Protein 6N9T (pdb70)

B-factor: mean 45.75, std 13.59, range [22.78, 122.01]

InterPro domains:
  IPR003006 Immunoglobulin/major histocompatibility complex, conserved site [PS00290] (224-230)
  IPR003006 Immunoglobulin/major histocompatibility complex, conserved site [PS00290] (449-455)
  IPR003597 Immunoglobulin C1-set [PF07654] (151-231)
  IPR003597 Immunoglobulin C1-set [PF07654] (266-354)
  IPR003597 Immunoglobulin C1-set [PF07654] (374-458)
  IPR003597 Immunoglobulin C1-set [SM00407] (165-236)
  IPR003597 Immunoglobulin C1-set [SM00407] (282-357)
  IPR003597 Immunoglobulin C1-set [SM00407] (388-461)
  IPR003599 Immunoglobulin domain subtype [SM00409] (26-142)
  IPR003599 Immunoglobulin domain subtype [SM00409] (378-470)
  IPR007110 Immunoglobulin-like domain [PS50835] (31-115)
  IPR007110 Immunoglobulin-like domain [PS50835] (149-242)
  IPR007110 Immunoglobulin-like domain [PS50835] (264-363)
  IPR007110 Immunoglobulin-like domain [PS50835] (372-468)
  IPR013106 Immunoglobulin V-set domain [PF07686] (31-119)
  IPR013106 Immunoglobulin V-set domain [SM00406] (36-117)
  IPR013783 Immunoglobulin-like fold [G3DSA:2.60.40.10] (17-145)
  IPR013783 Immunoglobulin-like fold [G3DSA:2.60.40.10] (146-251)
  IPR013783 Immunoglobulin-like fold [G3DSA:2.60.40.10] (252-363)
  IPR013783 Immunoglobulin-like fold [G3DSA:2.60.40.10] (364-473)

Foldseek 3Di:
DKDKDKAWFALVQLLPQVHWTKIKIKIKQAAPVWNDKDKWKAKLNHTDDPKDKDDWDDPVPRMIITMIMDTDHNVSQVVWIKMKIWIDIPPDPHIDIDIDGFDDDDWWAWDKDKDFFDPVCLVDQKTKIKIKTWGGPDQRKDKFKAWPPHGADQKDKDRWDQDPVRITMIMIIHIDGSVVQVVWTKMKMWMADPPDDSRIDIDIDHD/DWDADPRDTDDD/DKDKDKAWFALCQLLPQVHWTKIKIKIKQAAPVWNDKDKWKDWQNHTDDPKDKDDWDDPVPRMIMTMIMDTDDSVSQVVWIKMKIWIDIPPDPHIDIDIDGPDDDDWWAWDKDKDFFDPVQLVDQKTKIKIKTWGGPDQRKDKFKAWPPGGADQKDKDRWDQDPVRITMIMMIHIDGSVVQVVFTKMKMWMADNPDDSRIDIDIDHD/DWDDDPHDTDDD

CATH classification: 2.60.40.10

Solvent-accessible surface area: 22039 Å² total

Secondary structure (DSSP, 8-state):
--EEEEEPPPHHHHH-TTS--EEEEEEEEE-SSS---EEEEEETTEEE---EEPPPEE-SSS-EEEEEEEE--HHHHHTT--EEEEEE-TT-SS-EEEEE-SPPS--BPPEEEEEPPPGGGTTSSEEEEEEEEEEEBSS--EEEEEETTEEE--EEEPPPEE-TTS-EEEEEEEEEEHHHHHHT--EEEEEE-TTSGGGEEEEEE--/--EEEEEPPPHHHHH-TTS--EEEEEEEEEESS----EEEEEETTEEE---EEPPPEE-SSSEEEEEEEEE--HHHHHTT--EEEEEE-TT-SS-EEEEE-SPPS--BPPEEEEEPPPGGGGGSSEEEEEEEEEEEBSS--EEEEEETTEEE-SEEEPPPEE-TTS-EEEEEEEEEEHHHHHHT--EEEEEE-TTSGGGEEEEEE--/-B--BTTB--B-/-B--BTTB--B-

Structure (mmCIF, N/CA/C/O backbone):
data_6N9T
#
_entry.id   6N9T
#
_cell.length_a   66.112
_cell.length_b   60.850
_cell.length_c   68.167
_cell.angle_alpha   90.00
_cell.angle_beta   103.13
_cell.angle_gamma   90.00
#
_symmetry.space_group_name_H-M   'P 1 21 1'
#
loop_
_entity.id
_entity.type
_entity.pdbx_description
1 polymer 'Immunoglobulin G1 FC'
2 polymer 'Photo-affinity peptide'
3 branched 2-acetamido-2-deoxy-beta-D-glucopyranose-(1-2)-alpha-D-mannopyranose-(1-6)-[alpha-D-mannopyranose-(1-3)]beta-D-mannopyranose-(1-4)-2-acetamido-2-deoxy-beta-D-glucopyranose-(1-4)-[beta-L-fucopyranose-(1-6)]2-acetamido-2-deoxy-beta-D-glucopyranose
4 branched 2-acetamido-2-deoxy-beta-D-glucopyranose-(1-2)-alpha-D-mannopyranose-(1-6)-[alpha-D-mannopyranose-(1-3)]beta-D-mannopyranose-(1-4)-2-acetamido-2-deoxy-beta-D-glucopyranose-(1-4)-[alpha-L-fucopyranose-(1-6)]2-acetamido-2-deoxy-beta-D-glucopyranose
5 water water
#
loop_
_atom_site.group_PDB
_atom_site.id
_atom_site.type_symbol
_atom_site.label_atom_id
_atom_site.label_alt_id
_atom_site.label_comp_id
_atom_site.label_asym_id
_atom_site.label_entity_id
_atom_site.label_seq_id
_atom_site.pdbx_PDB_ins_code
_atom_site.Cartn_x
_atom_site.Cartn_y
_atom_site.Cartn_z
_atom_site.occupancy
_atom_site.B_iso_or_equiv
_atom_site.auth_seq_id
_atom_site.auth_comp_id
_atom_site.auth_asym_id
_atom_site.auth_atom_id
_atom_site.pdbx_PDB_model_num
ATOM 1 N N . GLY A 1 15 ? -19.716 4.786 110.902 1.00 56.11 237 GLY A N 1
ATOM 2 C CA . GLY A 1 15 ? -20.811 3.848 111.056 1.00 46.88 237 GLY A CA 1
ATOM 3 C C . GLY A 1 15 ? -21.348 3.806 112.472 1.00 58.76 237 GLY A C 1
ATOM 4 O O . GLY A 1 15 ? -21.081 4.705 113.267 1.00 61.33 237 GLY A O 1
ATOM 5 N N . PRO A 1 16 ? -22.109 2.766 112.798 1.00 54.78 238 PRO A N 1
ATOM 6 C CA . PRO A 1 16 ? -22.655 2.656 114.153 1.00 53.05 238 PRO A CA 1
ATOM 7 C C . PRO A 1 16 ? -21.584 2.244 115.149 1.00 54.27 238 PRO A C 1
ATOM 8 O O . PRO A 1 16 ? -20.593 1.597 114.804 1.00 54.99 238 PRO A O 1
ATOM 12 N N . SER A 1 17 ? -21.796 2.637 116.402 1.00 55.20 239 SER A N 1
ATOM 13 C CA . SER A 1 17 ? -20.862 2.366 117.482 1.00 40.82 239 SER A CA 1
ATOM 14 C C . SER A 1 17 ? -21.524 1.498 118.543 1.00 52.43 239 SER A C 1
ATOM 15 O O . SER A 1 17 ? -22.750 1.471 118.680 1.00 52.05 239 SER A O 1
ATOM 18 N N . VAL A 1 18 ? -20.693 0.795 119.306 1.00 39.08 240 VAL A N 1
ATOM 19 C CA . VAL A 1 18 ? -21.151 -0.196 120.269 1.00 37.90 240 VAL A CA 1
ATOM 20 C C . VAL A 1 18 ? -20.596 0.147 121.643 1.00 43.58 240 VAL A C 1
ATOM 21 O O . VAL A 1 18 ? -19.424 0.517 121.777 1.00 45.14 240 VAL A O 1
ATOM 25 N N . PHE A 1 19 ? -21.440 0.018 122.665 1.00 42.37 241 PHE A N 1
ATOM 26 C CA . PHE A 1 19 ? -21.036 0.250 124.046 1.00 36.73 241 PHE A CA 1
ATOM 27 C C . PHE A 1 19 ? -21.642 -0.839 124.915 1.00 40.56 241 PHE A C 1
ATOM 28 O O . PHE A 1 19 ? -22.863 -1.018 124.929 1.00 39.97 241 PHE A O 1
ATOM 36 N N . LEU A 1 20 ? -20.789 -1.562 125.634 1.00 40.17 242 LEU A N 1
ATOM 37 C CA . LEU A 1 20 ? -21.190 -2.700 126.449 1.00 38.75 242 LEU A CA 1
ATOM 38 C C . LEU A 1 20 ? -21.043 -2.319 127.917 1.00 40.95 242 LEU A C 1
ATOM 39 O O . LEU A 1 20 ? -19.954 -1.928 128.350 1.00 44.90 242 LEU A O 1
ATOM 44 N N . PHE A 1 21 ? -22.137 -2.432 128.680 1.00 34.49 243 PHE A N 1
ATOM 45 C CA . PHE A 1 21 ? -22.144 -1.934 130.049 1.00 34.66 243 PHE A CA 1
ATOM 46 C C . PHE A 1 21 ? -22.265 -3.070 131.061 1.00 35.81 243 PHE A C 1
ATOM 47 O O . PHE A 1 21 ? -22.888 -4.098 130.782 1.00 37.03 243 PHE A O 1
ATOM 55 N N . PRO A 1 22 ? -21.679 -2.913 132.244 1.00 36.70 244 PRO A N 1
ATOM 56 C CA . PRO A 1 22 ? -21.805 -3.941 133.279 1.00 37.69 244 PRO A CA 1
ATOM 57 C C . PRO A 1 22 ? -23.116 -3.798 134.029 1.00 37.43 244 PRO A C 1
ATOM 58 O O . PRO A 1 22 ? -23.810 -2.779 133.896 1.00 34.29 244 PRO A O 1
ATOM 62 N N . PRO A 1 23 ? -23.501 -4.797 134.819 1.00 40.01 245 PRO A N 1
ATOM 63 C CA . PRO A 1 23 ? -24.715 -4.666 135.625 1.00 34.04 245 PRO A CA 1
ATOM 64 C C . PRO A 1 23 ? -24.521 -3.660 136.747 1.00 42.19 245 PRO A C 1
ATOM 65 O O . PRO A 1 23 ? -23.402 -3.344 137.153 1.00 35.46 245 PRO A O 1
ATOM 69 N N . LYS A 1 24 ? -25.639 -3.146 137.239 1.00 43.86 246 LYS A N 1
ATOM 70 C CA . LYS A 1 24 ? -25.602 -2.281 138.408 1.00 47.69 246 LYS A CA 1
ATOM 71 C C . LYS A 1 24 ? -25.000 -3.049 139.580 1.00 48.78 246 LYS A C 1
ATOM 72 O O . LYS A 1 24 ? -25.382 -4.205 139.817 1.00 48.64 246 LYS A O 1
ATOM 78 N N . PRO A 1 25 ? -24.037 -2.476 140.305 1.00 45.83 247 PRO A N 1
ATOM 79 C CA . PRO A 1 25 ? -23.484 -3.179 141.473 1.00 46.41 247 PRO A CA 1
ATOM 80 C C . PRO A 1 25 ? -24.532 -3.649 142.465 1.00 47.21 247 PRO A C 1
ATOM 81 O O . PRO A 1 25 ? -24.323 -4.674 143.126 1.00 50.99 247 PRO A O 1
ATOM 85 N N . LYS A 1 26 ? -25.663 -2.947 142.582 1.00 45.51 248 LYS A N 1
ATOM 86 C CA . LYS A 1 26 ? -26.700 -3.371 143.519 1.00 43.17 248 LYS A CA 1
ATOM 87 C C . LYS A 1 26 ? -27.409 -4.630 143.043 1.00 41.47 248 LYS A C 1
ATOM 88 O O . LYS A 1 26 ? -27.764 -5.491 143.855 1.00 38.02 248 LYS A O 1
ATOM 94 N N . ASP A 1 27 ? -27.633 -4.750 141.735 1.00 36.57 249 ASP A N 1
ATOM 95 C CA . ASP A 1 27 ? -28.293 -5.931 141.193 1.00 39.82 249 ASP A CA 1
ATOM 96 C C . ASP A 1 27 ? -27.427 -7.179 141.293 1.00 38.49 249 ASP A C 1
ATOM 97 O O . ASP A 1 27 ? -27.959 -8.294 141.232 1.00 37.75 249 ASP A O 1
ATOM 102 N N . THR A 1 28 ? -26.113 -7.019 141.450 1.00 37.08 250 THR A N 1
ATOM 103 C CA . THR A 1 28 ? -25.210 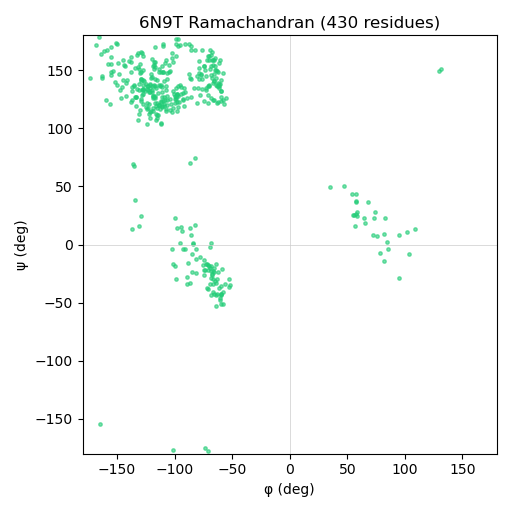-8.158 141.557 1.00 36.91 250 THR A CA 1
ATOM 104 C C . THR A 1 28 ? -25.017 -8.631 142.994 1.00 39.36 250 THR A C 1
ATOM 105 O O . THR A 1 28 ? -24.743 -9.818 143.215 1.00 41.36 250 THR A O 1
ATOM 109 N N . LEU A 1 29 ? -25.157 -7.739 143.977 1.00 39.77 251 LEU A N 1
ATOM 110 C CA . LEU A 1 29 ? -24.903 -8.081 145.371 1.00 39.74 251 LEU A CA 1
ATOM 111 C C . LEU A 1 29 ? -26.166 -8.373 146.165 1.00 41.62 251 LEU A C 1
ATOM 112 O O . LEU A 1 29 ? -26.082 -9.002 147.225 1.00 44.05 251 LEU A O 1
ATOM 117 N N . MET A 1 30 ? -27.324 -7.940 145.682 1.00 41.73 252 MET A N 1
ATOM 118 C CA . MET A 1 30 ? -28.592 -8.182 146.350 1.00 39.85 252 MET A CA 1
ATOM 119 C C . MET A 1 30 ? -29.301 -9.327 145.636 1.00 48.18 252 MET A C 1
ATOM 120 O O . MET A 1 30 ? -29.630 -9.216 144.451 1.00 47.07 252 MET A O 1
ATOM 125 N N . ILE A 1 31 ? -29.522 -10.430 146.357 1.00 48.79 253 ILE A N 1
ATOM 126 C CA . ILE A 1 31 ? -30.014 -11.653 145.730 1.00 47.84 253 ILE A CA 1
ATOM 127 C C . ILE A 1 31 ? -31.450 -11.511 145.236 1.00 47.53 253 ILE A C 1
ATOM 128 O O . ILE A 1 31 ? -31.888 -12.295 144.387 1.00 47.21 253 ILE A O 1
ATOM 133 N N . SER A 1 32 ? -32.196 -10.522 145.730 1.00 47.48 254 SER A N 1
ATOM 134 C CA . SER A 1 32 ? -33.558 -10.312 145.257 1.00 45.62 254 SER A CA 1
ATOM 135 C C . SER A 1 32 ? -33.609 -9.679 143.872 1.00 44.14 254 SER A C 1
ATOM 136 O O . SER A 1 32 ? -34.623 -9.817 143.180 1.00 44.11 254 SER A O 1
ATOM 139 N N . ARG A 1 33 ? -32.550 -8.995 143.453 1.00 43.57 255 ARG A N 1
ATOM 140 C CA . ARG A 1 33 ? -32.538 -8.272 142.189 1.00 41.26 255 ARG A CA 1
ATOM 141 C C . ARG A 1 33 ? -31.921 -9.122 141.083 1.00 39.07 255 ARG A C 1
ATOM 142 O O . ARG A 1 33 ? -31.369 -10.199 141.319 1.00 39.82 255 ARG A O 1
ATOM 150 N N . THR A 1 34 ? -32.017 -8.616 139.860 1.00 36.77 256 THR A N 1
ATOM 151 C CA . THR A 1 34 ? -31.554 -9.340 138.676 1.00 36.44 256 THR A CA 1
ATOM 152 C C . THR A 1 34 ? -30.497 -8.532 137.936 1.00 36.20 256 THR A C 1
ATOM 153 O O . THR A 1 34 ? -30.808 -7.448 137.405 1.00 36.65 256 THR A O 1
ATOM 157 N N . PRO A 1 35 ? -29.251 -8.996 137.870 1.00 36.17 257 PRO A N 1
ATOM 158 C CA . PRO A 1 35 ? -28.224 -8.240 137.145 1.00 34.89 257 PRO A CA 1
ATOM 159 C C . PRO A 1 35 ? -28.230 -8.574 135.661 1.00 34.27 257 PRO A C 1
ATOM 160 O O . PRO A 1 35 ? -28.436 -9.724 135.261 1.00 35.74 257 PRO A O 1
ATOM 164 N N . GLU A 1 36 ? -27.996 -7.549 134.840 1.00 33.18 258 GLU A N 1
ATOM 165 C CA . GLU A 1 36 ? -27.995 -7.714 133.394 1.00 35.69 258 GLU A CA 1
ATOM 166 C C . GLU A 1 36 ? -26.903 -6.870 132.756 1.00 39.38 258 GLU A C 1
ATOM 167 O O . GLU A 1 36 ? -26.643 -5.741 133.180 1.00 40.72 258 GLU A O 1
ATOM 173 N N . VAL A 1 37 ? -26.271 -7.434 131.735 1.00 39.87 259 VAL A N 1
ATOM 174 C CA . VAL A 1 37 ? -25.273 -6.754 130.919 1.00 39.08 259 VAL A CA 1
ATOM 175 C C . VAL A 1 37 ? -25.973 -6.169 129.701 1.00 39.71 259 VAL A C 1
ATOM 176 O O . VAL A 1 37 ? -26.797 -6.838 129.063 1.00 40.03 259 VAL A O 1
ATOM 180 N N . THR A 1 38 ? -25.645 -4.920 129.371 1.00 39.87 260 THR A N 1
ATOM 181 C CA . THR A 1 38 ? -26.355 -4.153 128.354 1.00 35.85 260 THR A CA 1
ATOM 182 C C . THR A 1 38 ? -25.416 -3.810 127.208 1.00 32.90 260 THR A C 1
ATOM 183 O O . THR A 1 38 ? -24.351 -3.223 127.428 1.00 33.36 260 THR A O 1
ATOM 187 N N . CYS A 1 39 ? -25.819 -4.159 125.990 1.00 32.83 261 CYS A N 1
ATOM 188 C CA . CYS A 1 39 ? -25.042 -3.895 124.781 1.00 37.24 261 CYS A CA 1
ATOM 189 C C . CYS A 1 39 ? -25.791 -2.849 123.960 1.00 38.86 261 CYS A C 1
ATOM 190 O O . CYS A 1 39 ? -26.787 -3.158 123.302 1.00 37.94 261 CYS A O 1
AT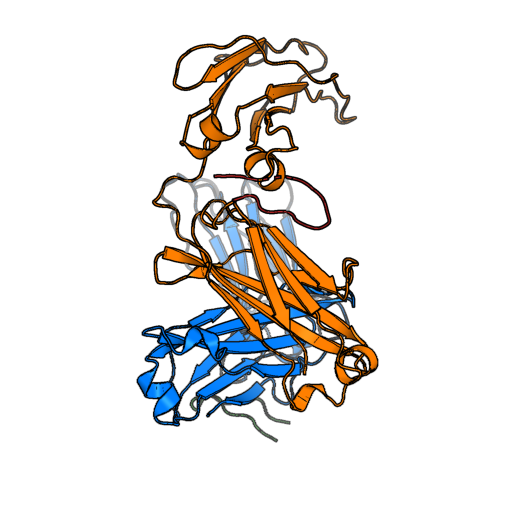OM 193 N N . VAL A 1 40 ? -25.308 -1.611 124.003 1.00 41.73 262 VAL A N 1
ATOM 194 C CA . VAL A 1 40 ? -25.959 -0.484 123.348 1.00 34.55 262 VAL A CA 1
ATOM 195 C C . VAL A 1 40 ? -25.283 -0.235 122.008 1.00 35.31 262 VAL A C 1
ATOM 196 O O . VAL A 1 40 ? -24.054 -0.125 121.932 1.00 35.81 262 VAL A O 1
ATOM 200 N N . VAL A 1 41 ? -26.085 -0.144 120.953 1.00 35.54 263 VAL A N 1
ATOM 201 C CA . VAL A 1 41 ? -25.607 0.197 119.619 1.00 36.45 263 VAL A CA 1
ATOM 202 C C . VAL A 1 41 ? -26.199 1.550 119.255 1.00 37.14 263 VAL A C 1
ATOM 203 O O . VAL A 1 41 ? -27.423 1.709 119.215 1.00 36.99 263 VAL A O 1
ATOM 207 N N . VAL A 1 42 ? -25.337 2.525 118.997 1.00 39.38 264 VAL A N 1
ATOM 208 C CA . VAL A 1 42 ? -25.767 3.859 118.617 1.00 42.01 264 VAL A CA 1
ATOM 209 C C . VAL A 1 42 ? -25.416 4.089 117.151 1.00 44.12 264 VAL A C 1
ATOM 210 O O . VAL A 1 42 ? -24.740 3.282 116.515 1.00 40.20 264 VAL A O 1
ATOM 214 N N . ASP A 1 43 ? -25.893 5.216 116.618 1.00 46.77 265 ASP A N 1
ATOM 215 C CA . ASP A 1 43 ? -25.638 5.617 115.232 1.00 48.42 265 ASP A CA 1
ATOM 216 C C . ASP A 1 43 ? -26.124 4.559 114.244 1.00 45.59 265 ASP A C 1
ATOM 217 O O . ASP A 1 43 ? -25.503 4.314 113.207 1.00 44.86 265 ASP A O 1
ATOM 222 N N . VAL A 1 44 ? -27.240 3.923 114.574 1.00 44.14 266 VAL A N 1
ATOM 223 C CA . VAL A 1 44 ? -27.879 2.983 113.665 1.00 45.18 266 VAL A CA 1
ATOM 224 C C . VAL A 1 44 ? -28.632 3.771 112.603 1.00 48.11 266 VAL A C 1
ATOM 225 O O . VAL A 1 44 ? -29.425 4.664 112.921 1.00 49.85 266 VAL A O 1
ATOM 229 N N . SER A 1 45 ? -28.380 3.449 111.339 1.00 49.14 267 SER A N 1
ATOM 230 C CA . SER A 1 45 ? -29.003 4.178 110.247 1.00 53.81 267 SER A CA 1
ATOM 231 C C . SER A 1 45 ? -30.444 3.721 110.035 1.00 55.37 267 SER A C 1
ATOM 232 O O . SER A 1 45 ? -30.844 2.620 110.425 1.00 53.13 267 SER A O 1
ATOM 235 N N . HIS A 1 46 ? -31.231 4.598 109.406 1.00 60.08 268 HIS A N 1
ATOM 236 C CA . HIS A 1 46 ? -32.603 4.254 109.049 1.00 64.38 268 HIS A CA 1
ATOM 237 C C . HIS A 1 46 ? -32.668 3.308 107.858 1.00 66.55 268 HIS A C 1
ATOM 238 O O . HIS A 1 46 ? -33.643 2.560 107.722 1.00 65.68 268 HIS A O 1
ATOM 245 N N . GLU A 1 47 ? -31.652 3.324 106.989 1.00 70.12 269 GLU A N 1
ATOM 246 C CA . GLU A 1 47 ? -31.675 2.469 105.806 1.00 71.56 269 GLU A CA 1
ATOM 247 C C . GLU A 1 47 ? -31.232 1.046 106.120 1.00 68.73 269 GLU A C 1
ATOM 248 O O . GLU A 1 47 ? -31.616 0.109 105.409 1.00 67.43 269 GLU A O 1
ATOM 254 N N . ASP A 1 48 ? -30.442 0.862 107.177 1.00 68.11 270 ASP A N 1
ATOM 255 C CA . ASP A 1 48 ? -29.994 -0.461 107.616 1.00 66.62 270 ASP A CA 1
ATOM 256 C C . ASP A 1 48 ? -30.121 -0.561 109.130 1.00 60.41 270 ASP A C 1
ATOM 257 O O . ASP A 1 48 ? -29.120 -0.612 109.854 1.00 55.52 270 ASP A O 1
ATOM 262 N N . PRO A 1 49 ? -31.353 -0.600 109.649 1.00 55.65 271 PRO A N 1
ATOM 263 C CA . PRO A 1 49 ? -31.545 -0.663 111.102 1.00 51.53 271 PRO A CA 1
ATOM 264 C C . PRO A 1 49 ? -31.413 -2.057 111.695 1.00 47.23 271 PRO A C 1
ATOM 265 O O . PRO A 1 49 ? -31.498 -2.194 112.920 1.00 46.32 271 PRO A O 1
ATOM 269 N N . GLU A 1 50 ? -31.216 -3.089 110.880 1.00 46.15 272 GLU A N 1
ATOM 270 C CA . GLU A 1 50 ? -31.104 -4.442 111.406 1.00 46.80 272 GLU A CA 1
ATOM 271 C C . GLU A 1 50 ? -29.763 -4.625 112.109 1.00 44.91 272 GLU A C 1
ATOM 272 O O . GLU A 1 50 ? -28.714 -4.234 111.587 1.00 45.07 272 GLU A O 1
ATOM 278 N N . VAL A 1 51 ? -29.801 -5.209 113.304 1.00 43.09 273 VAL A N 1
ATOM 279 C CA . VAL A 1 51 ? -28.619 -5.400 114.139 1.00 41.10 273 VAL A CA 1
ATOM 280 C C . VAL A 1 51 ? -28.608 -6.850 114.603 1.00 40.93 273 VAL A C 1
ATOM 281 O O . VAL A 1 51 ? -29.467 -7.259 115.394 1.00 40.97 273 VAL A O 1
ATOM 285 N N . LYS A 1 52 ? -27.640 -7.627 114.121 1.00 37.93 274 LYS A N 1
ATOM 286 C CA . LYS A 1 52 ? -27.468 -8.994 114.592 1.00 37.67 274 LYS A CA 1
ATOM 287 C C . LYS A 1 52 ? -26.663 -8.995 115.886 1.00 39.68 274 LYS A C 1
ATOM 288 O O . LYS A 1 52 ? -25.645 -8.302 115.998 1.00 37.08 274 LYS A O 1
ATOM 294 N N . PHE A 1 53 ? -27.129 -9.766 116.866 1.00 37.59 275 PHE A N 1
ATOM 295 C CA . PHE A 1 53 ? -26.488 -9.872 118.169 1.00 35.52 275 PHE A CA 1
ATOM 296 C C . PHE A 1 53 ? -26.009 -11.298 118.392 1.00 35.83 275 PHE A C 1
ATOM 297 O O . PHE A 1 53 ? -26.782 -12.249 118.238 1.00 35.93 275 PHE A O 1
ATOM 305 N N . ASN A 1 54 ? -24.737 -11.440 118.752 1.00 38.02 276 ASN A N 1
ATOM 306 C CA . ASN A 1 54 ? -24.175 -12.708 119.197 1.00 40.08 276 ASN A CA 1
ATOM 307 C C . ASN A 1 54 ? -23.597 -12.506 120.590 1.00 40.90 276 ASN A C 1
ATOM 308 O O . ASN A 1 54 ? -22.725 -11.652 120.786 1.00 42.58 276 ASN A O 1
ATOM 313 N N . TRP A 1 55 ? -24.092 -13.273 121.554 1.00 40.42 277 TRP A N 1
ATOM 314 C CA . TRP A 1 55 ? -23.641 -13.185 122.935 1.00 40.69 277 TRP A CA 1
ATOM 315 C C . TRP A 1 55 ? -22.804 -14.405 123.292 1.00 41.47 277 TRP A C 1
ATOM 316 O O . TRP A 1 55 ? -23.157 -15.537 122.948 1.00 41.11 277 TRP A O 1
ATOM 327 N N . TYR A 1 56 ? -21.694 -14.165 123.987 1.00 39.87 278 TYR A N 1
ATOM 328 C CA . TYR A 1 56 ? -20.786 -15.217 124.416 1.00 38.95 278 TYR A CA 1
ATOM 329 C C . TYR A 1 56 ? -20.479 -15.029 125.893 1.00 39.11 278 TYR A C 1
ATOM 330 O O . TYR A 1 56 ? -20.167 -13.915 126.326 1.00 40.15 278 TYR A O 1
ATOM 339 N N . VAL A 1 57 ? -20.563 -16.111 126.659 1.00 38.29 279 VAL A N 1
ATOM 340 C CA . VAL A 1 57 ? -20.168 -16.116 128.062 1.00 38.86 279 VAL A CA 1
ATOM 341 C C . VAL A 1 57 ? -18.973 -17.049 128.183 1.00 42.34 279 VAL A C 1
ATOM 342 O O . VAL A 1 57 ? -19.109 -18.268 128.013 1.00 46.18 279 VAL A O 1
ATOM 346 N N . ASP A 1 58 ? -17.801 -16.478 128.471 1.00 40.76 280 ASP A N 1
ATOM 347 C CA . ASP A 1 58 ? -16.543 -17.227 128.496 1.00 41.91 280 ASP A CA 1
ATOM 348 C C . ASP A 1 58 ? -16.323 -17.972 127.183 1.00 43.92 280 ASP A C 1
ATOM 349 O O . ASP A 1 58 ? -15.929 -19.140 127.164 1.00 45.29 280 ASP A O 1
ATOM 354 N N . GLY A 1 59 ? -16.587 -17.289 126.070 1.00 46.10 281 GLY A N 1
ATOM 355 C CA . GLY A 1 59 ? -16.425 -17.871 124.757 1.00 47.66 281 GLY A CA 1
ATOM 356 C C . GLY A 1 59 ? -17.567 -18.743 124.284 1.00 50.66 281 GLY A C 1
ATOM 357 O O . GLY A 1 59 ? -17.632 -19.052 123.087 1.00 53.62 281 GLY A O 1
ATOM 358 N N . VAL A 1 60 ? -18.471 -19.151 125.172 1.00 50.75 282 VAL A N 1
ATOM 359 C CA . VAL A 1 60 ? -19.586 -20.021 124.808 1.00 49.38 282 VAL A CA 1
ATOM 360 C C . VAL A 1 60 ? -20.790 -19.160 124.459 1.00 46.44 282 VAL A C 1
ATOM 361 O O . VAL A 1 60 ? -21.214 -18.318 125.260 1.00 46.33 282 VAL A O 1
ATOM 365 N N . GLU A 1 61 ? -21.345 -19.370 123.268 1.00 45.72 283 GLU A N 1
ATOM 366 C CA . GLU A 1 61 ? -22.476 -18.566 122.829 1.00 45.94 283 GLU A CA 1
ATOM 367 C C . GLU A 1 61 ? -23.727 -18.923 123.621 1.00 46.22 283 GLU A C 1
ATOM 368 O O . GLU A 1 61 ? -24.018 -20.098 123.864 1.00 48.32 283 GLU A O 1
ATOM 374 N N . VAL A 1 62 ? -24.463 -17.892 124.033 1.00 43.41 284 VAL A N 1
ATOM 375 C CA . VAL A 1 62 ? -25.727 -18.053 124.733 1.00 40.47 284 VAL A CA 1
ATOM 376 C C . VAL A 1 62 ? -26.816 -17.389 123.900 1.00 39.82 284 VAL A C 1
ATOM 377 O O . VAL A 1 62 ? -26.547 -16.546 123.041 1.00 40.83 284 VAL A O 1
ATOM 381 N N . HIS A 1 63 ? -28.067 -17.785 124.161 1.00 37.61 285 HIS A N 1
ATOM 382 C CA . HIS A 1 63 ? -29.181 -17.379 123.309 1.00 36.62 285 HIS A CA 1
ATOM 383 C C . HIS A 1 63 ? -30.366 -16.830 124.097 1.00 37.61 285 HIS A C 1
ATOM 384 O O . HIS A 1 63 ? -31.464 -16.713 123.542 1.00 37.52 285 HIS A O 1
ATOM 391 N N . ASN A 1 64 ? -30.180 -16.479 125.371 1.00 36.43 286 ASN A N 1
ATOM 392 C CA . ASN A 1 64 ? -31.273 -15.990 126.202 1.00 35.26 286 ASN A CA 1
ATOM 393 C C . ASN A 1 64 ? -31.291 -14.468 126.322 1.00 34.94 286 ASN A C 1
ATOM 394 O O . ASN A 1 64 ? -31.858 -13.935 127.283 1.00 34.29 286 ASN A O 1
ATOM 399 N N . ALA A 1 65 ? -30.691 -13.757 125.374 1.00 33.46 287 ALA A N 1
ATOM 400 C CA . ALA A 1 65 ? -30.713 -12.302 125.3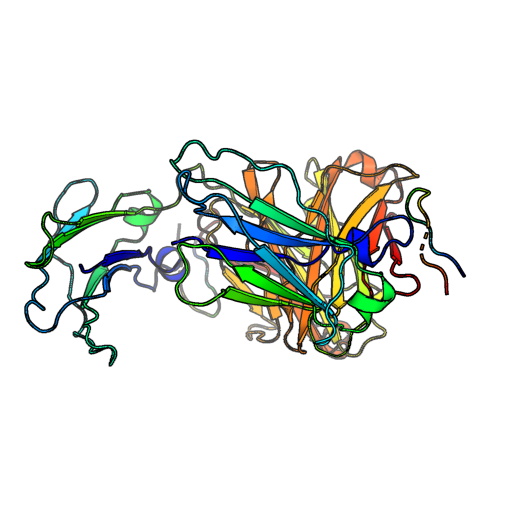92 1.00 34.39 287 ALA A CA 1
ATOM 401 C C . ALA A 1 65 ? -31.971 -11.786 124.706 1.00 35.88 287 ALA A C 1
ATOM 402 O O . ALA A 1 65 ? -32.434 -12.360 123.716 1.00 38.01 287 ALA A O 1
ATOM 404 N N . LYS A 1 66 ? -32.523 -10.703 125.246 1.00 33.80 288 LYS A N 1
ATOM 405 C CA . LYS A 1 66 ? -33.688 -10.043 124.681 1.00 37.13 288 LYS A CA 1
ATOM 406 C C . LYS A 1 66 ? -33.294 -8.679 124.133 1.00 39.80 288 LYS A C 1
ATOM 407 O O . LYS A 1 66 ? -32.389 -8.020 124.653 1.00 43.15 288 LYS A O 1
ATOM 413 N N . THR A 1 67 ? -33.983 -8.256 123.080 1.00 38.74 289 THR A N 1
ATOM 414 C CA . THR A 1 67 ? -33.720 -6.975 122.440 1.00 38.61 289 THR A CA 1
ATOM 415 C C . THR A 1 67 ? -34.722 -5.943 122.945 1.00 36.49 289 THR A C 1
ATOM 416 O O . THR A 1 67 ? -35.936 -6.165 122.882 1.00 34.93 289 THR A O 1
ATOM 420 N N . LYS A 1 68 ? -34.209 -4.831 123.468 1.00 37.73 290 LYS A N 1
ATOM 421 C CA . LYS A 1 68 ? -35.057 -3.740 123.911 1.00 40.48 290 LYS A CA 1
ATOM 422 C C . LYS A 1 68 ? -35.749 -3.092 122.712 1.00 39.53 290 LYS A C 1
ATOM 423 O O . LYS A 1 68 ? -35.300 -3.236 121.573 1.00 40.46 290 LYS A O 1
ATOM 429 N N . PRO A 1 69 ? -36.860 -2.391 122.940 1.00 38.30 291 PRO A N 1
ATOM 430 C CA . PRO A 1 69 ? -37.552 -1.739 121.821 1.00 40.22 291 PRO A CA 1
ATOM 431 C C . PRO A 1 69 ? -36.678 -0.681 121.165 1.00 40.84 291 PRO A C 1
ATOM 432 O O . PRO A 1 69 ? -36.010 0.106 121.838 1.00 42.10 291 PRO A O 1
ATOM 436 N N . ARG A 1 70 ? -36.686 -0.680 119.834 1.00 41.41 292 ARG A N 1
ATOM 437 C CA . ARG A 1 70 ? -35.912 0.290 119.070 1.00 37.07 292 ARG A CA 1
ATOM 438 C C . ARG A 1 70 ? -36.380 1.707 119.381 1.00 37.88 292 ARG A C 1
ATOM 439 O O . ARG A 1 70 ? -37.580 1.973 119.490 1.00 38.50 292 ARG A O 1
ATOM 447 N N . GLU A 1 71 ? -35.421 2.622 119.527 1.00 53.54 293 GLU A N 1
ATOM 448 C CA . GLU A 1 71 ? -35.697 3.993 119.939 1.00 51.21 293 GLU A CA 1
ATOM 449 C C . GLU A 1 71 ? -35.160 4.960 118.894 1.00 54.79 293 GLU A C 1
ATOM 450 O O . GLU A 1 71 ? -33.948 5.019 118.662 1.00 57.05 293 GLU A O 1
ATOM 456 N N . GLU A 1 72 ? -36.061 5.721 118.274 1.00 59.15 294 GLU A N 1
ATOM 457 C CA . GLU A 1 72 ? -35.654 6.823 117.411 1.00 61.17 294 GLU A CA 1
ATOM 458 C C . GLU A 1 72 ? -35.073 7.954 118.254 1.00 59.29 294 GLU A C 1
ATOM 459 O O . GLU A 1 72 ? -35.697 8.406 119.220 1.00 58.82 294 GLU A O 1
ATOM 465 N N . GLN A 1 73 ? -33.878 8.414 117.887 1.00 58.88 295 GLN A N 1
ATOM 466 C CA . GLN A 1 73 ? -33.147 9.399 118.675 1.00 56.99 295 GLN A CA 1
ATOM 467 C C . GLN A 1 73 ? -33.361 10.833 118.211 1.00 57.06 295 GLN A C 1
ATOM 468 O O . GLN A 1 73 ? -32.764 11.748 118.787 1.00 57.45 295 GLN A O 1
ATOM 474 N N . TYR A 1 74 ? -34.185 11.049 117.186 1.00 57.28 296 TYR A N 1
ATOM 475 C CA . TYR A 1 74 ? -34.493 12.390 116.684 1.00 60.80 296 TYR A CA 1
ATOM 476 C C . TYR A 1 74 ? -33.228 13.161 116.321 1.00 60.40 296 TYR A C 1
ATOM 477 O O . TYR A 1 74 ? -33.203 14.391 116.347 1.00 61.67 296 TYR A O 1
ATOM 486 N N . ASN A 1 75 ? -32.158 12.433 115.990 1.00 59.87 297 ASN A N 1
ATOM 487 C CA . ASN A 1 75 ? -30.969 13.021 115.387 1.00 59.07 297 ASN A CA 1
ATOM 488 C C . ASN A 1 75 ? -30.568 12.260 114.127 1.00 56.15 297 ASN A C 1
ATOM 489 O O . ASN A 1 75 ? -29.395 12.278 113.745 1.00 49.53 297 ASN A O 1
ATOM 494 N N . SER A 1 76 ? -31.531 11.588 113.488 1.00 54.77 298 SER A N 1
ATOM 495 C CA . SER A 1 76 ? -31.433 10.804 112.246 1.00 53.20 298 SER A CA 1
ATOM 496 C C . SER A 1 76 ? -30.898 9.394 112.468 1.00 49.75 298 SER A C 1
ATOM 497 O O . SER A 1 76 ? -30.611 8.699 111.483 1.00 49.87 298 SER A O 1
ATOM 500 N N . THR A 1 77 ? -30.755 8.937 113.710 1.00 47.57 299 THR A N 1
ATOM 501 C CA . THR A 1 77 ? -30.203 7.618 113.989 1.00 46.66 299 THR A CA 1
ATOM 502 C C . THR A 1 77 ? -31.143 6.835 114.895 1.00 47.91 299 THR A C 1
ATOM 503 O O . THR A 1 77 ? -32.029 7.394 115.546 1.00 49.24 299 THR A O 1
ATOM 507 N N . TYR A 1 78 ? -30.935 5.524 114.924 1.00 47.40 300 TYR A N 1
ATOM 508 C CA . TYR A 1 78 ? -31.642 4.640 115.834 1.00 40.78 300 TYR A CA 1
ATOM 509 C C . TYR A 1 78 ? -30.722 4.221 116.972 1.00 41.55 300 TYR A C 1
ATOM 510 O O . TYR A 1 78 ? -29.498 4.197 116.831 1.00 39.72 300 TYR A O 1
ATOM 519 N N . ARG A 1 79 ? -31.331 3.888 118.105 1.00 42.22 301 ARG A N 1
ATOM 520 C CA . ARG A 1 79 ? -30.630 3.337 119.259 1.00 37.74 301 ARG A CA 1
ATOM 521 C C . ARG A 1 79 ? -31.160 1.927 119.481 1.00 36.77 301 ARG A C 1
ATOM 522 O O . ARG A 1 79 ? -32.331 1.749 119.833 1.00 36.97 301 ARG A O 1
ATOM 530 N N . VAL A 1 80 ? -30.309 0.929 119.260 1.00 36.31 302 VAL A N 1
ATOM 531 C CA . VAL A 1 80 ? -30.677 -0.477 119.381 1.00 35.58 302 VAL A CA 1
ATOM 532 C C . VAL A 1 80 ? -29.894 -1.076 120.541 1.00 34.77 302 VAL A C 1
ATOM 533 O O . VAL A 1 80 ? -28.669 -0.923 120.617 1.00 46.90 302 VAL A O 1
ATOM 537 N N . VAL A 1 81 ? -30.598 -1.761 121.438 1.00 34.12 303 VAL A N 1
ATOM 538 C CA . VAL A 1 81 ? -30.043 -2.221 122.704 1.00 33.50 303 VAL A CA 1
ATOM 539 C C . VAL A 1 81 ? -30.416 -3.684 122.902 1.00 37.95 303 VAL A C 1
ATOM 540 O O . VAL A 1 81 ? -31.575 -4.066 122.701 1.00 39.71 303 VAL A O 1
ATOM 544 N N . SER A 1 82 ? -29.438 -4.501 123.291 1.00 36.64 304 SER A N 1
ATOM 545 C CA . SER A 1 82 ? -29.672 -5.884 123.685 1.00 35.90 304 SER A CA 1
ATOM 546 C C . SER A 1 82 ? -29.278 -6.070 125.143 1.00 36.07 304 SER A C 1
ATOM 547 O O . SER A 1 82 ? -28.292 -5.492 125.605 1.00 37.40 304 SER A O 1
ATOM 550 N N . VAL A 1 83 ? -30.045 -6.883 125.864 1.00 38.47 305 VAL A N 1
ATOM 551 C CA . VAL A 1 83 ? -29.839 -7.099 127.292 1.00 40.33 305 VAL A CA 1
ATOM 552 C C . VAL A 1 83 ? -29.739 -8.596 127.557 1.00 41.14 305 VAL A C 1
ATOM 553 O O . VAL A 1 83 ? -30.593 -9.369 127.108 1.00 41.06 305 VAL A O 1
ATOM 557 N N . LEU A 1 84 ? -28.696 -9.001 128.282 1.00 40.22 306 LEU A N 1
ATOM 558 C CA . LEU A 1 84 ? -28.500 -10.390 128.682 1.00 38.45 306 LEU A CA 1
ATOM 559 C C . LEU A 1 84 ? -28.506 -10.480 130.200 1.00 39.15 306 LEU A C 1
ATOM 560 O O . LEU A 1 84 ? -27.612 -9.937 130.860 1.00 40.38 306 LEU A O 1
ATOM 565 N N . THR A 1 85 ? -29.509 -11.160 130.749 1.00 38.00 307 THR A N 1
ATOM 566 C CA . THR A 1 85 ? -29.508 -11.464 132.173 1.00 37.55 307 THR A CA 1
ATOM 567 C C . THR A 1 85 ? -28.303 -12.331 132.516 1.00 32.49 307 THR A C 1
ATOM 568 O O . THR A 1 85 ? -27.979 -13.285 131.805 1.00 32.71 307 THR A O 1
ATOM 572 N N . VAL A 1 86 ? -27.621 -11.984 133.603 1.00 32.76 308 VAL A N 1
ATOM 573 C CA . VAL A 1 86 ? -26.497 -12.773 134.080 1.00 38.46 308 VAL A CA 1
ATOM 574 C C . VAL A 1 86 ? -26.839 -13.324 135.457 1.00 37.84 308 VAL A C 1
ATOM 575 O O . VAL A 1 86 ? -27.704 -12.807 136.170 1.00 33.75 308 VAL A O 1
ATOM 579 N N . LEU A 1 87 ? -26.157 -14.404 135.818 1.00 36.57 309 LEU A N 1
ATOM 580 C CA . LEU A 1 87 ? -26.257 -14.936 137.165 1.00 37.45 309 LEU A CA 1
ATOM 581 C C . LEU A 1 87 ? -25.389 -14.111 138.108 1.00 39.23 309 LEU A C 1
ATOM 582 O O . LEU A 1 87 ? -24.391 -13.513 137.698 1.00 35.63 309 LEU A O 1
ATOM 587 N N . HIS A 1 88 ? -25.789 -14.068 139.381 1.00 41.01 310 HIS A N 1
ATOM 588 C CA . HIS A 1 88 ? -25.043 -13.281 140.358 1.00 36.70 310 HIS A CA 1
ATOM 589 C C . HIS A 1 88 ? -23.636 -13.832 140.540 1.00 46.59 310 HIS A C 1
ATOM 590 O O . HIS A 1 88 ? -22.648 -13.100 140.418 1.00 37.74 310 HIS A O 1
ATOM 597 N N . GLN A 1 89 ? -23.524 -15.128 140.827 1.00 46.54 311 GLN A N 1
ATOM 598 C CA . GLN A 1 89 ? -22.207 -15.710 141.043 1.00 49.82 311 GLN A CA 1
ATOM 599 C C . GLN A 1 89 ? -21.390 -15.738 139.757 1.00 46.01 311 GLN A C 1
ATOM 600 O O . GLN A 1 89 ? -20.158 -15.664 139.811 1.00 43.84 311 GLN A O 1
ATOM 606 N N . ASP A 1 90 ? -22.050 -15.828 138.599 1.00 45.75 312 ASP A N 1
ATOM 607 C CA . ASP A 1 90 ? -21.329 -15.807 137.328 1.00 44.17 312 ASP A CA 1
ATOM 608 C C . ASP A 1 90 ? -20.562 -14.503 137.155 1.00 41.39 312 ASP A C 1
ATOM 609 O O . ASP A 1 90 ? -19.378 -14.508 136.801 1.00 40.21 312 ASP A O 1
ATOM 614 N N . TRP A 1 91 ? -21.225 -13.372 137.397 1.00 37.07 313 TRP A N 1
ATOM 615 C CA . TRP A 1 91 ? -20.543 -12.090 137.285 1.00 37.06 313 TRP A CA 1
ATOM 616 C C . TRP A 1 91 ? -19.505 -11.923 138.385 1.00 38.22 313 TRP A C 1
ATOM 617 O O . TRP A 1 91 ? -18.385 -11.469 138.125 1.00 39.92 313 TRP A O 1
ATOM 628 N N . LEU A 1 92 ? -19.856 -12.291 139.619 1.00 38.72 314 LEU A N 1
ATOM 629 C CA . LEU A 1 92 ? -18.932 -12.104 140.730 1.00 42.59 314 LEU A CA 1
ATOM 630 C C . LEU A 1 92 ? -17.704 -12.992 140.598 1.00 42.71 314 LEU A C 1
ATOM 631 O O . LEU A 1 92 ? -16.618 -12.618 141.053 1.00 44.78 314 LEU A O 1
ATOM 636 N N . ASN A 1 93 ? -17.844 -14.156 139.973 1.00 42.37 315 ASN A N 1
ATOM 637 C CA . ASN A 1 93 ? -16.692 -15.003 139.706 1.00 42.30 315 ASN A CA 1
ATOM 638 C C . ASN A 1 93 ? -15.930 -14.579 138.457 1.00 42.17 315 ASN A C 1
ATOM 639 O O . ASN A 1 93 ? -15.138 -15.367 137.928 1.00 43.08 315 ASN A O 1
ATOM 644 N N . GLY A 1 94 ? -16.158 -13.363 137.974 1.00 41.24 316 GLY A N 1
ATOM 645 C CA . GLY A 1 94 ? -15.329 -12.801 136.924 1.00 47.33 316 GLY A CA 1
ATOM 646 C C . GLY A 1 94 ? -15.441 -13.457 135.565 1.00 47.80 316 GLY A C 1
ATOM 647 O O . GLY A 1 94 ? -14.433 -13.570 134.855 1.00 50.07 316 GLY A O 1
ATOM 648 N N . LYS A 1 95 ? -16.637 -13.888 135.178 1.00 46.13 317 LYS A N 1
ATOM 649 C CA . LYS A 1 95 ? -16.842 -14.396 133.830 1.00 44.58 317 LYS A CA 1
ATOM 650 C C . LYS A 1 95 ? -16.928 -13.244 132.835 1.00 45.79 317 LYS A C 1
ATOM 651 O O . LYS A 1 95 ? -17.411 -12.154 133.154 1.00 47.53 317 LYS A O 1
ATOM 657 N N . GLU A 1 96 ? -16.444 -13.492 131.621 1.00 47.25 318 GLU A N 1
ATOM 658 C CA . GLU A 1 96 ? -16.400 -12.481 130.574 1.00 49.18 318 GLU A CA 1
ATOM 659 C C . GLU A 1 96 ? -17.597 -12.628 129.646 1.00 47.29 318 GLU A C 1
ATOM 660 O O . GLU A 1 96 ? -17.957 -13.740 129.248 1.00 49.78 318 GLU A O 1
ATOM 666 N N . TYR A 1 97 ? -18.205 -11.498 129.297 1.00 44.42 319 TYR A N 1
ATOM 667 C CA . TYR A 1 97 ? -19.394 -11.461 128.456 1.00 41.93 319 TYR A CA 1
ATOM 668 C C . TYR A 1 97 ? -19.072 -10.676 127.193 1.00 43.70 319 TYR A C 1
ATOM 669 O O . TYR A 1 97 ? -18.746 -9.486 127.265 1.00 45.29 319 TYR A O 1
ATOM 678 N N . LYS A 1 98 ? -19.155 -11.340 126.045 1.00 43.15 320 LYS A N 1
ATOM 679 C CA . LYS A 1 98 ? -18.825 -10.737 124.762 1.00 43.06 320 LYS A CA 1
ATOM 680 C C . LYS A 1 98 ? -20.101 -10.463 123.979 1.00 41.12 320 LYS A C 1
ATOM 681 O O . LYS A 1 98 ? -20.934 -11.359 123.807 1.00 39.16 320 LYS A O 1
ATOM 687 N N . CYS A 1 99 ? -20.246 -9.227 123.509 1.00 40.86 321 CYS A N 1
ATOM 688 C CA . CYS A 1 99 ? -21.318 -8.840 122.601 1.00 39.88 321 CYS A CA 1
ATOM 689 C C . CYS A 1 99 ? -20.711 -8.577 121.229 1.00 41.58 321 CYS A C 1
ATOM 690 O O . CYS A 1 99 ? -19.826 -7.726 121.093 1.00 42.25 321 CYS A O 1
ATOM 693 N N . LYS A 1 100 ? -21.170 -9.315 120.221 1.00 44.05 322 LYS A N 1
ATOM 694 C CA . LYS A 1 100 ? -20.751 -9.107 118.839 1.00 45.00 322 LYS A CA 1
ATOM 695 C C . LYS A 1 100 ? -21.903 -8.477 118.068 1.00 45.15 322 LYS A C 1
ATOM 696 O O . LYS A 1 100 ? -22.964 -9.093 117.916 1.00 45.07 322 LYS A O 1
ATOM 702 N N . VAL A 1 101 ? -21.690 -7.255 117.585 1.00 44.72 323 VAL A N 1
ATOM 703 C CA . VAL A 1 101 ? -22.709 -6.493 116.874 1.00 45.28 323 VAL A CA 1
ATOM 704 C C . VAL A 1 101 ? -22.426 -6.578 115.383 1.00 45.81 323 VAL A C 1
ATOM 705 O O . VAL A 1 101 ? -21.285 -6.383 114.950 1.00 39.93 323 VAL A O 1
ATOM 709 N N . SER A 1 102 ? -23.461 -6.872 114.597 1.00 44.78 324 SER A N 1
ATOM 710 C CA . SER A 1 102 ? -23.342 -6.979 113.149 1.00 44.95 324 SER A CA 1
ATOM 711 C C . SER A 1 102 ? -24.398 -6.101 112.498 1.00 44.93 324 SER A C 1
ATOM 712 O O . SER A 1 102 ? -25.567 -6.131 112.893 1.00 46.74 324 SER A O 1
ATOM 715 N N . ASN A 1 103 ? -23.983 -5.321 111.504 1.00 44.86 325 ASN A N 1
ATOM 716 C CA . ASN A 1 103 ? -24.878 -4.421 110.794 1.00 43.68 325 ASN A CA 1
ATOM 717 C C . ASN A 1 103 ? -24.308 -4.174 109.407 1.00 44.80 325 ASN A C 1
ATOM 718 O O . ASN A 1 103 ? -23.087 -4.134 109.221 1.00 44.72 325 ASN A O 1
ATOM 723 N N . LYS A 1 104 ? -25.202 -4.011 108.428 1.00 44.50 326 LYS A N 1
ATOM 724 C CA . LYS A 1 104 ? -24.751 -3.833 107.054 1.00 46.32 326 LYS A CA 1
ATOM 725 C C . LYS A 1 104 ? -23.956 -2.549 106.859 1.00 50.52 326 LYS A C 1
ATOM 726 O O . LYS A 1 104 ? -23.256 -2.422 105.849 1.00 52.60 326 LYS A O 1
ATOM 732 N N . ALA A 1 105 ? -24.037 -1.602 107.793 1.00 49.78 327 ALA A N 1
ATOM 733 C CA . ALA A 1 105 ? -23.163 -0.437 107.749 1.00 53.64 327 ALA A CA 1
ATOM 734 C C . ALA A 1 105 ? -21.807 -0.700 108.389 1.00 58.11 327 ALA A C 1
ATOM 735 O O . ALA A 1 105 ? -20.965 0.205 108.422 1.00 60.84 327 ALA A O 1
ATOM 737 N N . LEU A 1 106 ? -21.572 -1.907 108.893 1.00 58.40 328 LEU A N 1
ATOM 738 C CA . LEU A 1 106 ? -20.272 -2.245 109.457 1.00 59.47 328 LEU A CA 1
ATOM 739 C C . LEU A 1 106 ? -19.459 -3.034 108.449 1.00 65.37 328 LEU A C 1
ATOM 740 O O . LEU A 1 106 ? -19.956 -4.041 107.922 1.00 69.25 328 LEU A O 1
ATOM 745 N N . PRO A 1 107 ? -18.226 -2.627 108.142 1.00 67.27 329 PRO A N 1
ATOM 746 C CA . PRO A 1 107 ? -17.388 -3.471 107.274 1.00 67.90 329 PRO A CA 1
ATOM 747 C C . PRO A 1 107 ? -17.065 -4.812 107.907 1.00 64.51 329 PRO A C 1
ATOM 748 O O . PRO A 1 107 ? -16.949 -5.819 107.198 1.00 65.23 329 PRO A O 1
ATOM 752 N N . ALA A 1 108 ? -16.930 -4.850 109.228 1.00 60.13 330 ALA A N 1
ATOM 753 C CA . ALA A 1 108 ? -16.709 -6.062 109.997 1.00 57.12 330 ALA A CA 1
ATOM 754 C C . ALA A 1 108 ? -17.4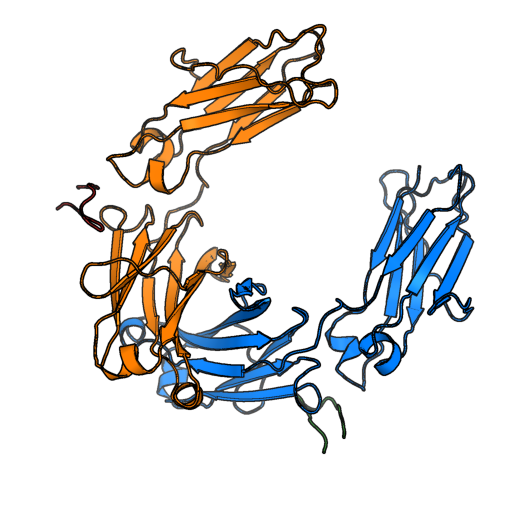77 -5.947 111.303 1.00 54.25 330 ALA A C 1
ATOM 755 O O . ALA A 1 108 ? -17.744 -4.833 111.772 1.00 54.49 330 ALA A O 1
ATOM 757 N N . PRO A 1 109 ? -17.866 -7.071 111.907 1.00 50.81 331 PRO A N 1
ATOM 758 C CA . PRO A 1 109 ? -18.591 -7.001 113.179 1.00 49.09 331 PRO A CA 1
ATOM 759 C C . PRO A 1 109 ? -17.740 -6.383 114.279 1.00 49.43 331 PRO A C 1
ATOM 760 O O . PRO A 1 109 ? -16.512 -6.495 114.284 1.00 51.53 331 PRO A O 1
ATOM 764 N N . ILE A 1 110 ? -18.413 -5.714 115.215 1.00 46.82 332 ILE A N 1
ATOM 765 C CA . ILE A 1 110 ? -17.773 -5.113 116.380 1.00 45.94 332 ILE A CA 1
ATOM 766 C C . ILE A 1 110 ? -17.930 -6.066 117.556 1.00 46.26 332 ILE A C 1
ATOM 767 O O . ILE A 1 110 ? -19.043 -6.521 117.849 1.00 45.98 332 ILE A O 1
ATOM 772 N N . GLU A 1 111 ? -16.821 -6.370 118.229 1.00 46.93 333 GLU A N 1
ATOM 773 C CA . GLU A 1 111 ? -16.814 -7.262 119.384 1.00 47.90 333 GLU A CA 1
ATOM 774 C C . GLU A 1 111 ? -16.362 -6.486 120.614 1.00 50.25 333 GLU A C 1
ATOM 775 O O . GLU A 1 111 ? -15.262 -5.926 120.631 1.00 53.68 333 GLU A O 1
ATOM 781 N N . LYS A 1 112 ? -17.212 -6.452 121.635 1.00 49.52 334 LYS A N 1
ATOM 782 C CA . LYS A 1 112 ? -16.877 -5.878 122.928 1.00 49.26 334 LYS A CA 1
ATOM 783 C C . LYS A 1 112 ? -17.010 -6.951 123.999 1.00 49.45 334 LYS A C 1
ATOM 784 O O . LYS A 1 112 ? -17.861 -7.838 123.907 1.00 50.62 334 LYS A O 1
ATOM 790 N N . THR A 1 113 ? -16.162 -6.863 125.019 1.00 49.88 335 THR A N 1
ATOM 791 C CA . THR A 1 113 ? -16.130 -7.853 126.087 1.00 51.85 335 THR A CA 1
ATOM 792 C C . THR A 1 113 ? -15.878 -7.148 127.408 1.00 51.04 335 THR A C 1
ATOM 793 O O . THR A 1 113 ? -14.925 -6.373 127.525 1.00 54.09 335 THR A O 1
ATOM 797 N N . ILE A 1 114 ? -16.730 -7.413 128.399 1.00 49.18 336 ILE A N 1
ATOM 798 C CA . ILE A 1 114 ? -16.602 -6.810 129.717 1.00 50.01 336 ILE A CA 1
ATOM 799 C C . ILE A 1 114 ? -16.736 -7.890 130.782 1.00 48.35 336 ILE A C 1
ATOM 800 O O . ILE A 1 114 ? -17.223 -8.995 130.529 1.00 47.26 336 ILE A O 1
ATOM 805 N N . SER A 1 115 ? -16.294 -7.547 131.988 1.00 47.77 337 SER A N 1
ATOM 806 C CA . SER A 1 115 ? -16.362 -8.431 133.145 1.00 44.72 337 SER A CA 1
ATOM 807 C C . SER A 1 115 ? -16.034 -7.604 134.379 1.00 43.94 337 SER A C 1
ATOM 808 O O . SER A 1 115 ? -15.620 -6.446 134.280 1.00 39.22 337 SER A O 1
ATOM 811 N N . LYS A 1 116 ? -16.225 -8.215 135.545 1.00 42.00 338 LYS A N 1
ATOM 812 C CA . LYS A 1 116 ? -15.890 -7.548 136.793 1.00 42.59 338 LYS A CA 1
ATOM 813 C C . LYS A 1 116 ? -14.417 -7.163 136.803 1.00 45.03 338 LYS A C 1
ATOM 814 O O . LYS A 1 116 ? -13.571 -7.841 136.211 1.00 47.57 338 LYS A O 1
ATOM 820 N N . ALA A 1 117 ? -14.119 -6.046 137.462 1.00 44.67 339 ALA A N 1
ATOM 821 C CA . ALA A 1 117 ? -12.741 -5.596 137.585 1.00 46.08 339 ALA A CA 1
ATOM 822 C C . ALA A 1 117 ? -11.882 -6.698 138.190 1.00 45.97 339 ALA A C 1
ATOM 823 O O . ALA A 1 117 ? -12.200 -7.239 139.253 1.00 47.45 339 ALA A O 1
ATOM 825 N N . LYS A 1 118 ? -10.804 -7.046 137.494 1.00 45.59 340 LYS A N 1
ATOM 826 C CA . LYS A 1 118 ? -9.915 -8.092 137.971 1.00 46.93 340 LYS A CA 1
ATOM 827 C C . LYS A 1 118 ? -9.077 -7.587 139.140 1.00 48.55 340 LYS A C 1
ATOM 828 O O . LYS A 1 118 ? -8.770 -6.398 139.248 1.00 48.98 340 LYS A O 1
ATOM 834 N N . GLY A 1 119 ? -8.714 -8.506 140.024 1.00 35.94 341 GLY A N 1
ATOM 835 C CA . GLY A 1 119 ? -7.979 -8.163 141.228 1.00 35.62 341 GLY A CA 1
ATOM 836 C C . GLY A 1 119 ? -8.672 -8.775 142.424 1.00 44.83 341 GLY A C 1
ATOM 837 O O . GLY A 1 119 ? -9.896 -8.950 142.442 1.00 46.90 341 GLY A O 1
ATOM 838 N N . GLN A 1 120 ? -7.889 -9.111 143.436 1.00 44.06 342 GLN A N 1
ATOM 839 C CA . GLN A 1 120 ? -8.426 -9.777 144.616 1.00 44.70 342 GLN A CA 1
ATOM 840 C C . GLN A 1 120 ? -9.373 -8.848 145.359 1.00 42.38 342 GLN A C 1
ATOM 841 O O . GLN A 1 120 ? -8.974 -7.732 145.719 1.00 43.67 342 GLN A O 1
ATOM 847 N N . PRO A 1 121 ? -10.620 -9.247 145.601 1.00 40.10 343 PRO A N 1
ATOM 848 C CA . PRO A 1 121 ? -11.530 -8.390 146.369 1.00 39.14 343 PRO A CA 1
ATOM 849 C C . PRO A 1 121 ? -11.038 -8.206 147.799 1.00 41.12 343 PRO A C 1
ATOM 850 O O . PRO A 1 121 ? -10.586 -9.152 148.449 1.00 41.65 343 PRO A O 1
ATOM 854 N N . ARG A 1 122 ? -11.118 -6.969 148.278 1.00 33.26 344 ARG A N 1
ATOM 855 C CA . ARG A 1 122 ? -10.696 -6.611 149.622 1.00 40.12 344 ARG A CA 1
ATOM 856 C C . ARG A 1 122 ? -11.873 -6.019 150.384 1.00 40.87 344 ARG A C 1
ATOM 857 O O . ARG A 1 122 ? -12.643 -5.219 149.840 1.00 39.24 344 ARG A O 1
ATOM 865 N N . GLU A 1 123 ? -12.003 -6.421 151.641 1.00 42.95 345 GLU A N 1
ATOM 866 C CA . GLU A 1 123 ? -13.168 -6.055 152.435 1.00 45.01 345 GLU A CA 1
ATOM 867 C C . GLU A 1 123 ? -13.065 -4.605 152.895 1.00 45.22 345 GLU A C 1
ATOM 868 O O . GLU A 1 123 ? -12.004 -4.182 153.361 1.00 48.84 345 GLU A O 1
ATOM 874 N N . PRO A 1 124 ? -14.128 -3.812 152.773 1.00 43.03 346 PRO A N 1
ATOM 875 C CA . PRO A 1 124 ? -14.063 -2.428 153.250 1.00 41.11 346 PRO A CA 1
ATOM 876 C C . PRO A 1 124 ? -14.163 -2.357 154.763 1.00 41.42 346 PRO A C 1
ATOM 877 O O . PRO A 1 124 ? -14.897 -3.120 155.398 1.00 43.60 346 PRO A O 1
ATOM 881 N N . GLN A 1 125 ? -13.406 -1.428 155.334 1.00 36.52 347 GLN A N 1
ATOM 882 C CA . GLN A 1 125 ? -13.490 -1.100 156.746 1.00 36.61 347 GLN A CA 1
ATOM 883 C C . GLN A 1 125 ? -14.336 0.157 156.877 1.00 35.13 347 GLN A C 1
ATOM 884 O O . GLN A 1 125 ? -14.045 1.176 156.240 1.00 31.30 347 GLN A O 1
ATOM 890 N N . VAL A 1 126 ? -15.387 0.078 157.685 1.00 32.72 348 VAL A N 1
ATOM 891 C CA . VAL A 1 126 ? -16.389 1.132 157.787 1.00 37.60 348 VAL A CA 1
ATOM 892 C C . VAL A 1 126 ? -16.260 1.776 159.160 1.00 38.45 348 VAL A C 1
ATOM 893 O O . VAL A 1 126 ? -16.438 1.107 160.186 1.00 40.22 348 VAL A O 1
ATOM 897 N N . TYR A 1 127 ? -15.943 3.071 159.179 1.00 32.73 349 TYR A N 1
ATOM 898 C CA . TYR A 1 127 ? -15.796 3.827 160.415 1.00 35.41 349 TYR A CA 1
ATOM 899 C C . TYR A 1 127 ? -16.699 5.050 160.366 1.00 35.47 349 TYR A C 1
ATOM 900 O O . TYR A 1 127 ? -16.698 5.785 159.374 1.00 35.42 349 TYR A O 1
ATOM 909 N N . THR A 1 128 ? -17.460 5.271 161.434 1.00 36.03 350 THR A N 1
ATOM 910 C CA . THR A 1 128 ? -18.313 6.445 161.557 1.00 35.62 350 THR A CA 1
ATOM 911 C C . THR A 1 128 ? -17.595 7.506 162.381 1.00 35.50 350 THR A C 1
ATOM 912 O O . THR A 1 128 ? -17.124 7.227 163.488 1.00 37.52 350 THR A O 1
ATOM 916 N N . LEU A 1 129 ? -17.515 8.717 161.838 1.00 34.21 351 LEU A N 1
ATOM 917 C CA . LEU A 1 129 ? -16.840 9.823 162.498 1.00 36.33 351 LEU A CA 1
ATOM 918 C C . LEU A 1 129 ? -17.870 10.862 162.914 1.00 38.45 351 LEU A C 1
ATOM 919 O O . LEU A 1 129 ? -18.617 11.355 162.056 1.00 39.13 351 LEU A O 1
ATOM 924 N N . PRO A 1 130 ? -17.961 11.214 164.194 1.00 36.57 352 PRO A N 1
ATOM 925 C CA . PRO A 1 130 ? -18.957 12.202 164.631 1.00 37.42 352 PRO A CA 1
ATOM 926 C C . PRO A 1 130 ? -18.640 13.580 164.080 1.00 41.03 352 PRO A C 1
ATOM 927 O O . PRO A 1 130 ? -17.525 13.822 163.590 1.00 36.18 352 PRO A O 1
ATOM 931 N N . PRO A 1 131 ? -19.592 14.513 164.133 1.00 40.85 353 PRO A N 1
ATOM 932 C CA . PRO A 1 131 ? -19.296 15.882 163.700 1.00 39.99 353 PRO A CA 1
ATOM 933 C C . PRO A 1 131 ? -18.261 16.535 164.605 1.00 41.42 353 PRO A C 1
ATOM 934 O O . PRO A 1 131 ? -18.156 16.225 165.794 1.00 41.40 353 PRO A O 1
ATOM 938 N N . SER A 1 132 ? -17.483 17.440 164.018 1.00 42.95 354 SER A N 1
ATOM 939 C CA . SER A 1 132 ? -16.486 18.179 164.777 1.00 45.59 354 SER A CA 1
ATOM 940 C C . SER A 1 132 ? -17.154 19.083 165.807 1.00 49.20 354 SER A C 1
ATOM 941 O O . SER A 1 132 ? -18.247 19.612 165.590 1.00 46.91 354 SER A O 1
ATOM 944 N N . ARG A 1 133 ? -16.478 19.256 166.943 1.00 56.92 355 ARG A N 1
ATOM 945 C CA . ARG A 1 133 ? -16.983 20.149 167.977 1.00 63.89 355 ARG A CA 1
ATOM 946 C C . ARG A 1 133 ? -17.075 21.589 167.493 1.00 62.38 355 ARG A C 1
ATOM 947 O O . ARG A 1 133 ? -17.858 22.369 168.044 1.00 62.00 355 ARG A O 1
ATOM 955 N N . GLU A 1 134 ? -16.296 21.958 166.477 1.00 58.95 356 GLU A N 1
ATOM 956 C CA . GLU A 1 134 ? -16.364 23.298 165.913 1.00 57.73 356 GLU A CA 1
ATOM 957 C C . GLU A 1 134 ? -17.556 23.488 164.988 1.00 53.39 356 GLU A C 1
ATOM 958 O O . GLU A 1 134 ? -17.847 24.626 164.604 1.00 53.24 356 GLU A O 1
ATOM 964 N N . GLU A 1 135 ? -18.246 22.409 164.622 1.00 51.55 357 GLU A N 1
ATOM 965 C CA . GLU A 1 135 ? -19.417 22.512 163.762 1.00 50.50 357 GLU A CA 1
ATOM 966 C C . GLU A 1 135 ? -20.704 22.732 164.542 1.00 53.81 357 GLU A C 1
ATOM 967 O O . GLU A 1 135 ? -21.707 23.152 163.952 1.00 55.11 357 GLU A O 1
ATOM 973 N N . MET A 1 136 ? -20.698 22.486 165.852 1.00 54.92 358 MET A N 1
ATOM 974 C CA . MET A 1 136 ? -21.917 22.559 166.648 1.00 56.08 358 MET A CA 1
ATOM 975 C C . MET A 1 136 ? -22.439 23.986 166.779 1.00 61.40 358 MET A C 1
ATOM 976 O O . MET A 1 136 ? -23.450 24.220 167.446 1.00 66.12 358 MET A O 1
ATOM 981 N N . THR A 1 137 ? -21.762 24.945 166.155 1.00 60.37 359 THR A N 1
ATOM 982 C CA . THR A 1 137 ? -22.234 26.321 166.116 1.00 62.47 359 THR A CA 1
ATOM 983 C C . THR A 1 137 ? -23.113 26.605 164.903 1.00 61.12 359 THR A C 1
ATOM 984 O O . THR A 1 137 ? -23.645 27.715 164.788 1.00 62.13 359 THR A O 1
ATOM 988 N N . LYS A 1 138 ? -23.285 25.637 164.007 1.00 57.37 360 LYS A N 1
ATOM 989 C CA . LYS A 1 138 ? -24.089 25.805 162.806 1.00 54.12 360 LYS A CA 1
ATOM 990 C C . LYS A 1 138 ? -25.479 25.210 163.006 1.00 53.45 360 LYS A C 1
ATOM 991 O O . LYS A 1 138 ? -25.768 24.555 164.011 1.00 53.95 360 LYS A O 1
ATOM 997 N N . ASN A 1 139 ? -26.346 25.446 162.018 1.00 51.95 361 ASN A N 1
ATOM 998 C CA . ASN A 1 139 ? -27.696 24.896 162.078 1.00 51.26 361 ASN A CA 1
ATOM 999 C C . ASN A 1 139 ? -27.687 23.389 161.869 1.00 50.58 361 ASN A C 1
ATOM 1000 O O . ASN A 1 139 ? -28.449 22.662 162.518 1.00 51.88 361 ASN A O 1
ATOM 1005 N N . GLN A 1 140 ? -26.834 22.902 160.972 1.00 48.63 362 GLN A N 1
ATOM 1006 C CA . GLN A 1 140 ? -26.793 21.491 160.612 1.00 47.77 362 GLN A CA 1
ATOM 1007 C C . GLN A 1 140 ? -25.368 20.972 160.724 1.00 47.81 362 GLN A C 1
ATOM 1008 O O . GLN A 1 140 ? -24.431 21.610 160.236 1.00 47.64 362 GLN A O 1
ATOM 1014 N N . VAL A 1 141 ? -25.208 19.818 161.359 1.00 46.87 363 VAL A N 1
ATOM 1015 C CA . VAL A 1 141 ? -23.903 19.214 161.550 1.00 45.64 363 VAL A CA 1
ATOM 1016 C C . VAL A 1 141 ? -23.725 18.084 160.546 1.00 42.59 363 VAL A C 1
ATOM 1017 O O . VAL A 1 141 ? -24.679 17.607 159.924 1.00 37.49 363 VAL A O 1
ATOM 1021 N N . SER A 1 142 ? -22.480 17.648 160.381 1.00 40.27 364 SER A N 1
ATOM 1022 C CA . SER A 1 142 ? -22.110 16.681 159.355 1.00 38.42 364 SER A CA 1
ATOM 1023 C C . SER A 1 142 ? -21.722 15.359 160.001 1.00 39.06 364 SER A C 1
ATOM 1024 O O . SER A 1 142 ? -20.766 15.303 160.779 1.00 40.09 364 SER A O 1
ATOM 1027 N N . LEU A 1 143 ? -22.457 14.301 159.670 1.00 37.84 365 LEU A N 1
ATOM 1028 C CA . LEU A 1 143 ? -22.100 12.950 160.079 1.00 36.29 365 LEU A CA 1
ATOM 1029 C C . LEU A 1 143 ? -21.261 12.316 158.980 1.00 35.18 365 LEU A C 1
ATOM 1030 O O . LEU A 1 143 ? -21.635 12.359 157.804 1.00 35.87 365 LEU A O 1
ATOM 1035 N N . THR A 1 144 ? -20.129 11.735 159.361 1.00 34.93 366 THR A N 1
ATOM 1036 C CA . THR A 1 144 ? -19.151 11.227 158.411 1.00 34.92 366 THR A CA 1
ATOM 1037 C C . THR A 1 144 ? -19.062 9.710 158.496 1.00 32.00 366 THR A C 1
ATOM 1038 O O . THR A 1 144 ? -19.058 9.139 159.589 1.00 32.79 366 THR A O 1
ATOM 1042 N N . CYS A 1 145 ? -19.002 9.063 157.334 1.00 31.21 367 CYS A N 1
ATOM 1043 C CA . CYS A 1 145 ? -18.759 7.629 157.234 1.00 31.12 367 CYS A CA 1
ATOM 1044 C C . CYS A 1 145 ? -17.549 7.404 156.342 1.00 30.38 367 CYS A C 1
ATOM 1045 O O . CYS A 1 145 ? -17.573 7.751 155.155 1.00 29.65 367 CYS A O 1
ATOM 1048 N N . LEU A 1 146 ? -16.495 6.831 156.911 1.00 30.49 368 LEU A N 1
ATOM 1049 C CA . LEU A 1 146 ? -15.280 6.517 156.173 1.00 30.63 368 LEU A CA 1
ATOM 1050 C C . LEU A 1 146 ? -15.312 5.051 155.759 1.00 29.97 368 LEU A C 1
ATOM 1051 O O . LEU A 1 146 ? -15.438 4.163 156.609 1.00 30.65 368 LEU A O 1
ATOM 1056 N N . VAL A 1 147 ? -15.202 4.806 154.459 1.00 29.35 369 VAL A N 1
ATOM 1057 C CA . VAL A 1 147 ? -15.158 3.464 153.893 1.00 29.40 369 VAL A CA 1
ATOM 1058 C C . VAL A 1 147 ? -13.846 3.360 153.133 1.00 31.92 369 VAL A C 1
ATOM 1059 O O . VAL A 1 147 ? -13.687 3.985 152.080 1.00 32.52 369 VAL A O 1
ATOM 1063 N N . LYS A 1 148 ? -12.906 2.580 153.658 1.00 31.92 370 LYS A N 1
ATOM 1064 C CA . LYS A 1 148 ? -11.573 2.488 153.081 1.00 32.27 370 LYS A CA 1
ATOM 1065 C C . LYS A 1 148 ? -11.157 1.031 152.919 1.00 33.59 370 LYS A C 1
ATOM 1066 O O . LYS A 1 148 ? -11.754 0.116 153.492 1.00 34.57 370 LYS A O 1
ATOM 1072 N N . GLY A 1 149 ? -10.114 0.830 152.116 1.00 32.99 371 GLY A N 1
ATOM 1073 C CA . GLY A 1 149 ? -9.510 -0.477 151.968 1.00 31.99 371 GLY A CA 1
ATOM 1074 C C . GLY A 1 149 ? -10.311 -1.480 151.171 1.00 33.27 371 GLY A C 1
ATOM 1075 O O . GLY A 1 149 ? -10.099 -2.686 151.332 1.00 33.24 371 GLY A O 1
ATOM 1076 N N . PHE A 1 150 ? -11.219 -1.031 150.308 1.00 33.15 372 PHE A N 1
ATOM 1077 C CA . PHE A 1 150 ? -12.057 -1.950 149.553 1.00 33.92 372 PHE A CA 1
ATOM 1078 C C . PHE A 1 150 ? -11.608 -2.038 148.102 1.00 33.93 372 PHE A C 1
ATOM 1079 O O . PHE A 1 150 ? -11.079 -1.080 147.530 1.00 29.70 372 PHE A O 1
ATOM 1087 N N . TYR A 1 151 ? -11.813 -3.224 147.526 1.00 30.63 373 TYR A N 1
ATOM 1088 C CA . TYR A 1 151 ? -11.580 -3.505 146.127 1.00 31.86 373 TYR A CA 1
ATOM 1089 C C . TYR A 1 151 ? -12.564 -4.596 145.732 1.00 31.89 373 TYR A C 1
ATOM 1090 O O . TYR A 1 151 ? -12.758 -5.543 146.505 1.00 32.73 373 TYR A O 1
ATOM 1099 N N . PRO A 1 152 ? -13.210 -4.495 144.559 1.00 31.10 374 PRO A N 1
ATOM 1100 C CA . PRO A 1 152 ? -13.109 -3.400 143.584 1.00 30.61 374 PRO A CA 1
ATOM 1101 C C . PRO A 1 152 ? -13.822 -2.122 144.022 1.00 35.62 374 PRO A C 1
ATOM 1102 O O . PRO A 1 152 ? -14.324 -2.049 145.143 1.00 30.72 374 PRO A O 1
ATOM 1106 N N . SER A 1 153 ? -13.862 -1.123 143.141 1.00 36.79 375 SER A N 1
ATOM 1107 C CA . SER A 1 153 ? -14.418 0.169 143.521 1.00 37.00 375 SER A CA 1
ATOM 1108 C C . SER A 1 153 ? -15.937 0.144 143.632 1.00 39.72 375 SER A C 1
ATOM 1109 O O . SER A 1 153 ? -16.503 0.997 144.324 1.00 42.63 375 SER A O 1
ATOM 1112 N N . ASP A 1 154 ? -16.604 -0.810 142.978 1.00 40.17 376 ASP A N 1
ATOM 1113 C CA . ASP A 1 154 ? -18.063 -0.855 142.966 1.00 41.54 376 ASP A CA 1
ATOM 1114 C C . ASP A 1 154 ? -18.613 -0.994 144.381 1.00 41.34 376 ASP A C 1
ATOM 1115 O O . ASP A 1 154 ? -18.278 -1.943 145.099 1.00 42.54 376 ASP A O 1
ATOM 1120 N N . ILE A 1 155 ? -19.474 -0.054 144.773 1.00 40.87 377 ILE A N 1
ATOM 1121 C CA . ILE A 1 155 ? -19.970 0.022 146.144 1.00 39.59 377 ILE A CA 1
ATOM 1122 C C . ILE A 1 155 ? -21.247 0.855 146.169 1.00 43.16 377 ILE A C 1
ATOM 1123 O O . ILE A 1 155 ? -21.585 1.526 145.184 1.00 44.63 377 ILE A O 1
ATOM 1128 N N . ALA A 1 156 ? -21.977 0.795 147.284 1.00 40.90 378 ALA A N 1
ATOM 1129 C CA . ALA A 1 156 ? -23.165 1.614 147.490 1.00 38.41 378 ALA A CA 1
ATOM 1130 C C . ALA A 1 156 ? -23.279 1.933 148.971 1.00 33.64 378 ALA A C 1
ATOM 1131 O O . ALA A 1 156 ? -23.140 1.038 149.811 1.00 32.41 378 ALA A O 1
ATOM 1133 N N . VAL A 1 157 ? -23.533 3.201 149.280 1.00 32.92 379 VAL A N 1
ATOM 1134 C CA . VAL A 1 157 ? -23.535 3.698 150.651 1.00 33.76 379 VAL A CA 1
ATOM 1135 C C . VAL A 1 157 ? -24.853 4.415 150.899 1.00 33.27 379 VAL A C 1
ATOM 1136 O O . VAL A 1 157 ? -25.288 5.220 150.069 1.00 30.98 379 VAL A O 1
ATOM 1140 N N . GLU A 1 158 ? -25.485 4.129 152.039 1.00 33.04 380 GLU A N 1
ATOM 1141 C CA . GLU A 1 158 ? -26.739 4.780 152.398 1.00 33.70 380 GLU A CA 1
ATOM 1142 C C . GLU A 1 158 ? -26.797 4.993 153.905 1.00 35.62 380 GLU A C 1
ATOM 1143 O O . GLU A 1 158 ? -26.101 4.327 154.677 1.00 34.48 380 GLU A O 1
ATOM 1149 N N . TRP A 1 159 ? -27.642 5.940 154.311 1.00 36.79 381 TRP A N 1
ATOM 1150 C CA . TRP A 1 159 ? -27.839 6.289 155.708 1.00 35.00 381 TRP A CA 1
ATOM 1151 C C . TRP A 1 159 ? -29.276 6.007 156.126 1.00 38.17 381 TRP A C 1
ATOM 1152 O O . TRP A 1 159 ? -30.198 6.045 155.306 1.00 36.71 381 TRP A O 1
ATOM 1163 N N . GLU A 1 160 ? -29.463 5.741 157.417 1.00 41.70 382 GLU A N 1
ATOM 1164 C CA . GLU A 1 160 ? -30.804 5.566 157.958 1.00 49.03 382 GLU A CA 1
ATOM 1165 C C . GLU A 1 160 ? -30.795 5.887 159.444 1.00 56.85 382 GLU A C 1
ATOM 1166 O O . GLU A 1 160 ? -29.759 5.802 160.107 1.00 52.36 382 GLU A O 1
ATOM 1172 N N . SER A 1 161 ? -31.966 6.258 159.953 1.00 70.63 383 SER A N 1
ATOM 1173 C CA . SER A 1 161 ? -32.149 6.562 161.363 1.00 78.72 383 SER A CA 1
ATOM 1174 C C . SER A 1 161 ? -33.421 5.892 161.860 1.00 80.61 383 SER A C 1
ATOM 1175 O O . SER A 1 161 ? -34.459 5.941 161.191 1.00 97.28 383 SER A O 1
ATOM 1178 N N . ASN A 1 162 ? -33.327 5.282 163.046 1.00 81.45 384 ASN A N 1
ATOM 1179 C CA . ASN A 1 162 ? -34.379 4.470 163.658 1.00 84.71 384 ASN A CA 1
ATOM 1180 C C . ASN A 1 162 ? -35.173 3.689 162.616 1.00 83.10 384 ASN A C 1
ATOM 1181 O O . ASN A 1 162 ? -36.407 3.706 162.616 1.00 84.94 384 ASN A O 1
ATOM 1186 N N . GLY A 1 163 ? -34.465 3.003 161.722 1.00 81.47 385 GLY A N 1
ATOM 1187 C CA . GLY A 1 163 ? -35.096 2.197 160.698 1.00 79.03 385 GLY A CA 1
ATOM 1188 C C . GLY A 1 163 ? -35.698 2.962 159.544 1.00 76.56 385 GLY A C 1
ATOM 1189 O O . GLY A 1 163 ? -36.365 2.351 158.703 1.00 76.92 385 GLY A O 1
ATOM 1190 N N . GLN A 1 164 ? -35.490 4.275 159.467 1.00 73.89 386 GLN A N 1
ATOM 1191 C CA . GLN A 1 164 ? -36.058 5.051 158.378 1.00 73.36 386 GLN A CA 1
ATOM 1192 C C . GLN A 1 164 ? -34.950 5.668 157.530 1.00 69.28 386 GLN A C 1
ATOM 1193 O O . GLN A 1 164 ? -33.972 6.188 158.077 1.00 72.01 386 GLN A O 1
ATOM 1199 N N . PRO A 1 165 ? -35.066 5.621 156.200 1.00 61.70 387 PRO A N 1
ATOM 1200 C CA . PRO A 1 165 ? -33.978 6.120 155.348 1.00 56.17 387 PRO A CA 1
ATOM 1201 C C . PRO A 1 165 ? -33.740 7.612 155.524 1.00 53.36 387 PRO A C 1
ATOM 1202 O O . PRO A 1 165 ? -34.649 8.384 155.830 1.00 56.16 387 PRO A O 1
ATOM 1206 N N . GLU A 1 166 ? -32.489 8.008 155.318 1.00 50.38 388 GLU A N 1
ATOM 1207 C CA . GLU A 1 166 ? -32.049 9.395 155.411 1.00 50.78 388 GLU A CA 1
ATOM 1208 C C . GLU A 1 166 ? -31.621 9.864 154.027 1.00 52.36 388 GLU A C 1
ATOM 1209 O O . GLU A 1 166 ? -30.697 9.297 153.437 1.00 52.96 388 GLU A O 1
ATOM 1215 N N . ASN A 1 167 ? -32.281 10.899 153.516 1.00 54.25 389 ASN A N 1
ATOM 1216 C CA . ASN A 1 167 ? -32.043 11.346 152.148 1.00 56.15 389 ASN A CA 1
ATOM 1217 C C . ASN A 1 167 ? -30.930 12.379 152.031 1.0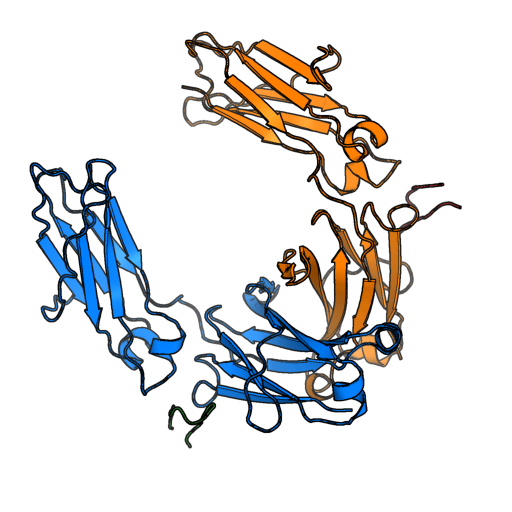0 52.42 389 ASN A C 1
ATOM 1218 O O . ASN A 1 167 ? -30.211 12.387 151.024 1.00 51.82 389 ASN A O 1
ATOM 1223 N N . ASN A 1 168 ? -30.769 13.245 153.034 1.00 49.77 390 ASN A N 1
ATOM 1224 C CA . ASN A 1 168 ? -29.913 14.428 152.927 1.00 46.99 390 ASN A CA 1
ATOM 1225 C C . ASN A 1 168 ? -28.447 14.062 153.178 1.00 42.69 390 ASN A C 1
ATOM 1226 O O . ASN A 1 168 ? -27.857 14.362 154.218 1.00 42.95 390 ASN A O 1
ATOM 1231 N N . TYR A 1 169 ? -27.846 13.416 152.180 1.00 39.77 391 TYR A N 1
ATOM 1232 C CA . TYR A 1 169 ? -26.445 13.030 152.276 1.00 38.22 391 TYR A CA 1
ATOM 1233 C C . TYR A 1 169 ? -25.817 13.031 150.890 1.00 37.57 391 TYR A C 1
ATOM 1234 O O . TYR A 1 169 ? -26.499 12.879 149.874 1.00 32.25 391 TYR A O 1
ATOM 1243 N N . LYS A 1 170 ? -24.494 13.192 150.868 1.00 36.19 392 LYS A N 1
ATOM 1244 C CA . LYS A 1 170 ? -23.691 13.120 149.654 1.00 33.48 392 LYS A CA 1
ATOM 1245 C C . LYS A 1 170 ? -22.522 12.172 149.884 1.00 32.03 392 LYS A C 1
ATOM 1246 O O . LYS A 1 170 ? -22.000 12.069 150.998 1.00 30.88 392 LYS A O 1
ATOM 1252 N N . THR A 1 171 ? -22.113 11.480 148.823 1.00 29.35 393 THR A N 1
ATOM 1253 C CA . THR A 1 171 ? -21.036 10.501 148.902 1.00 28.78 393 THR A CA 1
ATOM 1254 C C . THR A 1 171 ? -20.004 10.797 147.826 1.00 28.37 393 THR A C 1
ATOM 1255 O O . THR A 1 171 ? -20.355 10.945 146.652 1.00 28.46 393 THR A O 1
ATOM 1259 N N . THR A 1 172 ? -18.739 10.888 148.225 1.00 28.06 394 THR A N 1
ATOM 1260 C CA . THR A 1 172 ? -17.682 11.116 147.256 1.00 32.54 394 THR A CA 1
ATOM 1261 C C . THR A 1 172 ? -17.517 9.887 146.366 1.00 33.15 394 THR A C 1
ATOM 1262 O O . THR A 1 172 ? -17.849 8.770 146.769 1.00 34.10 394 THR A O 1
ATOM 1266 N N . PRO A 1 173 ? -17.026 10.067 145.145 1.00 34.40 395 PRO A N 1
ATOM 1267 C CA . PRO A 1 173 ? -16.670 8.913 144.317 1.00 31.30 395 PRO A CA 1
ATOM 1268 C C . PRO A 1 173 ? -15.520 8.144 144.940 1.00 31.79 395 PRO A C 1
ATOM 1269 O O . PRO A 1 173 ? -14.797 8.677 145.797 1.00 27.34 395 PRO A O 1
ATOM 1273 N N . PRO A 1 174 ? -15.324 6.884 144.554 1.00 28.60 396 PRO A N 1
ATOM 1274 C CA . PRO A 1 174 ? -14.196 6.122 145.099 1.00 27.48 396 PRO A CA 1
ATOM 1275 C C . PRO A 1 174 ? -12.869 6.716 144.656 1.00 27.59 396 PRO A C 1
ATOM 1276 O O . PRO A 1 174 ? -12.713 7.159 143.515 1.00 28.92 396 PRO A O 1
ATOM 1280 N N . VAL A 1 175 ? -11.910 6.723 145.579 1.00 27.82 397 VAL A N 1
ATOM 1281 C CA . VAL A 1 175 ? -10.586 7.286 145.351 1.00 29.16 397 VAL A CA 1
ATOM 1282 C C . VAL A 1 175 ? -9.563 6.175 145.531 1.00 28.14 397 VAL A C 1
ATOM 1283 O O . VAL A 1 175 ? -9.623 5.426 146.511 1.00 28.14 397 VAL A O 1
ATOM 1287 N N . LEU A 1 176 ? -8.629 6.068 144.591 1.00 28.56 398 LEU A N 1
ATOM 1288 C CA . LEU A 1 176 ? -7.617 5.021 144.658 1.00 31.43 398 LEU A CA 1
ATOM 1289 C C . LEU A 1 176 ? -6.590 5.365 145.731 1.00 33.74 398 LEU A C 1
ATOM 1290 O O . LEU A 1 176 ? -5.973 6.435 145.692 1.00 35.63 398 LEU A O 1
ATOM 1295 N N . ASP A 1 177 ? -6.409 4.463 146.691 1.00 33.12 399 ASP A N 1
ATOM 1296 C CA . ASP A 1 177 ? -5.485 4.685 147.791 1.00 31.08 399 ASP A CA 1
ATOM 1297 C C . ASP A 1 177 ? -4.079 4.216 147.411 1.00 31.59 399 ASP A C 1
ATOM 1298 O O . ASP A 1 177 ? -3.856 3.610 146.360 1.00 31.36 399 ASP A O 1
ATOM 1303 N N . SER A 1 178 ? -3.117 4.507 148.292 1.00 31.78 400 SER A N 1
ATOM 1304 C CA . SER A 1 178 ? -1.722 4.198 148.003 1.00 33.31 400 SER A CA 1
ATOM 1305 C C . SER A 1 178 ? -1.418 2.705 148.064 1.00 35.79 400 SER A C 1
ATOM 1306 O O . SER A 1 178 ? -0.385 2.278 147.539 1.00 37.65 400 SER A O 1
ATOM 1309 N N . ASP A 1 179 ? -2.288 1.904 148.678 1.00 36.00 401 ASP A N 1
ATOM 1310 C CA . ASP A 1 179 ? -2.099 0.463 148.773 1.00 33.15 401 ASP A CA 1
ATOM 1311 C C . ASP A 1 179 ? -2.872 -0.305 147.708 1.00 32.90 401 ASP A C 1
ATOM 1312 O O . ASP A 1 179 ? -3.020 -1.525 147.822 1.00 33.39 401 ASP A O 1
ATOM 1317 N N . GLY A 1 180 ? -3.371 0.376 146.682 1.00 33.19 402 GLY A N 1
ATOM 1318 C CA . GLY A 1 180 ? -4.088 -0.283 145.612 1.00 35.86 402 GLY A CA 1
ATOM 1319 C C . GLY A 1 180 ? -5.561 -0.517 145.867 1.00 36.57 402 GLY A C 1
ATOM 1320 O O . GLY A 1 180 ? -6.251 -1.024 144.974 1.00 36.54 402 GLY A O 1
ATOM 1321 N N . SER A 1 181 ? -6.064 -0.179 147.049 1.00 35.17 403 SER A N 1
ATOM 1322 C CA . SER A 1 181 ? -7.482 -0.286 147.345 1.00 34.11 403 SER A CA 1
ATOM 1323 C C . SER A 1 181 ? -8.153 1.071 147.150 1.00 33.85 403 SER A C 1
ATOM 1324 O O . SER A 1 181 ? -7.509 2.079 146.847 1.00 34.02 403 SER A O 1
ATOM 1327 N N . PHE A 1 182 ? -9.470 1.094 147.334 1.00 33.48 404 PHE A N 1
ATOM 1328 C CA . PHE A 1 182 ? -10.255 2.310 147.200 1.00 32.13 404 PHE A CA 1
ATOM 1329 C C . PHE A 1 182 ? -10.791 2.755 148.554 1.00 31.47 404 PHE A C 1
ATOM 1330 O O . PHE A 1 182 ? -10.977 1.945 149.466 1.00 31.37 404 PHE A O 1
ATOM 1338 N N . PHE A 1 183 ? -11.029 4.059 148.676 1.00 28.12 405 PHE A N 1
ATOM 1339 C CA . PHE A 1 183 ? -11.692 4.621 149.840 1.00 28.06 405 PHE A CA 1
ATOM 1340 C C . PHE A 1 183 ? -12.652 5.709 149.380 1.00 28.25 405 PHE A C 1
ATOM 1341 O O . PHE A 1 183 ? -12.507 6.278 148.294 1.00 27.53 405 PHE A O 1
ATOM 1349 N N . LEU A 1 184 ? -13.644 5.990 150.221 1.00 27.74 406 LEU A N 1
ATOM 1350 C CA . LEU A 1 184 ? -14.556 7.092 149.965 1.00 30.88 406 LEU A CA 1
ATOM 1351 C C . LEU A 1 184 ? -15.049 7.635 151.296 1.00 31.83 406 LEU A C 1
ATOM 1352 O O . LEU A 1 184 ? -14.792 7.065 152.360 1.00 28.20 406 LEU A O 1
ATOM 1357 N N . TYR A 1 185 ? -15.768 8.752 151.221 1.00 31.00 407 TYR A N 1
ATOM 1358 C CA . TYR A 1 185 ? -16.439 9.337 152.370 1.00 30.52 407 TYR A CA 1
ATOM 1359 C C . TYR A 1 185 ? -17.891 9.613 152.016 1.00 29.64 407 TYR A C 1
ATOM 1360 O O . TYR A 1 185 ? -18.199 10.022 150.892 1.00 29.44 407 TYR A O 1
ATOM 1369 N N . SER A 1 186 ? -18.776 9.396 152.981 1.00 28.99 408 SER A N 1
ATOM 1370 C CA . SER A 1 186 ? -20.174 9.781 152.862 1.00 29.39 408 SER A CA 1
ATOM 1371 C C . SER A 1 186 ? -20.492 10.776 153.967 1.00 30.04 408 SER A C 1
ATOM 1372 O O . SER A 1 186 ? -20.152 10.547 155.133 1.00 30.43 408 SER A O 1
ATOM 1375 N N . LYS A 1 187 ? -21.129 11.882 153.597 1.00 30.28 409 LYS A N 1
ATOM 1376 C CA . LYS A 1 187 ? -21.449 12.957 154.528 1.00 34.24 409 LYS A CA 1
ATOM 1377 C C . LYS A 1 187 ? -22.963 13.068 154.640 1.00 35.33 409 LYS A C 1
ATOM 1378 O O . LYS A 1 187 ? -23.636 13.460 153.680 1.00 34.20 409 LYS A O 1
ATOM 1384 N N . LEU A 1 188 ? -23.496 12.711 155.805 1.00 32.60 410 LEU A N 1
ATOM 1385 C CA . LEU A 1 188 ? -24.903 12.924 156.110 1.00 33.63 410 LEU A CA 1
ATOM 1386 C C . LEU A 1 188 ? -25.057 14.247 156.848 1.00 34.48 410 LEU A C 1
ATOM 1387 O O . LEU A 1 188 ? -24.345 14.506 157.824 1.00 34.72 410 LEU A O 1
ATOM 1392 N N . THR A 1 189 ? -25.974 15.084 156.374 1.00 35.07 411 THR A N 1
ATOM 1393 C CA . THR A 1 189 ? -26.263 16.372 156.993 1.00 36.85 411 THR A CA 1
ATOM 1394 C C . THR A 1 189 ? -27.600 16.278 157.714 1.00 38.31 411 THR A C 1
ATOM 1395 O O . THR A 1 189 ? -28.612 15.911 157.106 1.00 38.93 411 THR A O 1
ATOM 1399 N N . VAL A 1 190 ? -27.598 16.600 159.007 1.00 38.51 412 VAL A N 1
ATOM 1400 C CA . VAL A 1 190 ? -28.797 16.559 159.832 1.00 40.12 412 VAL A CA 1
ATOM 1401 C C . VAL A 1 190 ? -28.895 17.857 160.618 1.00 42.45 412 VAL A C 1
ATOM 1402 O O . VAL A 1 190 ? -27.884 18.508 160.902 1.00 42.78 412 VAL A O 1
ATOM 1406 N N . ASP A 1 191 ? -30.124 18.236 160.967 1.00 45.20 413 ASP A N 1
ATOM 1407 C CA . ASP A 1 191 ? -30.318 19.369 161.861 1.00 48.61 413 ASP A CA 1
ATOM 1408 C C . ASP A 1 191 ? -29.621 19.092 163.182 1.00 49.70 413 ASP A C 1
ATOM 1409 O O . ASP A 1 191 ? -29.764 18.007 163.756 1.00 51.03 413 ASP A O 1
ATOM 1414 N N . LYS A 1 192 ? -28.858 20.080 163.657 1.00 49.41 414 LYS A N 1
ATOM 1415 C CA . LYS A 1 192 ? -28.060 19.897 164.865 1.00 49.53 414 LYS A CA 1
ATOM 1416 C C . LYS A 1 192 ? -28.894 19.379 166.027 1.00 50.00 414 LYS A C 1
ATOM 1417 O O . LYS A 1 192 ? -28.402 18.590 166.842 1.00 50.39 414 LYS A O 1
ATOM 1423 N N . SER A 1 193 ? -30.155 19.805 166.118 1.00 51.33 415 SER A N 1
ATOM 1424 C CA . SER A 1 193 ? -31.019 19.327 167.191 1.00 52.94 415 SER A CA 1
ATOM 1425 C C . SER A 1 193 ? -31.135 17.810 167.166 1.00 51.41 415 SER A C 1
ATOM 1426 O O . SER A 1 193 ? -31.093 17.162 168.216 1.00 52.13 415 SER A O 1
ATOM 1429 N N . ARG A 1 194 ? -31.260 17.226 165.972 1.00 49.32 416 ARG A N 1
ATOM 1430 C CA . ARG A 1 194 ? -31.399 15.778 165.871 1.00 51.20 416 ARG A CA 1
ATOM 1431 C C . ARG A 1 194 ? -30.185 15.073 166.458 1.00 51.36 416 ARG A C 1
ATOM 1432 O O . ARG A 1 194 ? -30.320 14.118 167.232 1.00 52.79 416 ARG A O 1
ATOM 1440 N N . TRP A 1 195 ? -28.986 15.536 166.103 1.00 50.19 417 TRP A N 1
ATOM 1441 C CA . TRP A 1 195 ? -27.774 14.946 166.660 1.00 50.19 417 TRP A CA 1
ATOM 1442 C C . TRP A 1 195 ? -27.705 15.157 168.165 1.00 55.30 417 TRP A C 1
ATOM 1443 O O . TRP A 1 195 ? -27.373 14.232 168.915 1.00 55.86 417 TRP A O 1
ATOM 1454 N N . GLN A 1 196 ? -28.027 16.368 168.628 1.00 58.16 418 GLN A N 1
ATOM 1455 C CA . GLN A 1 196 ? -28.025 16.637 170.060 1.00 61.63 418 GLN A CA 1
ATOM 1456 C C . GLN A 1 196 ? -29.171 15.938 170.781 1.00 61.29 418 GLN A C 1
ATOM 1457 O O . GLN A 1 196 ? -29.086 15.738 171.998 1.00 61.86 418 GLN A O 1
ATOM 1463 N N . GLN A 1 197 ? -30.239 15.570 170.065 1.00 60.62 419 GLN A N 1
ATOM 1464 C CA . GLN A 1 197 ? -31.290 14.759 170.673 1.00 63.23 419 GLN A CA 1
ATOM 1465 C C . GLN A 1 197 ? -30.741 13.415 171.132 1.00 62.63 419 GLN A C 1
ATOM 1466 O O . GLN A 1 197 ? -31.143 12.896 172.180 1.00 64.52 419 GLN A O 1
ATOM 1472 N N . GLY A 1 198 ? -29.820 12.841 170.363 1.00 61.53 420 GLY A N 1
ATOM 1473 C CA . GLY A 1 198 ? -29.255 11.546 170.666 1.00 61.09 420 GLY A CA 1
ATOM 1474 C C . GLY A 1 198 ? -29.692 10.424 169.750 1.00 59.87 420 GLY A C 1
ATOM 1475 O O . GLY A 1 198 ? -29.470 9.255 170.086 1.00 60.04 420 GLY A O 1
ATOM 1476 N N . ASN A 1 199 ? -30.306 10.736 168.611 1.00 58.06 421 ASN A N 1
ATOM 1477 C CA . ASN A 1 199 ? -30.768 9.695 167.705 1.00 57.77 421 ASN A CA 1
ATOM 1478 C C . ASN A 1 199 ? -29.588 8.935 167.121 1.00 57.06 421 ASN A C 1
ATOM 1479 O O . ASN A 1 199 ? -28.549 9.515 166.796 1.00 54.54 421 ASN A O 1
ATOM 1484 N N . VAL A 1 200 ? -29.756 7.627 166.993 1.00 55.29 422 VAL A N 1
ATOM 1485 C CA . VAL A 1 200 ? -28.741 6.794 166.367 1.00 51.90 422 VAL A CA 1
ATOM 1486 C C . VAL A 1 200 ? -28.866 6.924 164.856 1.00 50.12 422 VAL A C 1
ATOM 1487 O O . VAL A 1 200 ? -29.974 6.911 164.305 1.00 51.15 422 VAL A O 1
ATOM 1491 N N . PHE A 1 201 ? -27.729 7.086 164.186 1.00 48.48 423 PHE A N 1
ATOM 1492 C CA . PHE A 1 201 ? -27.660 7.128 162.733 1.00 46.78 423 PHE A CA 1
ATOM 1493 C C . PHE A 1 201 ? -26.765 5.998 162.249 1.00 49.31 423 PHE A C 1
ATOM 1494 O O . PHE A 1 201 ? -25.770 5.663 162.898 1.00 48.95 423 PHE A O 1
ATOM 1502 N N . SER A 1 202 ? -27.119 5.410 161.110 1.00 45.88 424 SER A N 1
ATOM 1503 C CA . SER A 1 202 ? -26.448 4.220 160.610 1.00 41.83 424 SER A CA 1
ATOM 1504 C C . SER A 1 202 ? -25.922 4.461 159.205 1.00 39.76 424 SER A C 1
ATOM 1505 O O . SER A 1 202 ? -26.636 4.989 158.348 1.00 36.07 424 SER A O 1
ATOM 1508 N N . CYS A 1 203 ? -24.674 4.071 158.980 1.00 38.04 425 CYS A N 1
ATOM 1509 C CA . CYS A 1 203 ? -24.068 4.060 157.656 1.00 35.71 425 CYS A CA 1
ATOM 1510 C C . CYS A 1 203 ? -24.182 2.648 157.091 1.00 35.25 425 CYS A C 1
ATOM 1511 O O . CYS A 1 203 ? -23.648 1.697 157.672 1.00 36.28 425 CYS A O 1
ATOM 1514 N N . SER A 1 204 ? -24.890 2.509 155.973 1.00 34.73 426 SER A N 1
ATOM 1515 C CA . SER A 1 204 ? -25.163 1.211 155.362 1.00 38.30 426 SER A CA 1
ATOM 1516 C C . SER A 1 204 ? -24.331 1.079 154.092 1.00 37.09 426 SER A C 1
ATOM 1517 O O . SER A 1 204 ? -24.545 1.816 153.123 1.00 35.59 426 SER A O 1
ATOM 1520 N N . VAL A 1 205 ? -23.390 0.136 154.096 1.00 38.01 427 VAL A N 1
ATOM 1521 C CA . VAL A 1 205 ? -22.438 -0.041 153.006 1.00 38.46 427 VAL A CA 1
ATOM 1522 C C . VAL A 1 205 ? -22.667 -1.409 152.380 1.00 38.91 427 VAL A C 1
ATOM 1523 O O . VAL A 1 205 ? -22.830 -2.406 153.094 1.00 33.18 427 VAL A O 1
ATOM 1527 N N . MET A 1 206 ? -22.691 -1.448 151.048 1.00 39.15 428 MET A N 1
ATOM 1528 C CA . MET A 1 206 ? -22.866 -2.675 150.282 1.00 40.68 428 MET A CA 1
ATOM 1529 C C . MET A 1 206 ? -21.642 -2.902 149.407 1.00 36.20 428 MET A C 1
ATOM 1530 O O . MET A 1 206 ? -21.246 -2.012 148.646 1.00 32.98 428 MET A O 1
ATOM 1535 N N . HIS A 1 207 ? -21.058 -4.094 149.504 1.00 35.05 429 HIS A N 1
ATOM 1536 C CA . HIS A 1 207 ? -19.829 -4.408 148.790 1.00 35.68 429 HIS A CA 1
ATOM 1537 C C . HIS A 1 207 ? -19.658 -5.920 148.756 1.00 37.84 429 HIS A C 1
ATOM 1538 O O . HIS A 1 207 ? -20.002 -6.607 149.720 1.00 40.00 429 HIS A O 1
ATOM 1545 N N . GLU A 1 208 ? -19.107 -6.427 147.650 1.00 38.75 430 GLU A N 1
ATOM 1546 C CA . GLU A 1 208 ? -19.044 -7.873 147.455 1.00 40.71 430 GLU A CA 1
ATOM 1547 C C . GLU A 1 208 ? -18.157 -8.560 148.488 1.00 39.81 430 GLU A C 1
ATOM 1548 O O . GLU A 1 208 ? -18.415 -9.711 148.856 1.00 38.95 430 GLU A O 1
ATOM 1554 N N . ALA A 1 209 ? -17.115 -7.886 148.963 1.00 39.29 431 ALA A N 1
ATOM 1555 C CA . ALA A 1 209 ? -16.177 -8.475 149.907 1.00 39.36 431 ALA A CA 1
ATOM 1556 C C . ALA A 1 209 ? -16.651 -8.377 151.351 1.00 34.74 431 ALA A C 1
ATOM 1557 O O . ALA A 1 209 ? -15.934 -8.817 152.256 1.00 42.30 431 ALA A O 1
ATOM 1559 N N . LEU A 1 210 ? -17.826 -7.812 151.591 1.00 34.52 432 LEU A N 1
ATOM 1560 C CA . LEU A 1 210 ? -18.419 -7.837 152.917 1.00 36.98 432 LEU A CA 1
ATOM 1561 C C . LEU A 1 210 ? -19.230 -9.113 153.093 1.00 36.70 432 LEU A C 1
ATOM 1562 O O . LEU A 1 210 ? -19.814 -9.640 152.141 1.00 36.63 432 LEU A O 1
ATOM 1567 N N . HIS A 1 211 ? -19.246 -9.614 154.324 1.00 37.57 433 HIS A N 1
ATOM 1568 C CA . HIS A 1 211 ? -20.044 -10.787 154.640 1.00 39.01 433 HIS A CA 1
ATOM 1569 C C . HIS A 1 211 ? -21.503 -10.526 154.286 1.00 46.55 433 HIS A C 1
ATOM 1570 O O . HIS A 1 211 ? -22.110 -9.568 154.775 1.00 46.85 433 HIS A O 1
ATOM 1577 N N . ASN A 1 212 ? -22.051 -11.361 153.404 1.00 45.01 434 ASN A N 1
ATOM 1578 C CA . ASN A 1 212 ? -23.404 -11.199 152.876 1.00 43.80 434 ASN A CA 1
ATOM 1579 C C . ASN A 1 212 ? -23.592 -9.859 152.170 1.00 38.16 434 ASN A C 1
ATOM 1580 O O . ASN A 1 212 ? -24.718 -9.361 152.064 1.00 38.23 434 ASN A O 1
ATOM 1585 N N . HIS A 1 213 ? -22.493 -9.273 151.689 1.00 36.98 435 HIS A N 1
ATOM 1586 C CA . HIS A 1 213 ? -22.481 -8.062 150.873 1.00 35.69 435 HIS A CA 1
ATOM 1587 C C . HIS A 1 213 ? -23.001 -6.833 151.607 1.00 38.32 435 HIS A C 1
ATOM 1588 O O . HIS A 1 213 ? -23.420 -5.865 150.964 1.00 38.67 435 HIS A O 1
ATOM 1595 N N . TYR A 1 214 ? -22.970 -6.822 152.937 1.00 39.25 436 TYR A N 1
ATOM 1596 C CA . TYR A 1 214 ? -23.632 -5.748 153.664 1.00 41.36 436 TYR A CA 1
ATOM 1597 C C . TYR A 1 214 ? -22.998 -5.572 155.034 1.00 43.46 436 TYR A C 1
ATOM 1598 O O . TYR A 1 214 ? -22.521 -6.533 155.640 1.00 44.89 436 TYR A O 1
ATOM 1607 N N . THR A 1 215 ? -23.002 -4.328 155.511 1.00 43.01 437 THR A N 1
ATOM 1608 C CA . THR A 1 215 ? -22.625 -4.039 156.887 1.00 42.16 437 THR A CA 1
ATOM 1609 C C . THR A 1 215 ? -23.240 -2.709 157.292 1.00 41.65 437 THR A C 1
ATOM 1610 O O . THR A 1 215 ? -23.538 -1.859 156.451 1.00 35.15 437 THR A O 1
ATOM 1614 N N . GLN A 1 216 ? -23.439 -2.549 158.597 1.00 43.23 438 GLN A N 1
ATOM 1615 C CA . GLN A 1 216 ? -23.957 -1.317 159.171 1.00 47.07 438 GLN A CA 1
ATOM 1616 C C . GLN A 1 216 ? -23.040 -0.850 160.286 1.00 47.96 438 GLN A C 1
ATOM 1617 O O . GLN A 1 216 ? -22.531 -1.663 161.063 1.00 48.42 438 GLN A O 1
ATOM 1623 N N . LYS A 1 217 ? -22.842 0.462 160.366 1.00 47.38 439 LYS A N 1
ATOM 1624 C CA . LYS A 1 217 ? -22.105 1.072 161.463 1.00 48.21 439 LYS A CA 1
ATOM 1625 C C . LYS A 1 217 ? -22.953 2.197 162.033 1.00 45.41 439 LYS A C 1
ATOM 1626 O O . LYS A 1 217 ? -23.386 3.088 161.296 1.00 42.73 439 LYS A O 1
ATOM 1632 N N . SER A 1 218 ? -23.204 2.141 163.334 1.00 48.08 440 SER A N 1
ATOM 1633 C CA . SER A 1 218 ? -24.044 3.125 163.991 1.00 51.69 440 SER A CA 1
ATOM 1634 C C . SER A 1 218 ? -23.221 4.343 164.396 1.00 50.95 440 SER A C 1
ATOM 1635 O O . SER A 1 218 ? -21.988 4.333 164.386 1.00 46.89 440 SER A O 1
ATOM 1638 N N . LEU A 1 219 ? -23.928 5.406 164.763 1.00 55.71 441 LEU A N 1
ATOM 1639 C CA . LEU A 1 219 ? -23.292 6.673 165.108 1.00 57.99 441 LEU A CA 1
ATOM 1640 C C . LEU A 1 219 ? -24.271 7.480 165.943 1.00 64.72 441 LEU A C 1
ATOM 1641 O O . LEU A 1 219 ? -25.405 7.710 165.513 1.00 61.83 441 LEU A O 1
ATOM 1646 N N . SER A 1 220 ? -23.845 7.894 167.132 1.00 31.94 442 SER A N 1
ATOM 1647 C CA . SER A 1 220 ? -24.685 8.694 168.014 1.00 41.31 442 SER A CA 1
ATOM 1648 C C . SER A 1 220 ? -23.792 9.428 169.003 1.00 46.86 442 SER A C 1
ATOM 1649 O O . SER A 1 220 ? -22.604 9.130 169.141 1.00 47.19 442 SER A O 1
ATOM 1652 N N . LEU A 1 221 ? -24.389 10.391 169.698 1.00 51.84 443 LEU A N 1
ATOM 1653 C CA . LEU A 1 221 ? -23.668 11.218 170.657 1.00 55.78 443 LEU A CA 1
ATOM 1654 C C . LEU A 1 221 ? -23.284 10.426 171.907 1.00 55.74 443 LEU A C 1
ATOM 1655 O O . LEU A 1 221 ? -23.786 9.324 172.140 1.00 55.53 443 LEU A O 1
ATOM 1660 N N . ASP B 2 1 ? -24.633 -15.952 158.229 1.00 96.01 1 ASP E N 1
ATOM 1661 C CA . ASP B 2 1 ? -26.019 -16.282 157.915 1.00 96.00 1 ASP E CA 1
ATOM 1662 C C . ASP B 2 1 ? -26.567 -15.343 156.840 1.00 89.85 1 ASP E C 1
ATOM 1663 O O . ASP B 2 1 ? -26.004 -15.262 155.749 1.00 88.84 1 ASP E O 1
ATOM 1668 N N . CYS B 2 2 ? -27.654 -14.633 157.143 1.00 78.90 2 CYS E N 1
ATOM 1669 C CA . CYS B 2 2 ? -28.292 -13.735 156.190 1.00 69.57 2 CYS E CA 1
ATOM 1670 C C . CYS B 2 2 ? -28.173 -12.284 156.640 1.00 63.16 2 CYS E C 1
ATOM 1671 O O . CYS B 2 2 ? -28.103 -11.989 157.836 1.00 63.07 2 CYS E O 1
ATOM 1674 N N . ALA B 2 3 ? -28.154 -11.378 155.664 1.00 59.30 3 ALA E N 1
ATOM 1675 C CA . ALA B 2 3 ? -28.168 -9.944 155.914 1.00 55.99 3 ALA E CA 1
ATOM 1676 C C . ALA B 2 3 ? -29.393 -9.322 155.257 1.00 58.05 3 ALA E C 1
ATOM 1677 O O . ALA B 2 3 ? -29.798 -9.732 154.164 1.00 58.85 3 ALA E O 1
ATOM 1679 N N . TRP B 2 4 ? -29.978 -8.330 155.930 1.00 58.43 4 TRP E N 1
ATOM 1680 C CA . TRP B 2 4 ? -31.166 -7.633 155.452 1.00 58.40 4 TRP E CA 1
ATOM 1681 C C . TRP B 2 4 ? -30.950 -6.129 155.539 1.00 55.99 4 TRP E C 1
ATOM 1682 O O . TRP B 2 4 ? -30.401 -5.628 156.524 1.00 54.69 4 TRP E O 1
ATOM 1693 N N . HIS B 2 5 ? -31.382 -5.411 154.505 1.00 57.96 5 HIS E N 1
ATOM 1694 C CA . HIS B 2 5 ? -31.250 -3.959 154.445 1.00 58.97 5 HIS E CA 1
ATOM 1695 C C . HIS B 2 5 ? -32.600 -3.366 154.077 1.00 59.47 5 HIS E C 1
ATOM 1696 O O . HIS B 2 5 ? -33.111 -3.620 152.981 1.00 58.12 5 HIS E O 1
ATOM 1703 N N . LEU B 2 6 ? -33.180 -2.595 155.000 1.00 61.45 6 LEU E N 1
ATOM 1704 C CA . LEU B 2 6 ? -34.494 -1.975 154.819 1.00 63.72 6 LEU E CA 1
ATOM 1705 C C . LEU B 2 6 ? -35.581 -3.006 154.508 1.00 64.53 6 LEU E C 1
ATOM 1706 O O . LEU B 2 6 ? -36.672 -2.651 154.047 1.00 65.13 6 LEU E O 1
ATOM 1711 N N . GLY B 2 7 ? -35.303 -4.287 154.758 1.00 63.92 7 GLY E N 1
ATOM 1712 C CA . GLY B 2 7 ? -36.242 -5.355 154.495 1.00 64.35 7 GLY E CA 1
ATOM 1713 C C . GLY B 2 7 ? -35.953 -6.174 153.254 1.00 62.54 7 GLY E C 1
ATOM 1714 O O . GLY B 2 7 ? -36.621 -7.193 153.040 1.00 64.39 7 GLY E O 1
ATOM 1715 N N . GLU B 2 8 ? -34.990 -5.765 152.432 1.00 58.59 8 GLU E N 1
ATOM 1716 C CA . GLU B 2 8 ? -34.657 -6.493 151.214 1.00 57.45 8 GLU E CA 1
ATOM 1717 C C . GLU B 2 8 ? -33.603 -7.551 151.518 1.00 55.20 8 GLU E C 1
ATOM 1718 O O . GLU B 2 8 ? -32.548 -7.240 152.080 1.00 53.29 8 GLU E O 1
ATOM 1724 N N . LEU B 2 9 ? -33.898 -8.798 151.156 1.00 55.43 9 LEU E N 1
ATOM 1725 C CA . LEU B 2 9 ? -32.950 -9.892 151.334 1.00 54.42 9 LEU E CA 1
ATOM 1726 C C . LEU B 2 9 ? -31.684 -9.627 150.535 1.00 51.98 9 LEU E C 1
ATOM 1727 O O . LEU B 2 9 ? -31.707 -9.599 149.304 1.00 53.01 9 LEU E O 1
ATOM 1751 N N . TRP B 2 11 ? -28.219 -11.162 151.093 1.00 46.22 11 TRP E N 1
ATOM 1752 C CA . TRP B 2 11 ? -27.430 -12.340 150.783 1.00 48.92 11 TRP E CA 1
ATOM 1753 C C . TRP B 2 11 ? -27.454 -13.301 151.957 1.00 55.00 11 TRP E C 1
ATOM 1754 O O . TRP B 2 11 ? -27.779 -12.909 153.076 1.00 55.35 11 TRP E O 1
ATOM 1765 N N . CYS B 2 12 ? -27.102 -14.560 151.711 1.00 60.65 12 CYS E N 1
ATOM 1766 C CA . CYS B 2 12 ? -27.090 -15.565 152.762 1.00 66.45 12 CYS E CA 1
ATOM 1767 C C . CYS B 2 12 ? -25.909 -16.502 152.566 1.00 69.19 12 CYS E C 1
ATOM 1768 O O . CYS B 2 12 ? -25.600 -16.899 151.441 1.00 67.46 12 CYS E O 1
ATOM 1771 N N . THR B 2 13 ? -25.257 -16.855 153.667 1.00 76.07 13 THR E N 1
ATOM 1772 C CA . THR B 2 13 ? -24.186 -17.839 153.652 1.00 77.45 13 THR E CA 1
ATOM 1773 C C . THR B 2 13 ? -24.674 -19.113 154.333 1.00 81.05 13 THR E C 1
ATOM 1774 O O . THR B 2 13 ? -24.448 -19.317 155.528 1.00 80.48 13 THR E O 1
ATOM 1778 N N . GLY C 1 15 ? -7.394 18.947 110.658 1.00 52.49 237 GLY B N 1
ATOM 1779 C CA . GLY C 1 15 ? -7.916 20.136 111.303 1.00 50.15 237 GLY B CA 1
ATOM 1780 C C . GLY C 1 15 ? -7.438 20.268 112.734 1.00 47.76 237 GLY B C 1
ATOM 1781 O O . GLY C 1 15 ? -7.730 19.416 113.569 1.00 49.07 237 GLY B O 1
ATOM 1782 N N . PRO C 1 16 ? -6.695 21.329 113.026 1.00 46.43 238 PRO B N 1
ATOM 1783 C CA . PRO C 1 16 ? -6.206 21.525 114.392 1.00 45.28 238 PRO B CA 1
ATOM 1784 C C . PRO C 1 16 ? -7.348 21.849 115.340 1.00 45.74 238 PRO B C 1
ATOM 1785 O O . PRO C 1 16 ? -8.452 22.217 114.931 1.00 46.15 238 PRO B O 1
ATOM 1789 N N . SER C 1 17 ? -7.067 21.695 116.632 1.00 40.77 239 SER B N 1
ATOM 1790 C CA . SER C 1 17 ? -8.047 21.936 117.679 1.00 40.17 239 SER B CA 1
ATOM 1791 C C . SER C 1 17 ? -7.417 22.754 118.797 1.00 40.09 239 SER B C 1
ATOM 1792 O O . SER C 1 17 ? -6.209 22.681 119.042 1.00 41.41 239 SER B O 1
ATOM 1795 N N . VAL C 1 18 ? -8.252 23.527 119.484 1.00 39.72 240 VAL B N 1
ATOM 1796 C CA . VAL C 1 18 ? -7.800 24.502 120.468 1.00 39.77 240 VAL B CA 1
ATOM 1797 C C . VAL C 1 18 ? -8.360 24.139 121.833 1.00 40.35 240 VAL B C 1
ATOM 1798 O O . VAL C 1 18 ? -9.542 23.801 121.963 1.00 42.20 240 VAL B O 1
ATOM 1802 N N . PHE C 1 19 ? -7.507 24.218 122.851 1.00 32.63 241 PHE B N 1
ATOM 1803 C CA . PHE C 1 19 ? -7.904 24.015 124.235 1.00 32.39 241 PHE B CA 1
ATOM 1804 C C . PHE C 1 19 ? -7.297 25.124 125.080 1.00 36.68 241 PHE B C 1
ATOM 1805 O O . PHE C 1 19 ? -6.087 25.363 125.022 1.00 35.10 241 PHE B O 1
ATOM 1813 N N . LEU C 1 20 ? -8.142 25.809 125.846 1.00 37.27 242 LEU B N 1
ATOM 1814 C CA . LEU C 1 20 ? -7.745 26.957 126.650 1.00 35.25 242 LEU B CA 1
ATOM 1815 C C . LEU C 1 20 ? -7.848 26.573 128.121 1.00 34.87 242 LEU B C 1
ATOM 1816 O O . LEU C 1 20 ? -8.919 26.165 128.581 1.00 37.48 242 LEU B O 1
ATOM 1821 N N . PHE C 1 21 ? -6.728 26.704 128.864 1.00 30.44 243 PHE B N 1
ATOM 1822 C CA . PHE C 1 21 ? -6.674 26.188 130.228 1.00 30.39 243 PHE B CA 1
ATOM 1823 C C . PHE C 1 21 ? -6.511 27.303 131.255 1.00 33.23 243 PHE B C 1
ATOM 1824 O O . PHE C 1 21 ? -5.775 28.264 131.016 1.00 34.03 243 PHE B O 1
ATOM 1832 N N . PRO C 1 22 ? -7.171 27.196 132.405 1.00 32.96 244 PRO B N 1
ATOM 1833 C CA . PRO C 1 22 ? -7.043 28.230 133.439 1.00 33.59 244 PRO B CA 1
ATOM 1834 C C . PRO C 1 22 ? -5.723 28.108 134.177 1.00 31.95 244 PRO B C 1
ATOM 1835 O O . PRO C 1 22 ? -5.013 27.100 134.040 1.00 29.91 244 PRO B O 1
ATOM 1839 N N . PRO C 1 23 ? -5.348 29.115 134.964 1.00 33.32 245 PRO B N 1
ATOM 1840 C CA . PRO C 1 23 ? -4.128 29.006 135.767 1.00 34.14 245 PRO B CA 1
ATOM 1841 C C . PRO C 1 23 ? -4.299 28.001 136.895 1.00 34.64 245 PRO B C 1
ATOM 1842 O O . PRO C 1 23 ? -5.411 27.621 137.271 1.00 30.64 245 PRO B O 1
ATOM 1846 N N . LYS C 1 24 ? -3.165 27.565 137.433 1.00 33.72 246 LYS B N 1
ATOM 1847 C CA . LYS C 1 24 ? -3.200 26.714 138.609 1.00 37.29 246 LYS B CA 1
ATOM 1848 C C . LYS C 1 24 ? -3.851 27.474 139.762 1.00 40.48 246 LYS B C 1
ATOM 1849 O O . LYS C 1 24 ? -3.571 28.664 139.956 1.00 41.36 246 LYS B O 1
ATOM 1855 N N . PRO C 1 25 ? -4.738 26.837 140.527 1.00 40.77 247 PRO B N 1
ATOM 1856 C CA . PRO C 1 25 ? -5.268 27.504 141.728 1.00 40.43 247 PRO B CA 1
ATOM 1857 C C . PRO C 1 25 ? -4.178 28.027 142.648 1.00 39.32 247 PRO B C 1
ATOM 1858 O O . PRO C 1 25 ? -4.334 29.107 143.232 1.00 39.91 247 PRO B O 1
ATOM 1862 N N . LYS C 1 26 ? -3.066 27.294 142.779 1.00 39.14 248 LYS B N 1
ATOM 1863 C CA . LYS C 1 26 ? -1.962 27.767 143.609 1.00 40.31 248 LYS B CA 1
ATOM 1864 C C . LYS C 1 26 ? -1.368 29.055 143.060 1.00 40.55 248 LYS B C 1
ATOM 1865 O O . LYS C 1 26 ? -1.077 29.985 143.820 1.00 32.65 248 LYS B O 1
ATOM 1871 N N . ASP C 1 27 ? -1.188 29.131 141.740 1.00 31.52 249 ASP B N 1
ATOM 1872 C CA . ASP C 1 27 ? -0.616 30.323 141.129 1.00 31.24 249 ASP B CA 1
ATOM 1873 C C . ASP C 1 27 ? -1.518 31.541 141.269 1.00 35.65 249 ASP B C 1
ATOM 1874 O O . ASP C 1 27 ? -1.022 32.671 141.219 1.00 36.11 249 ASP B O 1
ATOM 1879 N N . THR C 1 28 ? -2.824 31.342 141.453 1.00 36.05 250 THR B N 1
ATOM 1880 C CA . THR C 1 28 ? -3.763 32.452 141.577 1.00 32.80 250 THR B CA 1
ATOM 1881 C C . THR C 1 28 ? -3.883 32.974 143.002 1.00 33.11 250 THR B C 1
ATOM 1882 O O . THR C 1 28 ? -4.095 34.177 143.194 1.00 33.45 250 THR B O 1
ATOM 1886 N N . LEU C 1 29 ? -3.745 32.102 144.005 1.00 33.34 251 LEU B N 1
ATOM 1887 C CA . LEU C 1 29 ? -4.007 32.474 145.391 1.00 34.32 251 LEU B CA 1
ATOM 1888 C C . LEU C 1 29 ? -2.748 32.740 146.200 1.00 35.88 251 LEU B C 1
ATOM 1889 O O . LEU C 1 29 ? -2.839 33.342 147.275 1.00 38.15 251 LEU B O 1
ATOM 1894 N N . MET C 1 30 ? -1.589 32.304 145.722 1.00 35.73 252 MET B N 1
ATOM 1895 C CA . MET C 1 30 ? -0.321 32.537 146.401 1.00 34.56 252 MET B CA 1
ATOM 1896 C C . MET C 1 30 ? 0.384 33.679 145.679 1.00 43.77 252 MET B C 1
ATOM 1897 O O . MET C 1 30 ? 0.762 33.545 144.511 1.00 45.58 252 MET B O 1
ATOM 1902 N N . ILE C 1 31 ? 0.550 34.808 146.375 1.00 42.29 253 ILE B N 1
ATOM 1903 C CA . ILE C 1 31 ? 1.047 36.028 145.743 1.00 40.87 253 ILE B CA 1
ATOM 1904 C C . ILE C 1 31 ? 2.486 35.883 145.261 1.00 42.53 253 ILE B C 1
ATOM 1905 O O . ILE C 1 31 ? 2.926 36.646 144.391 1.00 43.07 253 ILE B O 1
ATOM 1910 N N . SER C 1 32 ? 3.231 34.911 145.789 1.00 41.93 254 SER B N 1
ATOM 1911 C CA . SER C 1 32 ? 4.598 34.690 145.338 1.00 40.70 254 SER B CA 1
ATOM 1912 C C . SER C 1 32 ? 4.666 34.065 143.949 1.00 38.33 254 SER B C 1
ATOM 1913 O O . SER C 1 32 ? 5.723 34.115 143.314 1.00 38.92 254 SER B O 1
ATOM 1916 N N . ARG C 1 33 ? 3.574 33.486 143.460 1.00 37.25 255 ARG B N 1
ATOM 1917 C CA . ARG C 1 33 ? 3.594 32.730 142.219 1.00 35.62 255 ARG B CA 1
ATOM 1918 C C . ARG C 1 33 ? 3.079 33.570 141.051 1.00 33.92 255 ARG B C 1
ATOM 1919 O O . ARG C 1 33 ? 2.650 34.713 141.208 1.00 35.50 255 ARG B O 1
ATOM 1927 N N . THR C 1 34 ? 3.128 32.985 139.857 1.00 31.93 256 THR B N 1
ATOM 1928 C CA . THR C 1 34 ? 2.761 33.678 138.620 1.00 32.10 256 THR B CA 1
ATOM 1929 C C . THR C 1 34 ? 1.677 32.903 137.885 1.00 34.58 256 THR B C 1
ATOM 1930 O O . THR C 1 34 ? 1.970 31.877 137.242 1.00 35.36 256 THR B O 1
ATOM 1934 N N . PRO C 1 35 ? 0.420 33.341 137.940 1.00 34.70 257 PRO B N 1
ATOM 1935 C CA . PRO C 1 35 ? -0.641 32.621 137.227 1.00 33.87 257 PRO B CA 1
ATOM 1936 C C . PRO C 1 35 ? -0.638 32.944 135.740 1.00 32.95 257 PRO B C 1
ATOM 1937 O O . PRO C 1 35 ? -0.391 34.081 135.329 1.00 33.31 257 PRO B O 1
ATOM 1941 N N . GLU C 1 36 ? -0.918 31.923 134.930 1.00 33.30 258 GLU B N 1
ATOM 1942 C CA . GLU C 1 36 ? -0.932 32.071 133.481 1.00 36.97 258 GLU B CA 1
ATOM 1943 C C . GLU C 1 36 ? -2.008 31.188 132.865 1.00 40.48 258 GLU B C 1
ATOM 1944 O O . GLU C 1 36 ? -2.228 30.056 133.306 1.00 41.91 258 GLU B O 1
ATOM 1950 N N . VAL C 1 37 ? -2.669 31.720 131.838 1.00 40.75 259 VAL B N 1
ATOM 1951 C CA . VAL C 1 37 ? -3.660 31.001 131.042 1.00 38.06 259 VAL B CA 1
ATOM 1952 C C . VAL C 1 37 ? -2.964 30.428 129.815 1.00 36.52 259 VAL B C 1
ATOM 1953 O O . VAL C 1 37 ? -2.142 31.103 129.183 1.00 37.64 259 VAL B O 1
ATOM 1957 N N . THR C 1 38 ? -3.293 29.185 129.471 1.00 35.26 260 THR B N 1
ATOM 1958 C CA . THR C 1 38 ? -2.582 28.439 128.439 1.00 31.95 260 THR B CA 1
ATOM 1959 C C . THR C 1 38 ? -3.527 28.080 127.302 1.00 31.92 260 THR B C 1
ATOM 1960 O O . THR C 1 38 ? -4.582 27.477 127.531 1.00 32.08 260 THR B O 1
ATOM 1964 N N . CYS C 1 39 ? -3.140 28.440 126.081 1.00 29.64 261 CYS B N 1
ATOM 1965 C CA . CYS C 1 39 ? -3.918 28.166 124.874 1.00 33.98 261 CYS B CA 1
ATOM 1966 C C . CYS C 1 39 ? -3.147 27.149 124.035 1.00 33.93 261 CYS B C 1
ATOM 1967 O O . CYS C 1 39 ? -2.159 27.492 123.379 1.00 33.14 261 CYS B O 1
ATOM 1970 N N . VAL C 1 40 ? -3.607 25.901 124.053 1.00 33.40 262 VAL B N 1
ATOM 1971 C CA . VAL C 1 40 ? -2.922 24.786 123.410 1.00 30.82 262 VAL B CA 1
ATOM 1972 C C . VAL C 1 40 ? -3.576 24.517 122.062 1.00 37.06 262 VAL B C 1
ATOM 1973 O O . VAL C 1 40 ? -4.797 24.335 121.978 1.00 40.09 262 VAL B O 1
ATOM 1977 N N . VAL C 1 41 ? -2.767 24.483 121.009 1.00 34.85 263 VAL B N 1
ATOM 1978 C CA . VAL C 1 41 ? -3.220 24.119 119.672 1.00 37.16 263 VAL B CA 1
ATOM 1979 C C . VAL C 1 41 ? -2.629 22.754 119.345 1.00 35.46 263 VAL B C 1
ATOM 1980 O O . VAL C 1 41 ? -1.403 22.591 119.311 1.00 32.94 263 VAL B O 1
ATOM 1984 N N . VAL C 1 42 ? -3.494 21.774 119.113 1.00 36.01 264 VAL B N 1
ATOM 1985 C CA . VAL C 1 42 ? -3.068 20.425 118.781 1.00 39.16 264 VAL B CA 1
ATOM 1986 C C . VAL C 1 42 ? -3.415 20.145 117.324 1.00 38.89 264 VAL B C 1
ATOM 1987 O O . VAL C 1 42 ? -4.122 20.913 116.671 1.00 37.87 264 VAL B O 1
ATOM 1991 N N . ASP C 1 43 ? -2.908 19.019 116.818 1.00 39.76 265 ASP B N 1
ATOM 1992 C CA . ASP C 1 43 ? -3.142 18.588 115.438 1.00 41.23 265 ASP B CA 1
ATOM 1993 C C . ASP C 1 43 ? -2.686 19.648 114.439 1.00 41.06 265 ASP B C 1
ATOM 1994 O O . ASP C 1 43 ? -3.319 19.870 113.404 1.00 42.65 265 ASP B O 1
ATOM 1999 N N . VAL C 1 44 ? -1.580 20.312 114.756 1.00 39.06 266 VAL B N 1
ATOM 2000 C CA . VAL C 1 44 ? -0.982 21.286 113.851 1.00 38.60 266 VAL B CA 1
ATOM 2001 C C . VAL C 1 44 ? -0.169 20.530 112.810 1.00 42.37 266 VAL B C 1
ATOM 2002 O O . VAL C 1 44 ? 0.750 19.779 113.151 1.00 44.27 266 VAL B O 1
ATOM 2006 N N . SER C 1 45 ? -0.513 20.718 111.539 1.00 43.64 267 SER B N 1
ATOM 2007 C CA . SER C 1 45 ? 0.129 19.973 110.467 1.00 47.14 267 SER B CA 1
ATOM 2008 C C . SER C 1 45 ? 1.578 20.408 110.282 1.00 49.28 267 SER B C 1
ATOM 2009 O O . SER C 1 45 ? 1.949 21.556 110.546 1.00 46.40 267 SER B O 1
ATOM 2012 N N . HIS C 1 46 ? 2.407 19.471 109.819 1.00 53.24 268 HIS B N 1
ATOM 2013 C CA . HIS C 1 46 ? 3.794 19.808 109.528 1.00 56.44 268 HIS B CA 1
ATOM 2014 C C . HIS C 1 46 ? 3.923 20.739 108.333 1.00 61.67 268 HIS B C 1
ATOM 2015 O O . HIS C 1 46 ? 4.934 21.440 108.217 1.00 62.94 268 HIS B O 1
ATOM 2022 N N . GLU C 1 47 ? 2.927 20.768 107.449 1.00 64.33 269 GLU B N 1
ATOM 2023 C CA . GLU C 1 47 ? 3.043 21.587 106.250 1.00 67.56 269 GLU B CA 1
ATOM 2024 C C . GLU C 1 47 ? 2.627 23.030 106.498 1.00 65.59 269 GLU B C 1
ATOM 2025 O O . GLU C 1 47 ? 3.067 23.931 105.776 1.00 65.35 269 GLU B O 1
ATOM 2031 N N . ASP C 1 48 ? 1.802 23.269 107.514 1.00 63.92 270 ASP B N 1
ATOM 2032 C CA . ASP C 1 48 ? 1.360 24.613 107.885 1.00 61.10 270 ASP B CA 1
ATOM 2033 C C . ASP C 1 48 ? 1.449 24.770 109.397 1.00 55.24 270 ASP B C 1
ATOM 2034 O O . ASP C 1 48 ? 0.429 24.897 110.086 1.00 50.31 270 ASP B O 1
ATOM 2039 N N . PRO C 1 49 ? 2.667 24.771 109.952 1.00 49.44 271 PRO B N 1
ATOM 2040 C CA . PRO C 1 49 ? 2.810 24.897 111.409 1.00 45.66 271 PRO B CA 1
ATOM 2041 C C . PRO C 1 49 ? 2.550 26.297 111.924 1.00 36.56 271 PRO B C 1
ATOM 2042 O O . PRO C 1 49 ? 2.392 26.471 113.138 1.00 35.57 271 PRO B O 1
ATOM 2046 N N . GLU C 1 50 ? 2.502 27.294 111.050 1.00 37.12 272 GLU B N 1
ATOM 2047 C CA . GLU C 1 50 ? 2.345 28.673 111.484 1.00 40.35 272 GLU B CA 1
ATOM 2048 C C . GLU C 1 50 ? 0.969 28.870 112.113 1.00 40.90 272 GLU B C 1
ATOM 2049 O O . GLU C 1 50 ? -0.059 28.578 111.490 1.00 44.31 272 GLU B O 1
ATOM 2055 N N . VAL C 1 51 ? 0.954 29.356 113.353 1.00 37.51 273 VAL B N 1
ATOM 2056 C CA . VAL C 1 51 ? -0.269 29.567 114.117 1.00 35.93 273 VAL B CA 1
ATOM 2057 C C . VAL C 1 51 ? -0.263 30.999 114.632 1.00 39.00 273 VAL B C 1
ATOM 2058 O O . VAL C 1 51 ? 0.653 31.395 115.362 1.00 43.36 273 VAL B O 1
ATOM 2062 N N . LYS C 1 52 ? -1.280 31.772 114.259 1.00 39.81 274 LYS B N 1
ATOM 2063 C CA . LYS C 1 52 ? -1.421 33.142 114.736 1.00 40.75 274 LYS B CA 1
ATOM 2064 C C . LYS C 1 52 ? -2.263 33.160 116.005 1.00 39.57 274 LYS B C 1
ATOM 2065 O O . LYS C 1 52 ? -3.339 32.553 116.054 1.00 39.27 274 LYS B O 1
ATOM 2071 N N . PHE C 1 53 ? -1.771 33.855 117.025 1.00 37.80 275 PHE B N 1
ATOM 2072 C CA . PHE C 1 53 ? -2.456 33.976 118.304 1.00 35.92 275 PHE B CA 1
ATOM 2073 C C . PHE C 1 53 ? -2.947 35.404 118.494 1.00 37.04 275 PHE B C 1
ATOM 2074 O O . PHE C 1 53 ? -2.186 36.359 118.304 1.00 40.42 275 PHE B O 1
ATOM 2082 N N . ASN C 1 54 ? -4.217 35.542 118.866 1.00 36.42 276 ASN B N 1
ATOM 2083 C CA . ASN C 1 54 ? -4.800 36.818 119.255 1.00 39.14 276 ASN B CA 1
ATOM 2084 C C . ASN C 1 54 ? -5.400 36.661 120.643 1.00 40.73 276 ASN B C 1
ATOM 2085 O O . ASN C 1 54 ? -6.313 35.851 120.841 1.00 40.98 276 ASN B O 1
ATOM 2090 N N . TRP C 1 55 ? -4.885 37.428 121.599 1.00 40.62 277 TRP B N 1
ATOM 2091 C CA . TRP C 1 55 ? -5.339 37.378 122.980 1.00 40.14 277 TRP B CA 1
ATOM 2092 C C . TRP C 1 55 ? -6.158 38.619 123.309 1.00 41.27 277 TRP B C 1
ATOM 2093 O O . TRP C 1 55 ? -5.846 39.725 122.856 1.00 40.81 277 TRP B O 1
ATOM 2104 N N . TYR C 1 56 ? -7.210 38.423 124.102 1.00 39.59 278 TYR B N 1
ATOM 2105 C CA . TYR C 1 56 ? -8.099 39.497 124.513 1.00 37.08 278 TYR B CA 1
ATOM 2106 C C . TYR C 1 56 ? -8.416 39.333 125.991 1.00 36.13 278 TYR B C 1
ATOM 2107 O O . TYR C 1 56 ? -8.690 38.223 126.456 1.00 35.36 278 TYR B O 1
ATOM 2116 N N . VAL C 1 57 ? -8.368 40.439 126.727 1.00 36.42 279 VAL B N 1
ATOM 2117 C CA . VAL C 1 57 ? -8.739 40.474 128.138 1.00 36.85 279 VAL B CA 1
ATOM 2118 C C . VAL C 1 57 ? -9.947 41.392 128.251 1.00 40.41 279 VAL B C 1
ATOM 2119 O O . VAL C 1 57 ? -9.811 42.617 128.134 1.00 43.36 279 VAL B O 1
ATOM 2123 N N . ASP C 1 58 ? -11.126 40.804 128.475 1.00 39.51 280 ASP B N 1
ATOM 2124 C CA . ASP C 1 58 ? -12.389 41.546 128.482 1.00 39.89 280 ASP B CA 1
ATOM 2125 C C . ASP C 1 58 ? -12.614 42.265 127.155 1.00 39.88 280 ASP B C 1
ATOM 2126 O O . ASP C 1 58 ? -13.029 43.426 127.118 1.00 40.92 280 ASP B O 1
ATOM 2131 N N . GLY C 1 59 ? -12.333 41.571 126.053 1.00 38.82 281 GLY B N 1
ATOM 2132 C CA . GLY C 1 59 ? -12.525 42.123 124.730 1.00 39.74 281 GLY B CA 1
ATOM 2133 C C . GLY C 1 59 ? -11.455 43.087 124.266 1.00 43.89 281 GLY B C 1
ATOM 2134 O O . GLY C 1 59 ? -11.479 43.494 123.098 1.00 40.59 281 GLY B O 1
ATOM 2135 N N . VAL C 1 60 ? -10.522 43.469 125.131 1.00 42.63 282 VAL B N 1
ATOM 2136 C CA . VAL C 1 60 ? -9.428 44.364 124.772 1.00 41.43 282 VAL B CA 1
ATOM 2137 C C . VAL C 1 60 ? -8.214 43.508 124.444 1.00 38.18 282 VAL B C 1
ATOM 2138 O O . VAL C 1 60 ? -7.768 42.707 125.273 1.00 36.89 282 VAL B O 1
ATOM 2142 N N . GLU C 1 61 ? -7.680 43.669 123.238 1.00 38.24 283 GLU B N 1
ATOM 2143 C CA . GLU C 1 61 ? -6.541 42.863 122.827 1.00 38.50 283 GLU B CA 1
ATOM 2144 C C . GLU C 1 61 ? -5.292 43.268 123.601 1.00 40.38 283 GLU B C 1
ATOM 2145 O O . GLU C 1 61 ? -5.034 44.455 123.820 1.00 41.26 283 GLU B O 1
ATOM 2151 N N . VAL C 1 62 ? -4.528 42.267 124.033 1.00 41.17 284 VAL B N 1
ATOM 2152 C CA . VAL C 1 62 ? -3.256 42.466 124.711 1.00 41.95 284 VAL B CA 1
ATOM 2153 C C . VAL C 1 62 ? -2.155 41.850 123.852 1.00 43.23 284 VAL B C 1
ATOM 2154 O O . VAL C 1 62 ? -2.417 41.140 122.879 1.00 43.87 284 VAL B O 1
ATOM 2158 N N . HIS C 1 63 ? -0.903 42.130 124.232 1.00 41.70 285 HIS B N 1
ATOM 2159 C CA . HIS C 1 63 ? 0.229 41.734 123.403 1.00 39.90 285 HIS B CA 1
ATOM 2160 C C . HIS C 1 63 ? 1.397 41.157 124.195 1.00 37.91 285 HIS B C 1
ATOM 2161 O O . HIS C 1 63 ? 2.488 41.004 123.629 1.00 36.68 285 HIS B O 1
ATOM 2168 N N . ASN C 1 64 ? 1.208 40.817 125.471 1.00 35.96 286 ASN B N 1
ATOM 2169 C CA . ASN C 1 64 ? 2.278 40.297 126.311 1.00 36.35 286 ASN B CA 1
ATOM 2170 C C . ASN C 1 64 ? 2.319 38.771 126.342 1.00 37.21 286 ASN B C 1
ATOM 2171 O O . ASN C 1 64 ? 2.972 38.194 127.222 1.00 36.25 286 ASN B O 1
ATOM 2176 N N . ALA C 1 65 ? 1.637 38.108 125.416 1.00 31.31 287 ALA B N 1
ATOM 2177 C CA . ALA C 1 65 ? 1.677 36.657 125.361 1.00 43.18 287 ALA B CA 1
ATOM 2178 C C . ALA C 1 65 ? 2.966 36.180 124.703 1.00 41.97 287 ALA B C 1
ATOM 2179 O O . ALA C 1 65 ? 3.513 36.831 123.809 1.00 41.92 287 ALA B O 1
ATOM 2181 N N . LYS C 1 66 ? 3.448 35.029 125.159 1.00 39.81 288 LYS B N 1
ATOM 2182 C CA . LYS C 1 66 ? 4.676 34.435 124.655 1.00 41.08 288 LYS B CA 1
ATOM 2183 C C . LYS C 1 66 ? 4.402 33.004 124.222 1.00 38.08 288 LYS B C 1
ATOM 2184 O O . LYS C 1 66 ? 3.647 32.280 124.877 1.00 38.22 288 LYS B O 1
ATOM 2190 N N . THR C 1 67 ? 5.013 32.605 123.112 1.00 36.51 289 THR B N 1
ATOM 2191 C CA . THR C 1 67 ? 4.773 31.292 122.529 1.00 35.99 289 THR B CA 1
ATOM 2192 C C . THR C 1 67 ? 5.797 30.300 123.066 1.00 33.61 289 THR B C 1
ATOM 2193 O O . THR C 1 67 ? 7.007 30.532 122.967 1.00 30.72 289 THR B O 1
ATOM 2197 N N . LYS C 1 68 ? 5.309 29.204 123.646 1.00 30.11 290 LYS B N 1
ATOM 2198 C CA . LYS C 1 68 ? 6.180 28.127 124.072 1.00 32.15 290 LYS B CA 1
ATOM 2199 C C . LYS C 1 68 ? 6.838 27.485 122.853 1.00 33.72 290 LYS B C 1
ATOM 2200 O O . LYS C 1 68 ? 6.355 27.629 121.728 1.00 35.04 290 LYS B O 1
ATOM 2206 N N . PRO C 1 69 ? 7.961 26.795 123.047 1.00 34.06 291 PRO B N 1
ATOM 2207 C CA . PRO C 1 69 ? 8.606 26.122 121.915 1.00 32.03 291 PRO B CA 1
ATOM 2208 C C . PRO C 1 69 ? 7.691 25.079 121.288 1.00 32.32 291 PRO B C 1
ATOM 2209 O O . PRO C 1 69 ? 6.986 24.342 121.980 1.00 33.79 291 PRO B O 1
ATOM 2213 N N . ARG C 1 70 ? 7.698 25.043 119.959 1.00 32.76 292 ARG B N 1
ATOM 2214 C CA . ARG C 1 70 ? 6.970 24.020 119.223 1.00 35.41 292 ARG B CA 1
ATOM 2215 C C . ARG C 1 70 ? 7.476 22.631 119.602 1.00 36.38 292 ARG B C 1
ATOM 2216 O O . ARG C 1 70 ? 8.675 22.424 119.809 1.00 36.31 292 ARG B O 1
ATOM 2224 N N . GLU C 1 71 ? 6.556 21.672 119.696 1.00 38.08 293 GLU B N 1
ATOM 2225 C CA . GLU C 1 71 ? 6.885 20.321 120.139 1.00 42.02 293 GLU B CA 1
ATOM 2226 C C . GLU C 1 71 ? 6.334 19.304 119.152 1.00 44.28 293 GLU B C 1
ATOM 2227 O O . GLU C 1 71 ? 5.128 19.287 118.884 1.00 42.92 293 GLU B O 1
ATOM 2233 N N . GLU C 1 72 ? 7.212 18.454 118.626 1.00 50.02 294 GLU B N 1
ATOM 2234 C CA . GLU C 1 72 ? 6.776 17.337 117.798 1.00 53.47 294 GLU B CA 1
ATOM 2235 C C . GLU C 1 72 ? 6.066 16.291 118.650 1.00 51.27 294 GLU B C 1
ATOM 2236 O O . GLU C 1 72 ? 6.521 15.943 119.743 1.00 49.68 294 GLU B O 1
ATOM 2242 N N . GLN C 1 73 ? 4.946 15.781 118.139 1.00 50.32 295 GLN B N 1
ATOM 2243 C CA . GLN C 1 73 ? 4.131 14.812 118.858 1.00 49.77 295 GLN B CA 1
ATOM 2244 C C . GLN C 1 73 ? 4.326 13.383 118.370 1.00 50.24 295 GLN B C 1
ATOM 2245 O O . GLN C 1 73 ? 3.741 12.463 118.947 1.00 53.44 295 GLN B O 1
ATOM 2251 N N . TYR C 1 74 ? 5.133 13.176 117.330 1.00 48.79 296 TYR B N 1
ATOM 2252 C CA . TYR C 1 74 ? 5.418 11.857 116.767 1.00 50.05 296 TYR B CA 1
ATOM 2253 C C . TYR C 1 74 ? 4.156 11.133 116.320 1.00 50.63 296 TYR B C 1
ATOM 2254 O O . TYR C 1 74 ? 4.123 9.901 116.282 1.00 52.15 296 TYR B O 1
ATOM 2263 N N . ASN C 1 75 ? 3.110 11.881 115.983 1.00 51.12 297 ASN B N 1
ATOM 2264 C CA . ASN C 1 75 ? 1.905 11.336 115.373 1.00 52.13 297 ASN B CA 1
ATOM 2265 C C . ASN C 1 75 ? 1.476 12.195 114.191 1.00 51.04 297 ASN B C 1
ATOM 2266 O O . ASN C 1 75 ? 0.285 12.437 113.971 1.00 51.39 297 ASN B O 1
ATOM 2271 N N . SER C 1 76 ? 2.459 12.687 113.434 1.00 51.43 298 SER B N 1
ATOM 2272 C CA . SER C 1 76 ? 2.314 13.486 112.216 1.00 55.60 298 SER B CA 1
ATOM 2273 C C . SER C 1 76 ? 1.839 14.911 112.473 1.00 52.95 298 SER B C 1
ATOM 2274 O O . SER C 1 76 ? 1.545 15.636 111.513 1.00 54.24 298 SER B O 1
ATOM 2277 N N . THR C 1 77 ? 1.762 15.345 113.728 1.00 50.68 299 THR B N 1
ATOM 2278 C CA . THR C 1 77 ? 1.212 16.652 114.054 1.00 48.89 299 THR B CA 1
ATOM 2279 C C . THR C 1 77 ? 2.176 17.425 114.943 1.00 45.42 299 THR B C 1
ATOM 2280 O O . THR C 1 77 ? 3.111 16.869 115.524 1.00 45.08 299 THR B O 1
ATOM 2284 N N . TYR C 1 78 ? 1.929 18.727 115.040 1.00 42.64 300 TYR B N 1
ATOM 2285 C CA . TYR C 1 78 ? 2.645 19.602 115.952 1.00 40.87 300 TYR B CA 1
ATOM 2286 C C . TYR C 1 78 ? 1.737 20.005 117.105 1.00 40.00 300 TYR B C 1
ATOM 2287 O O . TYR C 1 78 ? 0.508 19.943 117.012 1.00 35.26 300 TYR B O 1
ATOM 2296 N N . ARG C 1 79 ? 2.366 20.418 118.200 1.00 39.04 301 ARG B N 1
ATOM 2297 C CA . ARG C 1 79 ? 1.678 20.993 119.350 1.00 36.23 301 ARG B CA 1
ATOM 2298 C C . ARG C 1 79 ? 2.259 22.381 119.586 1.00 36.73 301 ARG B C 1
ATOM 2299 O O . ARG C 1 79 ? 3.433 22.513 119.951 1.00 32.65 301 ARG B O 1
ATOM 2307 N N . VAL C 1 80 ? 1.444 23.409 119.362 1.00 32.46 302 VAL B N 1
ATOM 2308 C CA . VAL C 1 80 ? 1.837 24.801 119.544 1.00 31.95 302 VAL B CA 1
ATOM 2309 C C . VAL C 1 80 ? 1.059 25.371 120.724 1.00 41.25 302 VAL B C 1
ATOM 2310 O O . VAL C 1 80 ? -0.143 25.121 120.866 1.00 41.92 302 VAL B O 1
ATOM 2314 N N . VAL C 1 81 ? 1.744 26.133 121.571 1.00 30.76 303 VAL B N 1
ATOM 2315 C CA . VAL C 1 81 ? 1.193 26.598 122.840 1.00 36.75 303 VAL B CA 1
ATOM 2316 C C . VAL C 1 81 ? 1.560 28.064 123.038 1.00 35.65 303 VAL B C 1
ATOM 2317 O O . VAL C 1 81 ? 2.721 28.449 122.864 1.00 35.50 303 VAL B O 1
ATOM 2321 N N . SER C 1 82 ? 0.572 28.881 123.395 1.00 29.83 304 SER B N 1
ATOM 2322 C CA . SER C 1 82 ? 0.786 30.271 123.771 1.00 33.80 304 SER B CA 1
ATOM 2323 C C . SER C 1 82 ? 0.342 30.472 125.213 1.00 35.08 304 SER B C 1
ATOM 2324 O O . SER C 1 82 ? -0.699 29.958 125.628 1.00 35.21 304 SER B O 1
ATOM 2327 N N . VAL C 1 83 ? 1.136 31.218 125.975 1.00 37.46 305 VAL B N 1
ATOM 2328 C CA . VAL C 1 83 ? 0.889 31.438 127.396 1.00 39.20 305 VAL B CA 1
ATOM 2329 C C . VAL C 1 83 ? 0.765 32.936 127.643 1.00 41.27 305 VAL B C 1
ATOM 2330 O O . VAL C 1 83 ? 1.602 33.720 127.181 1.00 42.75 305 VAL B O 1
ATOM 2334 N N . LEU C 1 84 ? -0.284 33.330 128.362 1.00 40.01 306 LEU B N 1
ATOM 2335 C CA . LEU C 1 84 ? -0.498 34.715 128.758 1.00 38.31 306 LEU B CA 1
ATOM 2336 C C . LEU C 1 84 ? -0.422 34.812 130.276 1.00 39.06 306 LEU B C 1
ATOM 2337 O O . LEU C 1 84 ? -1.228 34.195 130.983 1.00 39.42 306 LEU B O 1
ATOM 2342 N N . THR C 1 85 ? 0.549 35.575 130.770 1.00 38.44 307 THR B N 1
ATOM 2343 C CA . THR C 1 85 ? 0.624 35.864 132.196 1.00 35.70 307 THR B CA 1
ATOM 2344 C C . THR C 1 85 ? -0.548 36.751 132.601 1.00 34.84 307 THR B C 1
ATOM 2345 O O . THR C 1 85 ? -0.777 37.808 132.005 1.00 30.84 307 THR B O 1
ATOM 2349 N N . VAL C 1 86 ? -1.304 36.314 133.603 1.00 30.42 308 VAL B N 1
ATOM 2350 C CA . VAL C 1 86 ? -2.425 37.092 134.107 1.00 36.42 308 VAL B CA 1
ATOM 2351 C C . VAL C 1 86 ? -2.067 37.645 135.480 1.00 35.68 308 VAL B C 1
ATOM 2352 O O . VAL C 1 86 ? -1.194 37.130 136.187 1.00 31.24 308 VAL B O 1
ATOM 2356 N N . LEU C 1 87 ? -2.744 38.729 135.843 1.00 34.69 309 LEU B N 1
ATOM 2357 C CA . LEU C 1 87 ? -2.644 39.271 137.186 1.00 35.91 309 LEU B CA 1
ATOM 2358 C C . LEU C 1 87 ? -3.546 38.484 138.128 1.00 38.18 309 LEU B C 1
ATOM 2359 O O . LEU C 1 87 ? -4.619 38.009 137.738 1.00 39.45 309 LEU B O 1
ATOM 2364 N N . HIS C 1 88 ? -3.090 38.331 139.375 1.00 39.67 310 HIS B N 1
ATOM 2365 C CA . HIS C 1 88 ? -3.871 37.595 140.365 1.00 38.93 310 HIS B CA 1
ATOM 2366 C C . HIS C 1 88 ? -5.250 38.215 140.539 1.00 42.23 310 HIS B C 1
ATOM 2367 O O . HIS C 1 88 ? -6.270 37.521 140.470 1.00 40.90 310 HIS B O 1
ATOM 2374 N N . GLN C 1 89 ? -5.297 39.530 140.760 1.00 48.53 311 GLN B N 1
ATOM 2375 C CA . GLN C 1 89 ? -6.574 40.197 140.980 1.00 51.60 311 GLN B CA 1
ATOM 2376 C C . GLN C 1 89 ? -7.443 40.171 139.728 1.00 46.75 311 GLN B C 1
ATOM 2377 O O . GLN C 1 89 ? -8.670 40.067 139.833 1.00 46.51 311 GLN B O 1
ATOM 2383 N N . ASP C 1 90 ? -6.828 40.251 138.544 1.00 45.09 312 ASP B N 1
ATOM 2384 C CA . ASP C 1 90 ? -7.589 40.199 137.298 1.00 43.28 312 ASP B CA 1
ATOM 2385 C C . ASP C 1 90 ? -8.358 38.890 137.174 1.00 39.32 312 ASP B C 1
ATOM 2386 O O . ASP C 1 90 ? -9.566 38.887 136.911 1.00 39.24 312 ASP B O 1
ATOM 2391 N N . TRP C 1 91 ? -7.671 37.761 137.353 1.00 36.04 313 TRP B N 1
ATOM 2392 C CA . TRP C 1 91 ? -8.349 36.477 137.232 1.00 36.67 313 TRP B CA 1
ATOM 2393 C C . TRP C 1 91 ? -9.368 36.287 138.348 1.00 39.41 313 TRP B C 1
ATOM 2394 O O . TRP C 1 91 ? -10.477 35.795 138.107 1.00 41.12 313 TRP B O 1
ATOM 2405 N N . LEU C 1 92 ? -9.019 36.689 139.572 1.00 38.72 314 LEU B N 1
ATOM 2406 C CA . LEU C 1 92 ? -9.935 36.502 140.692 1.00 38.82 314 LEU B CA 1
ATOM 2407 C C . LEU C 1 92 ? -11.173 37.378 140.562 1.00 39.53 314 LEU B C 1
ATOM 2408 O O . LEU C 1 92 ? -12.231 37.036 141.103 1.00 41.57 314 LEU B O 1
ATOM 2413 N N . ASN C 1 93 ? -11.071 38.495 139.851 1.00 36.83 315 ASN B N 1
ATOM 2414 C CA . ASN C 1 93 ? -12.209 39.377 139.640 1.00 38.63 315 ASN B CA 1
ATOM 2415 C C . ASN C 1 93 ? -13.068 38.963 138.452 1.00 39.36 315 ASN B C 1
ATOM 2416 O O . ASN C 1 93 ? -13.976 39.707 138.072 1.00 39.32 315 ASN B O 1
ATOM 2421 N N . GLY C 1 94 ? -12.804 37.805 137.857 1.00 39.16 316 GLY B N 1
ATOM 2422 C CA . GLY C 1 94 ? -13.665 37.310 136.804 1.00 41.11 316 GLY B CA 1
ATOM 2423 C C . GLY C 1 94 ? -13.410 37.875 135.428 1.00 43.35 316 GLY B C 1
ATOM 2424 O O . GLY C 1 94 ? -14.317 37.856 134.590 1.00 45.30 316 GLY B O 1
ATOM 2425 N N . LYS C 1 95 ? -12.211 38.388 135.166 1.00 43.58 317 LYS B N 1
ATOM 2426 C CA . LYS C 1 95 ? -11.862 38.798 133.813 1.00 42.80 317 LYS B CA 1
ATOM 2427 C C . LYS C 1 95 ? -11.898 37.598 132.877 1.00 44.29 317 LYS B C 1
ATOM 2428 O O . LYS C 1 95 ? -11.457 36.501 133.230 1.00 43.99 317 LYS B O 1
ATOM 2434 N N . GLU C 1 96 ? -12.432 37.807 131.678 1.00 47.59 318 GLU B N 1
ATOM 2435 C CA . GLU C 1 96 ? -12.517 36.758 130.671 1.00 49.81 318 GLU B CA 1
ATOM 2436 C C . GLU C 1 96 ? -11.369 36.901 129.684 1.00 46.48 318 GLU B C 1
ATOM 2437 O O . GLU C 1 96 ? -11.081 38.006 129.213 1.00 47.53 318 GLU B O 1
ATOM 2443 N N . TYR C 1 97 ? -10.723 35.782 129.373 1.00 41.97 319 TYR B N 1
ATOM 2444 C CA . TYR C 1 97 ? -9.573 35.753 128.480 1.00 38.72 319 TYR B CA 1
ATOM 2445 C C . TYR C 1 97 ? -9.938 34.952 127.240 1.00 38.85 319 TYR B C 1
ATOM 2446 O O . TYR C 1 97 ? -10.327 33.783 127.342 1.00 39.75 319 TYR B O 1
ATOM 2455 N N . LYS C 1 98 ? -9.826 35.585 126.078 1.00 38.07 320 LYS B N 1
ATOM 2456 C CA . LYS C 1 98 ? -10.156 34.965 124.804 1.00 38.02 320 LYS B CA 1
ATOM 2457 C C . LYS C 1 98 ? -8.876 34.702 124.029 1.00 38.27 320 LYS B C 1
ATOM 2458 O O . LYS C 1 98 ? -8.065 35.614 123.834 1.00 38.24 320 LYS B O 1
ATOM 2464 N N . CYS C 1 99 ? -8.695 33.458 123.593 1.00 39.00 321 CYS B N 1
ATOM 2465 C CA . CYS C 1 99 ? -7.609 33.084 122.698 1.00 40.14 321 CYS B CA 1
ATOM 2466 C C . CYS C 1 99 ? -8.198 32.798 121.324 1.00 43.28 321 CYS B C 1
ATOM 2467 O O . CYS C 1 99 ? -9.102 31.966 121.194 1.00 44.80 321 CYS B O 1
ATOM 2470 N N . LYS C 1 100 ? -7.686 33.487 120.310 1.00 46.43 322 LYS B N 1
ATOM 2471 C CA . LYS C 1 100 ? -8.145 33.349 118.933 1.00 46.26 322 LYS B CA 1
ATOM 2472 C C . LYS C 1 100 ? -7.023 32.732 118.109 1.00 44.36 322 LYS B C 1
ATOM 2473 O O . LYS C 1 100 ? -5.930 33.299 118.024 1.00 41.65 322 LYS B O 1
ATOM 2479 N N . VAL C 1 101 ? -7.291 31.575 117.513 1.00 44.16 323 VAL B N 1
ATOM 2480 C CA . VAL C 1 101 ? -6.276 30.776 116.839 1.00 45.48 323 VAL B CA 1
ATOM 2481 C C . VAL C 1 101 ? -6.545 30.801 115.341 1.00 45.69 323 VAL B C 1
ATOM 2482 O O . VAL C 1 101 ? -7.658 30.496 114.897 1.00 47.13 323 VAL B O 1
ATOM 2486 N N . SER C 1 102 ? -5.526 31.163 114.567 1.00 43.08 324 SER B N 1
ATOM 2487 C CA . SER C 1 102 ? -5.585 31.116 113.115 1.00 41.11 324 SER B CA 1
ATOM 2488 C C . SER C 1 102 ? -4.535 30.144 112.595 1.00 41.99 324 SER B C 1
ATOM 2489 O O . SER C 1 102 ? -3.514 29.895 113.241 1.00 43.16 324 SER B O 1
ATOM 2492 N N . ASN C 1 103 ? -4.805 29.598 111.412 1.00 43.46 325 ASN B N 1
ATOM 2493 C CA . ASN C 1 103 ? -3.942 28.613 110.771 1.00 44.38 325 ASN B CA 1
ATOM 2494 C C . ASN C 1 103 ? -4.483 28.349 109.374 1.00 47.08 325 ASN B C 1
ATOM 2495 O O . ASN C 1 103 ? -5.705 28.333 109.180 1.00 51.56 325 ASN B O 1
ATOM 2500 N N . LYS C 1 104 ? -3.598 28.149 108.393 1.00 45.37 326 LYS B N 1
ATOM 2501 C CA . LYS C 1 104 ? -4.055 27.976 107.016 1.00 47.78 326 LYS B CA 1
ATOM 2502 C C . LYS C 1 104 ? -5.008 26.797 106.859 1.00 47.31 326 LYS B C 1
ATOM 2503 O O . LYS C 1 104 ? -5.779 26.763 105.894 1.00 47.61 326 LYS B O 1
ATOM 2509 N N . ALA C 1 105 ? -4.981 25.843 107.785 1.00 46.60 327 ALA B N 1
ATOM 2510 C CA . ALA C 1 105 ? -5.866 24.688 107.754 1.00 50.44 327 ALA B CA 1
ATOM 2511 C C . ALA C 1 105 ? -7.211 24.949 108.426 1.00 54.10 327 ALA B C 1
ATOM 2512 O O . ALA C 1 105 ? -7.949 23.998 108.702 1.00 55.32 327 ALA B O 1
ATOM 2514 N N . LEU C 1 106 ? -7.548 26.207 108.690 1.00 54.57 328 LEU B N 1
ATOM 2515 C CA . LEU C 1 106 ? -8.823 26.560 109.301 1.00 54.55 328 LEU B CA 1
ATOM 2516 C C . LEU C 1 106 ? -9.549 27.556 108.408 1.00 58.32 328 LEU B C 1
ATOM 2517 O O . LEU C 1 106 ? -9.002 28.636 108.125 1.00 60.56 328 LEU B O 1
ATOM 2522 N N . PRO C 1 107 ? -10.764 27.250 107.937 1.00 58.83 329 PRO B N 1
ATOM 2523 C CA . PRO C 1 107 ? -11.504 28.246 107.142 1.00 58.56 329 PRO B CA 1
ATOM 2524 C C . PRO C 1 107 ? -11.770 29.529 107.909 1.00 55.31 329 PRO B C 1
ATOM 2525 O O . PRO C 1 107 ? -11.608 30.626 107.361 1.00 54.66 329 PRO B O 1
ATOM 2529 N N . ALA C 1 108 ? -12.172 29.419 109.169 1.00 52.41 330 ALA B N 1
ATOM 2530 C CA . ALA C 1 108 ? -12.331 30.559 110.052 1.00 49.74 330 ALA B CA 1
ATOM 2531 C C . ALA C 1 108 ? -11.557 30.307 111.336 1.00 47.70 330 ALA B C 1
ATOM 2532 O O . ALA C 1 108 ? -11.377 29.153 111.740 1.00 46.83 330 ALA B O 1
ATOM 2534 N N . PRO C 1 109 ? -11.066 31.361 111.985 1.00 46.81 331 PRO B N 1
ATOM 2535 C CA . PRO C 1 109 ? -10.303 31.167 113.222 1.00 46.47 331 PRO B CA 1
ATOM 2536 C C . PRO C 1 109 ? -11.141 30.523 114.319 1.00 47.01 331 PRO B C 1
ATOM 2537 O O . PRO C 1 109 ? -12.358 30.708 114.396 1.00 49.94 331 PRO B O 1
ATOM 2541 N N . ILE C 1 110 ? -10.468 29.748 115.168 1.00 44.06 332 ILE B N 1
ATOM 2542 C CA . ILE C 1 110 ? -11.085 29.162 116.353 1.00 42.13 332 ILE B CA 1
ATOM 2543 C C . ILE C 1 110 ? -10.871 30.108 117.523 1.00 39.80 332 ILE B C 1
ATOM 2544 O O . ILE C 1 110 ? -9.764 30.622 117.723 1.00 38.25 332 ILE B O 1
ATOM 2549 N N . GLU C 1 111 ? -11.927 30.339 118.298 1.00 41.56 333 GLU B N 1
ATOM 2550 C CA . GLU C 1 111 ? -11.863 31.209 119.463 1.00 43.20 333 GLU B CA 1
ATOM 2551 C C . GLU C 1 111 ? -12.407 30.478 120.681 1.00 44.02 333 GLU B C 1
ATOM 2552 O O . GLU C 1 111 ? -13.459 29.835 120.609 1.00 44.03 333 GLU B O 1
ATOM 2558 N N . LYS C 1 112 ? -11.683 30.573 121.791 1.00 44.29 334 LYS B N 1
ATOM 2559 C CA . LYS C 1 112 ? -12.107 30.011 123.063 1.00 45.26 334 LYS B CA 1
ATOM 2560 C C . LYS C 1 112 ? -12.009 31.089 124.132 1.00 46.23 334 LYS B C 1
ATOM 2561 O O . LYS C 1 112 ? -11.083 31.905 124.120 1.00 45.63 334 LYS B O 1
ATOM 2567 N N . THR C 1 113 ? -12.973 31.096 125.049 1.00 48.29 335 THR B N 1
ATOM 2568 C CA . THR C 1 113 ? -13.046 32.093 126.110 1.00 48.98 335 THR B CA 1
ATOM 2569 C C . THR C 1 113 ? -13.312 31.382 127.424 1.00 49.05 335 THR B C 1
ATOM 2570 O O . THR C 1 113 ? -14.342 30.71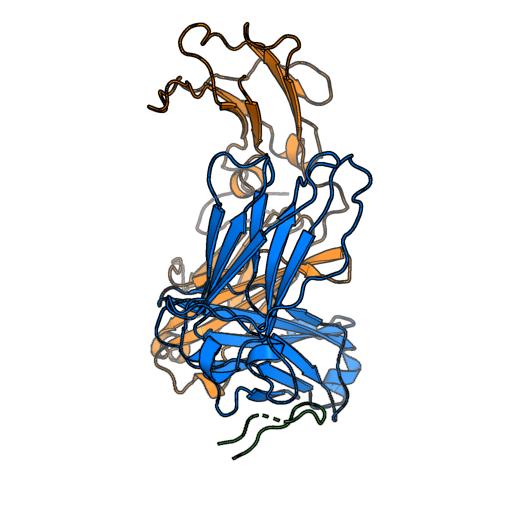7 127.573 1.00 52.87 335 THR B O 1
ATOM 2574 N N . ILE C 1 114 ? -12.386 31.515 128.372 1.00 47.42 336 ILE B N 1
ATOM 2575 C CA . ILE C 1 114 ? -12.555 30.953 129.704 1.00 48.89 336 ILE B CA 1
ATOM 2576 C C . ILE C 1 114 ? -12.280 32.039 130.736 1.00 46.60 336 ILE B C 1
ATOM 2577 O O . ILE C 1 114 ? -11.717 33.093 130.436 1.00 45.95 336 ILE B O 1
ATOM 2582 N N . SER C 1 115 ? -12.687 31.757 131.968 1.00 44.29 337 SER B N 1
ATOM 2583 C CA . SER C 1 115 ? -12.559 32.684 133.089 1.00 41.88 337 SER B CA 1
ATOM 2584 C C . SER C 1 115 ? -12.804 31.895 134.370 1.00 40.23 337 SER B C 1
ATOM 2585 O O . SER C 1 115 ? -13.076 30.691 134.336 1.00 40.74 337 SER B O 1
ATOM 2588 N N . LYS C 1 116 ? -12.703 32.581 135.505 1.00 38.60 338 LYS B N 1
ATOM 2589 C CA . LYS C 1 116 ? -12.972 31.936 136.780 1.00 40.36 338 LYS B CA 1
ATOM 2590 C C . LYS C 1 116 ? -14.436 31.518 136.860 1.00 44.11 338 LYS B C 1
ATOM 2591 O O . LYS C 1 116 ? -15.309 32.101 136.210 1.00 46.99 338 LYS B O 1
ATOM 2597 N N . ALA C 1 117 ? -14.696 30.486 137.660 1.00 43.52 339 ALA B N 1
ATOM 2598 C CA . ALA C 1 117 ? -16.062 30.020 137.852 1.00 42.56 339 ALA B CA 1
ATOM 2599 C C . ALA C 1 117 ? -16.933 31.145 138.395 1.00 41.28 339 ALA B C 1
ATOM 2600 O O . ALA C 1 117 ? -16.616 31.753 139.421 1.00 40.52 339 ALA B O 1
ATOM 2602 N N . LYS C 1 118 ? -18.024 31.431 137.690 1.00 40.92 340 LYS B N 1
ATOM 2603 C CA . L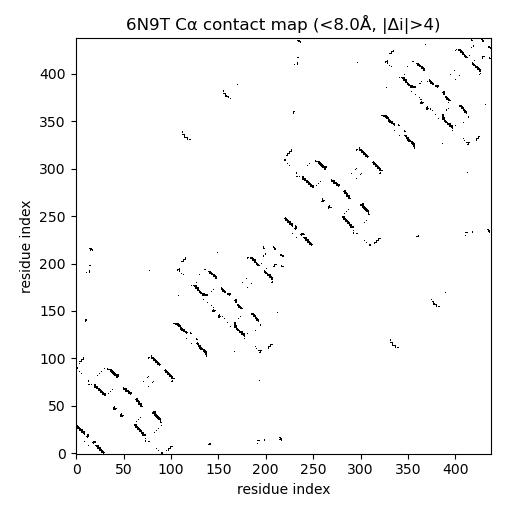YS C 1 118 ? -18.941 32.479 138.104 1.00 41.92 340 LYS B CA 1
ATOM 2604 C C . LYS C 1 118 ? -19.813 31.999 139.258 1.00 45.27 340 LYS B C 1
ATOM 2605 O O . LYS C 1 118 ? -20.174 30.822 139.346 1.00 47.53 340 LYS B O 1
ATOM 2611 N N . GLY C 1 119 ? -20.148 32.924 140.146 1.00 43.70 341 GLY B N 1
ATOM 2612 C CA . GLY C 1 119 ? -20.914 32.603 141.337 1.00 43.95 341 GLY B CA 1
ATOM 2613 C C . GLY C 1 119 ? -20.242 33.204 142.552 1.00 46.15 341 GLY B C 1
ATOM 2614 O O . GLY C 1 119 ? -19.020 33.383 142.592 1.00 47.42 341 GLY B O 1
ATOM 2615 N N . GLN C 1 120 ? -21.046 33.524 143.557 1.00 47.97 342 GLN B N 1
ATOM 2616 C CA . GLN C 1 120 ? -20.543 34.152 144.771 1.00 50.75 342 GLN B CA 1
ATOM 2617 C C . GLN C 1 120 ? -19.576 33.222 145.495 1.00 48.11 342 GLN B C 1
ATOM 2618 O O . GLN C 1 120 ? -19.960 32.098 145.851 1.00 45.96 342 GLN B O 1
ATOM 2624 N N . PRO C 1 121 ? -18.328 33.630 145.722 1.00 44.42 343 PRO B N 1
ATOM 2625 C CA . PRO C 1 121 ? -17.401 32.768 146.463 1.00 43.62 343 PRO B CA 1
ATOM 2626 C C . PRO C 1 121 ? -17.840 32.598 147.908 1.00 36.90 343 PRO B C 1
ATOM 2627 O O . PRO C 1 121 ? -18.292 33.545 148.556 1.00 42.56 343 PRO B O 1
ATOM 2631 N N . ARG C 1 122 ? -17.706 31.372 148.407 1.00 35.63 344 ARG B N 1
ATOM 2632 C CA . ARG C 1 122 ? -18.122 31.014 149.755 1.00 35.88 344 ARG B CA 1
ATOM 2633 C C . ARG C 1 122 ? -16.951 30.413 150.519 1.00 35.71 344 ARG B C 1
ATOM 2634 O O . ARG C 1 122 ? -16.204 29.587 149.986 1.00 33.73 344 ARG B O 1
ATOM 2642 N N . GLU C 1 123 ? -16.804 30.834 151.767 1.00 38.41 345 GLU B N 1
ATOM 2643 C CA . GLU C 1 123 ? -15.637 30.470 152.560 1.00 39.68 345 GLU B CA 1
ATOM 2644 C C . GLU C 1 123 ? -15.709 29.006 152.983 1.00 41.73 345 GLU B C 1
ATOM 2645 O O . GLU C 1 123 ? -16.767 28.545 153.424 1.00 43.27 345 GLU B O 1
ATOM 2651 N N . PRO C 1 124 ? -14.619 28.247 152.861 1.00 41.66 346 PRO B N 1
ATOM 2652 C CA . PRO C 1 124 ? -14.640 26.856 153.327 1.00 38.50 346 PRO B CA 1
ATOM 2653 C C . PRO C 1 124 ? -14.636 26.784 154.843 1.00 39.55 346 PRO B C 1
ATOM 2654 O O . PRO C 1 124 ? -14.010 27.601 155.524 1.00 41.03 346 PRO B O 1
ATOM 2658 N N . GLN C 1 125 ? -15.343 25.792 155.367 1.00 38.83 347 GLN B N 1
ATOM 2659 C CA . GLN C 1 125 ? -15.263 25.436 156.775 1.00 41.63 347 GLN B CA 1
ATOM 2660 C C . GLN C 1 125 ? -14.406 24.185 156.886 1.00 37.62 347 GLN B C 1
ATOM 2661 O O . GLN C 1 125 ? -14.724 23.152 156.284 1.00 35.16 347 GLN B O 1
ATOM 2667 N N . VAL C 1 126 ? -13.316 24.284 157.636 1.00 37.54 348 VAL B N 1
ATOM 2668 C CA . VAL C 1 126 ? -12.341 23.209 157.751 1.00 38.71 348 VAL B CA 1
ATOM 2669 C C . VAL C 1 126 ? -12.494 22.584 159.130 1.00 42.11 348 VAL B C 1
ATOM 2670 O O . VAL C 1 126 ? -12.353 23.270 160.152 1.00 43.94 348 VAL B O 1
ATOM 2674 N N . TYR C 1 127 ? -12.804 21.290 159.158 1.00 34.94 349 TYR B N 1
ATOM 2675 C CA . TYR C 1 127 ? -12.946 20.540 160.396 1.00 36.12 349 TYR B CA 1
ATOM 2676 C C . TYR C 1 127 ? -11.998 19.349 160.383 1.00 44.49 349 TYR B C 1
ATOM 2677 O O . TYR C 1 127 ? -11.872 18.654 159.369 1.00 34.68 349 TYR B O 1
ATOM 2686 N N . THR C 1 128 ? -11.328 19.124 161.509 1.00 43.55 350 THR B N 1
ATOM 2687 C CA . THR C 1 128 ? -10.462 17.967 161.686 1.00 40.74 350 THR B CA 1
ATOM 2688 C C . THR C 1 128 ? -11.220 16.884 162.441 1.00 40.18 350 THR B C 1
ATOM 2689 O O . THR C 1 128 ? -11.821 17.153 163.488 1.00 39.81 350 THR B O 1
ATOM 2693 N N . LEU C 1 129 ? -11.197 15.666 161.904 1.00 37.79 351 LEU B N 1
ATOM 2694 C CA . LEU C 1 129 ? -11.885 14.527 162.497 1.00 38.45 351 LEU B CA 1
ATOM 2695 C C . LEU C 1 129 ? -10.854 13.489 162.915 1.00 46.44 351 LEU B C 1
ATOM 2696 O O . LEU C 1 129 ? -10.116 12.980 162.053 1.00 47.49 351 LEU B O 1
ATOM 2701 N N . PRO C 1 130 ? -10.753 13.145 164.196 1.00 47.73 352 PRO B N 1
ATOM 2702 C CA . PRO C 1 130 ? -9.773 12.137 164.625 1.00 48.97 352 PRO B CA 1
ATOM 2703 C C . PRO C 1 130 ? -10.163 10.756 164.132 1.00 47.56 352 PRO B C 1
ATOM 2704 O O . PRO C 1 130 ? -11.293 10.556 163.660 1.00 41.20 352 PRO B O 1
ATOM 2708 N N . PRO C 1 131 ? -9.260 9.777 164.203 1.00 47.41 353 PRO B N 1
ATOM 2709 C CA . PRO C 1 131 ? -9.641 8.410 163.836 1.00 47.21 353 PRO B CA 1
ATOM 2710 C C . PRO C 1 131 ? -10.626 7.834 164.839 1.00 48.78 353 PRO B C 1
ATOM 2711 O O . PRO C 1 131 ? -10.580 8.137 166.033 1.00 50.65 353 PRO B O 1
ATOM 2715 N N . SER C 1 132 ? -11.536 7.004 164.337 1.00 49.35 354 SER B N 1
ATOM 2716 C CA . SER C 1 132 ? -12.520 6.388 165.212 1.00 54.03 354 SER B CA 1
ATOM 2717 C C . SER C 1 132 ? -11.855 5.341 166.101 1.00 57.74 354 SER B C 1
ATOM 2718 O O . SER C 1 132 ? -10.747 4.868 165.831 1.00 57.96 354 SER B O 1
ATOM 2721 N N . ARG C 1 133 ? -12.551 4.984 167.184 1.00 61.42 355 ARG B N 1
ATOM 2722 C CA . ARG C 1 133 ? -12.026 3.979 168.103 1.00 64.92 355 ARG B CA 1
ATOM 2723 C C . ARG C 1 133 ? -11.794 2.650 167.398 1.00 62.84 355 ARG B C 1
ATOM 2724 O O . ARG C 1 133 ? -10.832 1.936 167.705 1.00 64.38 355 ARG B O 1
ATOM 2732 N N . GLU C 1 134 ? -12.659 2.305 166.442 1.00 60.23 356 GLU B N 1
ATOM 2733 C CA . GLU C 1 134 ? -12.568 1.007 165.786 1.00 61.29 356 GLU B CA 1
ATOM 2734 C C . GLU C 1 134 ? -11.305 0.864 164.951 1.00 60.47 356 GLU B C 1
ATOM 2735 O O . GLU C 1 134 ? -10.876 -0.266 164.691 1.00 63.77 356 GLU B O 1
ATOM 2741 N N . GLU C 1 135 ? -10.699 1.972 164.528 1.00 56.40 357 GLU B N 1
ATOM 2742 C CA . GLU C 1 135 ? -9.480 1.912 163.734 1.00 53.92 357 GLU B CA 1
ATOM 2743 C C . GLU C 1 135 ? -8.221 1.796 164.584 1.00 54.72 357 GLU B C 1
ATOM 2744 O O . GLU C 1 135 ? -7.140 1.570 164.030 1.00 56.50 357 GLU B O 1
ATOM 2750 N N . MET C 1 136 ? -8.328 1.924 165.909 1.00 54.49 358 MET B N 1
ATOM 2751 C CA . MET C 1 136 ? -7.145 1.842 166.760 1.00 57.13 358 MET B CA 1
ATOM 2752 C C . MET C 1 136 ? -6.549 0.442 166.825 1.00 59.64 358 MET B C 1
ATOM 2753 O O . MET C 1 136 ? -5.519 0.257 167.482 1.00 61.69 358 MET B O 1
ATOM 2758 N N . THR C 1 137 ? -7.159 -0.539 166.168 1.00 59.44 359 THR B N 1
ATOM 2759 C CA . THR C 1 137 ? -6.642 -1.898 166.134 1.00 61.98 359 THR B CA 1
ATOM 2760 C C . THR C 1 137 ? -5.736 -2.157 164.937 1.00 62.23 359 THR B C 1
ATOM 2761 O O . THR C 1 137 ? -5.170 -3.251 164.834 1.00 63.29 359 THR B O 1
ATOM 2765 N N . LYS C 1 138 ? -5.584 -1.187 164.040 1.00 60.17 360 LYS B N 1
ATOM 2766 C CA . LYS C 1 138 ? -4.829 -1.366 162.809 1.00 61.44 360 LYS B CA 1
ATOM 2767 C C . LYS C 1 138 ? -3.405 -0.840 162.962 1.00 64.18 360 LYS B C 1
ATOM 2768 O O . LYS C 1 138 ? -3.048 -0.195 163.951 1.00 64.33 360 LYS B O 1
ATOM 2774 N N . ASN C 1 139 ? -2.583 -1.135 161.950 1.00 65.24 361 ASN B N 1
ATOM 2775 C CA . ASN C 1 139 ? -1.208 -0.649 161.942 1.00 66.71 361 ASN B CA 1
ATOM 2776 C C . ASN C 1 139 ? -1.151 0.858 161.737 1.00 66.42 361 ASN B C 1
ATOM 2777 O O . ASN C 1 139 ? -0.271 1.526 162.292 1.00 68.21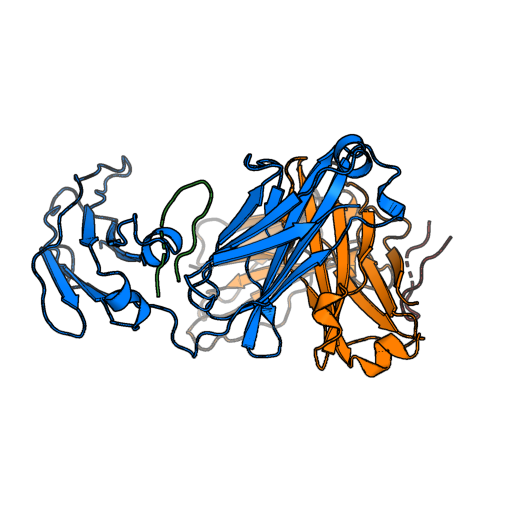 361 ASN B O 1
ATOM 2782 N N . GLN C 1 140 ? -2.077 1.408 160.952 1.00 63.64 362 GLN B N 1
ATOM 2783 C CA . GLN C 1 140 ? -2.073 2.825 160.617 1.00 60.38 362 GLN B CA 1
ATOM 2784 C C . GLN C 1 140 ? -3.488 3.372 160.695 1.00 56.75 362 GLN B C 1
ATOM 2785 O O . GLN C 1 140 ? -4.394 2.852 160.039 1.00 56.59 362 GLN B O 1
ATOM 2791 N N . VAL C 1 141 ? -3.674 4.418 161.495 1.00 54.77 363 VAL B N 1
ATOM 2792 C CA . VAL C 1 141 ? -4.985 5.037 161.650 1.00 51.80 363 VAL B CA 1
ATOM 2793 C C . VAL C 1 141 ? -5.136 6.151 160.622 1.00 49.05 363 VAL B C 1
ATOM 2794 O O . VAL C 1 141 ? -4.181 6.491 159.914 1.00 49.70 363 VAL B O 1
ATOM 2798 N N . SER C 1 142 ? -6.333 6.726 160.530 1.00 46.14 364 SER B N 1
ATOM 2799 C CA . SER C 1 142 ? -6.664 7.692 159.490 1.00 42.70 364 SER B CA 1
ATOM 2800 C C . SER C 1 142 ? -7.032 9.031 160.111 1.00 43.03 364 SER B C 1
ATOM 2801 O O . SER C 1 142 ? -7.897 9.097 160.992 1.00 44.74 364 SER B O 1
ATOM 2804 N N . LEU C 1 143 ? -6.385 10.094 159.643 1.00 41.35 365 LEU B N 1
ATOM 2805 C CA . LEU C 1 143 ? -6.713 11.455 160.043 1.00 38.75 365 LEU B CA 1
ATOM 2806 C C . LEU C 1 143 ? -7.548 12.101 158.947 1.00 40.42 365 LEU B C 1
ATOM 2807 O O . LEU C 1 143 ? -7.169 12.066 157.772 1.00 38.87 365 LEU B O 1
ATOM 2812 N N . THR C 1 144 ? -8.676 12.688 159.331 1.00 41.69 366 THR B N 1
ATOM 2813 C CA . THR C 1 144 ? -9.647 13.207 158.380 1.00 41.68 366 THR B CA 1
ATOM 2814 C C . THR C 1 144 ? -9.724 14.725 158.462 1.00 34.38 366 THR B C 1
ATOM 2815 O O . THR C 1 144 ? -9.744 15.299 159.555 1.00 35.49 366 THR B O 1
ATOM 2819 N N . CYS C 1 145 ? -9.763 15.369 157.297 1.00 33.12 367 CYS B N 1
ATOM 2820 C CA . CYS C 1 145 ? -10.003 16.803 157.186 1.00 32.84 367 CYS B CA 1
ATOM 2821 C C . CYS C 1 145 ? -11.250 17.006 156.335 1.00 31.68 367 CYS B C 1
ATOM 2822 O O . CYS C 1 145 ? -11.261 16.661 155.148 1.00 30.69 367 CYS B O 1
ATOM 2825 N N . LEU C 1 146 ? -12.302 17.552 156.939 1.00 32.00 368 LEU B N 1
ATOM 2826 C CA . LEU C 1 146 ? -13.537 17.859 156.228 1.00 34.24 368 LEU B CA 1
ATOM 2827 C C . LEU C 1 146 ? -13.528 19.336 155.857 1.00 31.17 368 LEU B C 1
ATOM 2828 O O . LEU C 1 146 ? -13.545 20.208 156.734 1.00 32.14 368 LEU B O 1
ATOM 2833 N N . VAL C 1 147 ? -13.496 19.610 154.560 1.00 30.23 369 VAL B N 1
ATOM 2834 C CA . VAL C 1 147 ? -13.598 20.959 154.022 1.00 30.21 369 VAL B CA 1
ATOM 2835 C C . VAL C 1 147 ? -14.920 21.032 153.276 1.00 32.57 369 VAL B C 1
ATOM 2836 O O . VAL C 1 147 ? -15.122 20.309 152.295 1.00 33.86 369 VAL B O 1
ATOM 2840 N N . LYS C 1 148 ? -15.828 21.882 153.747 1.00 32.31 370 LYS B N 1
ATOM 2841 C CA . LYS C 1 148 ? -17.170 21.937 153.188 1.00 32.87 370 LYS B CA 1
ATOM 2842 C C . LYS C 1 148 ? -17.627 23.384 153.047 1.00 33.89 370 LYS B C 1
ATOM 2843 O O . LYS C 1 148 ? -17.073 24.301 153.661 1.00 31.97 370 LYS B O 1
ATOM 2849 N N . GLY C 1 149 ? -18.650 23.572 152.216 1.00 31.23 371 GLY B N 1
ATOM 2850 C CA . GLY C 1 149 ? -19.277 24.870 152.068 1.00 32.23 371 GLY B CA 1
ATOM 2851 C C . GLY C 1 149 ? -18.475 25.891 151.293 1.00 33.69 371 GLY B C 1
ATOM 2852 O O . GLY C 1 149 ? -18.639 27.095 151.524 1.00 33.60 371 GLY B O 1
ATOM 2853 N N . PHE C 1 150 ? -17.619 25.453 150.371 1.00 31.18 372 PHE B N 1
ATOM 2854 C CA . PHE C 1 150 ? -16.779 26.374 149.622 1.00 33.31 372 PHE B CA 1
ATOM 2855 C C . PHE C 1 150 ? -17.215 26.454 148.166 1.00 31.07 372 PHE B C 1
ATOM 2856 O O . PHE C 1 150 ? -17.733 25.491 147.594 1.00 30.49 372 PHE B O 1
ATOM 2864 N N . TYR C 1 151 ? -17.008 27.636 147.584 1.00 31.77 373 TYR B N 1
ATOM 2865 C CA . TYR C 1 151 ? -17.261 27.931 146.189 1.00 31.95 373 TYR B CA 1
ATOM 2866 C C . TYR C 1 151 ? -16.298 29.041 145.791 1.00 32.46 373 TYR B C 1
ATOM 2867 O O . TYR C 1 151 ? -16.067 29.957 146.593 1.00 33.22 373 TYR B O 1
ATOM 2876 N N . PRO C 1 152 ? -15.702 28.986 144.588 1.00 32.22 374 PRO B N 1
ATOM 2877 C CA . PRO C 1 152 ? -15.793 27.905 143.600 1.00 33.68 374 PRO B CA 1
ATOM 2878 C C . PRO C 1 152 ? -15.042 26.646 144.025 1.00 33.15 374 PRO B C 1
ATOM 2879 O O . PRO C 1 152 ? -14.492 26.607 145.123 1.00 31.86 374 PRO B O 1
ATOM 2883 N N . SER C 1 153 ? -15.025 25.626 143.164 1.00 34.13 375 SER B N 1
ATOM 2884 C CA . SER C 1 153 ? -14.493 24.331 143.570 1.00 32.42 375 SER B CA 1
ATOM 2885 C C . SER C 1 153 ? -12.973 24.312 143.638 1.00 34.93 375 SER B C 1
ATOM 2886 O O . SER C 1 153 ? -12.415 23.408 144.268 1.00 38.57 375 SER B O 1
ATOM 2889 N N . ASP C 1 154 ? -12.298 25.275 143.010 1.00 36.29 376 ASP B N 1
ATOM 2890 C CA . ASP C 1 154 ? -10.839 25.306 143.027 1.00 37.00 376 ASP B CA 1
ATOM 2891 C C . ASP C 1 154 ? -10.329 25.410 144.458 1.00 35.42 376 ASP B C 1
ATOM 2892 O O . ASP C 1 154 ? -10.732 26.300 145.212 1.00 35.84 376 ASP B O 1
ATOM 2897 N N . ILE C 1 155 ? -9.433 24.494 144.832 1.00 33.56 377 ILE B N 1
ATOM 2898 C CA . ILE C 1 155 ? -8.970 24.389 146.211 1.00 32.42 377 ILE B CA 1
ATOM 2899 C C . ILE C 1 155 ? -7.695 23.558 146.226 1.00 33.43 377 ILE B C 1
ATOM 2900 O O . ILE C 1 155 ? -7.369 22.872 145.255 1.00 34.60 377 ILE B O 1
ATOM 2905 N N . ALA C 1 156 ? -6.961 23.627 147.335 1.00 32.23 378 ALA B N 1
ATOM 2906 C CA . ALA C 1 156 ? -5.741 22.857 147.524 1.00 31.74 378 ALA B CA 1
ATOM 2907 C C . ALA C 1 156 ? -5.617 22.479 148.990 1.00 31.35 378 ALA B C 1
ATOM 2908 O O . ALA C 1 156 ? -5.852 23.308 149.875 1.00 31.02 378 ALA B O 1
ATOM 2910 N N . VAL C 1 157 ? -5.253 21.224 149.238 1.00 30.15 379 VAL B N 1
ATOM 2911 C CA . VAL C 1 157 ? -5.221 20.649 150.576 1.00 32.02 379 VAL B CA 1
ATOM 2912 C C . VAL C 1 157 ? -3.922 19.873 150.743 1.00 31.69 379 VAL B C 1
ATOM 2913 O O . VAL C 1 157 ? -3.505 19.145 149.836 1.00 31.66 379 VAL B O 1
ATOM 2917 N N . GLU C 1 158 ? -3.284 20.027 151.901 1.00 32.46 380 GLU B N 1
ATOM 2918 C CA . GLU C 1 158 ? -2.155 19.179 152.264 1.00 35.84 380 GLU B CA 1
ATOM 2919 C C . GLU C 1 158 ? -2.021 19.143 153.780 1.00 37.52 380 GLU B C 1
ATOM 2920 O O . GLU C 1 158 ? -2.676 19.898 154.504 1.00 38.61 380 GLU B O 1
ATOM 2926 N N . TRP C 1 159 ? -1.169 18.236 154.249 1.00 36.97 381 TRP B N 1
ATOM 2927 C CA . TRP C 1 159 ? -0.962 18.002 155.668 1.00 37.52 381 TRP B CA 1
ATOM 2928 C C . TRP C 1 159 ? 0.483 18.291 156.049 1.00 38.81 381 TRP B C 1
ATOM 2929 O O . TRP C 1 159 ? 1.395 18.188 155.223 1.00 44.69 381 TRP B O 1
ATOM 2940 N N . GLU C 1 160 ? 0.679 18.643 157.317 1.00 41.90 382 GLU B N 1
ATOM 2941 C CA . GLU C 1 160 ? 2.007 18.848 157.872 1.00 46.23 382 GLU B CA 1
ATOM 2942 C C . GLU C 1 160 ? 1.954 18.576 159.366 1.00 51.63 382 GLU B C 1
ATOM 2943 O O . GLU C 1 160 ? 0.926 18.791 160.014 1.00 52.93 382 GLU B O 1
ATOM 2949 N N . SER C 1 161 ? 3.071 18.100 159.908 1.00 55.71 383 SER B N 1
ATOM 2950 C CA . SER C 1 161 ? 3.166 17.780 161.324 1.00 59.99 383 SER B CA 1
ATOM 2951 C C . SER C 1 161 ? 4.454 18.351 161.891 1.00 64.85 383 SER B C 1
ATOM 2952 O O . SER C 1 161 ? 5.538 18.093 161.357 1.00 64.37 383 SER B O 1
ATOM 2955 N N . ASN C 1 162 ? 4.321 19.120 162.972 1.00 69.10 384 ASN B N 1
ATOM 2956 C CA . ASN C 1 162 ? 5.453 19.665 163.720 1.00 75.46 384 ASN B CA 1
ATOM 2957 C C . ASN C 1 162 ? 6.487 20.291 162.785 1.00 80.92 384 ASN B C 1
ATOM 2958 O O . ASN C 1 162 ? 7.682 19.994 162.844 1.00 79.60 384 ASN B O 1
ATOM 2963 N N . GLY C 1 163 ? 6.004 21.159 161.894 1.00 92.61 385 GLY B N 1
ATOM 2964 C CA . GLY C 1 163 ? 6.838 21.951 161.024 1.00 102.72 385 GLY B CA 1
ATOM 2965 C C . GLY C 1 163 ? 7.068 21.363 159.644 1.00 104.93 385 GLY B C 1
ATOM 2966 O O . GLY C 1 163 ? 7.273 22.120 158.691 1.00 104.97 385 GLY B O 1
ATOM 2967 N N . GLN C 1 164 ? 7.039 20.038 159.512 1.00 104.07 386 GLN B N 1
ATOM 2968 C CA . GLN C 1 164 ? 7.389 19.439 158.232 1.00 104.43 386 GLN B CA 1
ATOM 2969 C C . GLN C 1 164 ? 6.166 18.832 157.548 1.00 98.98 386 GLN B C 1
ATOM 2970 O O . GLN C 1 164 ? 5.247 18.351 158.218 1.00 100.31 386 GLN B O 1
ATOM 2976 N N . PRO C 1 165 ? 6.126 18.838 156.216 1.00 87.13 387 PRO B N 1
ATOM 2977 C CA . PRO C 1 165 ? 4.944 18.334 155.509 1.00 78.49 387 PRO B CA 1
ATOM 2978 C C . PRO C 1 165 ? 4.825 16.819 155.594 1.00 72.63 387 PRO B C 1
ATOM 2979 O O . PRO C 1 165 ? 5.791 16.095 155.840 1.00 76.15 387 PRO B O 1
ATOM 2983 N N . GLU C 1 166 ? 3.599 16.348 155.382 1.00 64.36 388 GLU B N 1
ATOM 2984 C CA . GLU C 1 166 ? 3.269 14.929 155.370 1.00 62.34 388 GLU B CA 1
ATOM 2985 C C . GLU C 1 166 ? 2.918 14.502 153.951 1.00 61.70 388 GLU B C 1
ATOM 2986 O O . GLU C 1 166 ? 2.170 15.191 153.253 1.00 60.31 388 GLU B O 1
ATOM 2992 N N . ASN C 1 167 ? 3.452 13.357 153.535 1.00 63.61 389 ASN B N 1
ATOM 2993 C CA . ASN C 1 167 ? 3.278 12.871 152.172 1.00 65.28 389 ASN B CA 1
ATOM 2994 C C . ASN C 1 167 ? 2.183 11.823 152.027 1.00 59.14 389 ASN B C 1
ATOM 2995 O O . ASN C 1 167 ? 1.566 11.736 150.962 1.00 57.38 389 ASN B O 1
ATOM 3000 N N . ASN C 1 168 ? 1.924 11.030 153.067 1.00 53.79 390 ASN B N 1
ATOM 3001 C CA . ASN C 1 168 ? 1.050 9.861 152.963 1.00 49.74 390 ASN B CA 1
ATOM 3002 C C . ASN C 1 168 ? -0.410 10.268 153.178 1.00 44.55 390 ASN B C 1
ATOM 3003 O O . ASN C 1 168 ? -1.048 9.937 154.178 1.00 45.04 390 ASN B O 1
ATOM 3008 N N . TYR C 1 169 ? -0.950 10.993 152.199 1.00 40.44 391 TYR B N 1
ATOM 3009 C CA . TYR C 1 169 ? -2.338 11.431 152.264 1.00 38.39 391 TYR B CA 1
ATOM 3010 C C . TYR C 1 169 ? -2.968 11.402 150.877 1.00 38.01 391 TYR B C 1
ATOM 3011 O O . TYR C 1 169 ? -2.287 11.511 149.853 1.00 34.58 391 TYR B O 1
ATOM 3020 N N . LYS C 1 170 ? -4.294 11.259 150.867 1.00 37.45 392 LYS B N 1
ATOM 3021 C CA . LYS C 1 170 ? -5.114 11.312 149.664 1.00 36.51 392 LYS B CA 1
ATOM 3022 C C . LYS C 1 170 ? -6.283 12.257 149.903 1.00 30.97 392 LYS B C 1
ATOM 3023 O O . LYS C 1 170 ? -6.749 12.417 151.033 1.00 31.05 392 LYS B O 1
ATOM 3029 N N . THR C 1 171 ? -6.759 12.880 148.831 1.00 30.09 393 THR B N 1
ATOM 3030 C CA . THR C 1 171 ? -7.847 13.845 148.917 1.00 29.18 393 THR B CA 1
ATOM 3031 C C . THR C 1 171 ? -8.859 13.563 147.818 1.00 28.49 393 THR B C 1
ATOM 3032 O O . THR C 1 171 ? -8.495 13.466 146.642 1.00 28.53 393 THR B O 1
ATOM 3036 N N . THR C 1 172 ? -10.125 13.427 148.203 1.00 28.05 394 THR B N 1
ATOM 3037 C CA . THR C 1 172 ? -11.173 13.207 147.222 1.00 36.30 394 THR B CA 1
ATOM 3038 C C . THR C 1 172 ? -11.339 14.448 146.349 1.00 33.13 394 THR B C 1
ATOM 3039 O O . THR C 1 172 ? -10.995 15.557 146.761 1.00 27.18 394 THR B O 1
ATOM 3043 N N . PRO C 1 173 ? -11.840 14.288 145.131 1.00 31.79 395 PRO B N 1
ATOM 3044 C CA . PRO C 1 173 ? -12.201 15.455 144.322 1.00 30.40 395 PRO B CA 1
ATOM 3045 C C . PRO C 1 173 ? -13.373 16.192 144.945 1.00 26.65 395 PRO B C 1
ATOM 3046 O O . PRO C 1 173 ? -14.114 15.624 145.763 1.00 26.57 395 PRO B O 1
ATOM 3050 N N . PRO C 1 174 ? -13.561 17.465 144.610 1.00 26.71 396 PRO B N 1
ATOM 3051 C CA . PRO C 1 174 ? -14.697 18.205 145.170 1.00 29.26 396 PRO B CA 1
ATOM 3052 C C . PRO C 1 174 ? -16.020 17.615 144.708 1.00 26.76 396 PRO B C 1
ATOM 3053 O O . PRO C 1 174 ? -16.161 17.163 143.570 1.00 26.87 396 PRO B O 1
ATOM 3057 N N . VAL C 1 175 ? -16.993 17.617 145.613 1.00 26.85 397 VAL B N 1
ATOM 3058 C CA . VAL C 1 175 ? -18.322 17.081 145.355 1.00 30.34 397 VAL B CA 1
ATOM 3059 C C . VAL C 1 175 ? -19.330 18.201 145.563 1.00 31.21 397 VAL B C 1
ATOM 3060 O O . VAL C 1 175 ? -19.283 18.906 146.577 1.00 31.90 397 VAL B O 1
ATOM 3064 N N . LEU C 1 176 ? -20.233 18.367 144.601 1.00 30.77 398 LEU B N 1
ATOM 3065 C CA . LEU C 1 176 ? -21.245 19.411 144.689 1.00 30.90 398 LEU B CA 1
ATOM 3066 C C . LEU C 1 176 ? -22.265 19.051 145.762 1.00 34.63 398 LEU B C 1
ATOM 3067 O O . LEU C 1 176 ? -22.905 17.997 145.693 1.00 37.18 398 LEU B O 1
ATOM 3072 N N . ASP C 1 177 ? -22.413 19.920 146.754 1.00 34.58 399 ASP B N 1
ATOM 3073 C CA . ASP C 1 177 ? -23.342 19.687 147.847 1.00 31.97 399 ASP B CA 1
ATOM 3074 C C . ASP C 1 177 ? -24.743 20.167 147.471 1.00 32.87 399 ASP B C 1
ATOM 3075 O O . ASP C 1 177 ? -24.956 20.823 146.449 1.00 32.28 399 ASP B O 1
ATOM 3080 N N . SER C 1 178 ? -25.712 19.831 148.323 1.00 31.90 400 SER B N 1
ATOM 3081 C CA . SER C 1 178 ? -27.103 20.155 148.028 1.00 37.07 400 SER B CA 1
ATOM 3082 C C . SER C 1 178 ? -27.396 21.647 148.134 1.00 39.02 400 SER B C 1
ATOM 3083 O O . SER C 1 178 ? -28.412 22.101 147.598 1.00 35.59 400 SER B O 1
ATOM 3086 N N . ASP C 1 179 ? -26.539 22.420 148.802 1.00 34.24 401 ASP B N 1
ATOM 3087 C CA . ASP C 1 179 ? -26.727 23.860 148.910 1.00 35.50 401 ASP B CA 1
ATOM 3088 C C . ASP C 1 179 ? -25.981 24.635 147.830 1.00 35.22 401 ASP B C 1
ATOM 3089 O O . ASP C 1 179 ? -25.874 25.861 147.924 1.00 40.16 401 ASP B O 1
ATOM 3094 N N . GLY C 1 180 ? -25.466 23.954 146.811 1.00 34.13 402 GLY B N 1
ATOM 3095 C CA . GLY C 1 180 ? -24.761 24.623 145.742 1.00 39.01 402 GLY B CA 1
ATOM 3096 C C . GLY C 1 180 ? -23.299 24.906 146.006 1.00 38.56 402 GLY B C 1
ATOM 3097 O O . GLY C 1 180 ? -22.642 25.515 145.152 1.00 39.70 402 GLY B O 1
ATOM 3098 N N . SER C 1 181 ? -22.766 24.497 147.153 1.00 36.90 403 SER B N 1
ATOM 3099 C CA . SER C 1 181 ? -21.350 24.633 147.442 1.00 37.41 403 SER B CA 1
ATOM 3100 C C . SER C 1 181 ? -20.650 23.292 147.226 1.00 34.98 403 SER B C 1
ATOM 3101 O O . SER C 1 181 ? -21.257 22.304 146.807 1.00 35.48 403 SER B O 1
ATOM 3104 N N . PHE C 1 182 ? -19.354 23.258 147.520 1.00 32.89 404 PHE B N 1
ATOM 3105 C CA . PHE C 1 182 ? -18.559 22.048 147.377 1.00 31.72 404 PHE B CA 1
ATOM 3106 C C . PHE C 1 182 ? -17.999 21.611 148.722 1.00 30.54 404 PHE B C 1
ATOM 3107 O O . PHE C 1 182 ? -17.759 22.428 149.615 1.00 30.36 404 PHE B O 1
ATOM 3115 N N . PHE C 1 183 ? -17.802 20.305 148.856 1.00 28.11 405 PHE B N 1
ATOM 3116 C CA . PHE C 1 183 ? -17.140 19.731 150.013 1.00 28.10 405 PHE B CA 1
ATOM 3117 C C . PHE C 1 183 ? -16.189 18.646 149.530 1.00 33.63 405 PHE B C 1
ATOM 3118 O O . PHE C 1 183 ? -16.357 18.083 148.444 1.00 30.96 405 PHE B O 1
ATOM 3126 N N . LEU C 1 184 ? -15.181 18.358 150.351 1.00 27.65 406 LEU B N 1
ATOM 3127 C CA . LEU C 1 184 ? -14.287 17.244 150.079 1.00 31.06 406 LEU B CA 1
ATOM 3128 C C . LEU C 1 184 ? -13.752 16.713 151.397 1.00 27.93 406 LEU B C 1
ATOM 3129 O O . LEU C 1 184 ? -13.987 17.281 152.466 1.00 28.49 406 LEU B O 1
ATOM 3134 N N . TYR C 1 185 ? -13.021 15.609 151.302 1.00 28.45 407 TYR B N 1
ATOM 3135 C CA . TYR C 1 185 ? -12.290 15.051 152.426 1.00 30.04 407 TYR B CA 1
ATOM 3136 C C . TYR C 1 185 ? -10.851 14.790 152.011 1.00 30.36 407 TYR B C 1
ATOM 3137 O O . TYR C 1 185 ? -10.566 14.485 150.849 1.00 30.71 407 TYR B O 1
ATOM 3146 N N . SER C 1 186 ? -9.946 14.921 152.973 1.00 29.76 408 SER B N 1
ATOM 3147 C CA . SER C 1 186 ? -8.562 14.506 152.813 1.00 30.35 408 SER B CA 1
ATOM 3148 C C . SER C 1 186 ? -8.247 13.510 153.916 1.00 31.44 408 SER B C 1
ATOM 3149 O O . SER C 1 186 ? -8.589 13.742 155.080 1.00 32.04 408 SER B O 1
ATOM 3152 N N . LYS C 1 187 ? -7.618 12.397 153.551 1.00 31.90 409 LYS B N 1
ATOM 3153 C CA . LYS C 1 187 ? -7.306 11.329 154.494 1.00 33.15 409 LYS B CA 1
ATOM 3154 C C . LYS C 1 187 ? -5.793 11.206 154.610 1.00 37.75 409 LYS B C 1
ATOM 3155 O O . LYS C 1 187 ? -5.126 10.755 153.671 1.00 34.43 409 LYS B O 1
ATOM 3161 N N . LEU C 1 188 ? -5.256 11.611 155.756 1.00 35.48 410 LEU B N 1
ATOM 3162 C CA . LEU C 1 188 ? -3.847 11.421 156.067 1.00 38.49 410 LEU B CA 1
ATOM 3163 C C . LEU C 1 188 ? -3.685 10.102 156.813 1.00 40.51 410 LEU B C 1
ATOM 3164 O O . LEU C 1 188 ? -4.264 9.921 157.889 1.00 42.04 410 LEU B O 1
ATOM 3169 N N . THR C 1 189 ? -2.912 9.182 156.241 1.00 39.31 411 THR B N 1
ATOM 3170 C CA . THR C 1 189 ? -2.632 7.894 156.864 1.00 43.27 411 THR B CA 1
ATOM 3171 C C . THR C 1 189 ? -1.262 7.957 157.527 1.00 45.92 411 THR B C 1
ATOM 3172 O O . THR C 1 189 ? -0.260 8.243 156.863 1.00 46.30 411 THR B O 1
ATOM 3176 N N . VAL C 1 190 ? -1.226 7.700 158.835 1.00 48.36 412 VAL B N 1
ATOM 3177 C CA . VAL C 1 190 ? 0.001 7.744 159.615 1.00 51.58 412 VAL B CA 1
ATOM 3178 C C . VAL C 1 190 ? 0.111 6.461 160.427 1.00 54.23 412 VAL B C 1
ATOM 3179 O O . VAL C 1 190 ? -0.885 5.801 160.728 1.00 53.69 412 VAL B O 1
ATOM 3183 N N . ASP C 1 191 ? 1.346 6.112 160.782 1.00 58.75 413 ASP B N 1
ATOM 3184 C CA . ASP C 1 191 ? 1.559 4.972 161.662 1.00 62.92 413 ASP B CA 1
ATOM 3185 C C . ASP C 1 191 ? 0.899 5.230 163.009 1.00 62.90 413 ASP B C 1
ATOM 3186 O O . ASP C 1 191 ? 0.992 6.328 163.563 1.00 63.07 413 ASP B O 1
ATOM 3191 N N . LYS C 1 192 ? 0.215 4.206 163.526 1.00 63.16 414 LYS B N 1
ATOM 3192 C CA . LYS C 1 192 ? -0.567 4.367 164.749 1.00 63.13 414 LYS B CA 1
ATOM 3193 C C . LYS C 1 192 ? 0.284 4.880 165.903 1.00 67.19 414 LYS B C 1
ATOM 3194 O O . LYS C 1 192 ? -0.205 5.647 166.740 1.00 68.62 414 LYS B O 1
ATOM 3200 N N . SER C 1 193 ? 1.557 4.479 165.959 1.00 68.72 415 SER B N 1
ATOM 3201 C CA . SER C 1 193 ? 2.433 4.949 167.027 1.00 70.71 415 SER B CA 1
ATOM 3202 C C . SER C 1 193 ? 2.564 6.466 167.006 1.00 67.91 415 SER B C 1
ATOM 3203 O O . SER C 1 193 ? 2.528 7.112 168.059 1.00 68.52 415 SER B O 1
ATOM 3206 N N . ARG C 1 194 ? 2.707 7.053 165.815 1.00 63.97 416 ARG B N 1
ATOM 3207 C CA . ARG C 1 194 ? 2.877 8.500 165.719 1.00 63.66 416 ARG B CA 1
ATOM 3208 C C . ARG C 1 194 ? 1.684 9.236 166.311 1.00 62.23 416 ARG B C 1
ATOM 3209 O O . ARG C 1 194 ? 1.848 10.234 167.022 1.00 58.36 416 ARG B O 1
ATOM 3217 N N . TRP C 1 195 ? 0.473 8.757 166.024 1.00 60.95 417 TRP B N 1
ATOM 3218 C CA . TRP C 1 195 ? -0.722 9.413 166.539 1.00 61.85 417 TRP B CA 1
ATOM 3219 C C . TRP C 1 195 ? -0.802 9.302 168.056 1.00 70.53 417 TRP B C 1
ATOM 3220 O O . TRP C 1 195 ? -1.125 10.281 168.739 1.00 69.95 417 TRP B O 1
ATOM 3231 N N . GLN C 1 196 ? -0.495 8.123 168.600 1.00 79.95 418 GLN B N 1
ATOM 3232 C CA . GLN C 1 196 ? -0.574 7.918 170.041 1.00 89.45 418 GLN B CA 1
ATOM 3233 C C . GLN C 1 196 ? 0.510 8.673 170.803 1.00 96.44 418 GLN B C 1
ATOM 3234 O O . GLN C 1 196 ? 0.365 8.879 172.012 1.00 98.86 418 GLN B O 1
ATOM 3240 N N . GLN C 1 197 ? 1.587 9.093 170.130 1.00 100.50 419 GLN B N 1
ATOM 3241 C CA . GLN C 1 197 ? 2.611 9.884 170.807 1.00 103.52 419 GLN B CA 1
ATOM 3242 C C . GLN C 1 197 ? 2.093 11.264 171.193 1.00 99.68 419 GLN B C 1
ATOM 3243 O O . GLN C 1 197 ? 2.596 11.869 172.145 1.00 102.22 419 GLN B O 1
ATOM 3249 N N . GLY C 1 198 ? 1.100 11.775 170.473 1.00 94.30 420 GLY B N 1
ATOM 3250 C CA . GLY C 1 198 ? 0.542 13.078 170.756 1.00 88.34 420 GLY B CA 1
ATOM 3251 C C . GLY C 1 198 ? 0.996 14.193 169.845 1.00 79.22 420 GLY B C 1
ATOM 3252 O O . GLY C 1 198 ? 0.723 15.360 170.147 1.00 77.99 420 GLY B O 1
ATOM 3253 N N . ASN C 1 199 ? 1.679 13.879 168.746 1.00 72.29 421 ASN B N 1
ATOM 3254 C CA . ASN C 1 199 ? 2.130 14.916 167.830 1.00 68.67 421 ASN B CA 1
ATOM 3255 C C . ASN C 1 199 ? 0.937 15.570 167.152 1.00 64.15 421 ASN B C 1
ATOM 3256 O O . ASN C 1 199 ? -0.054 14.911 166.829 1.00 62.87 421 ASN B O 1
ATOM 3261 N N . VAL C 1 200 ? 1.034 16.875 166.942 1.00 62.60 422 VAL B N 1
ATOM 3262 C CA . VAL C 1 200 ? -0.038 17.639 166.323 1.00 57.44 422 VAL B CA 1
ATOM 3263 C C . VAL C 1 200 ? 0.111 17.562 164.811 1.00 54.49 422 VAL B C 1
ATOM 3264 O O . VAL C 1 200 ? 1.185 17.843 164.266 1.00 57.10 422 VAL B O 1
ATOM 3268 N N . PHE C 1 201 ? -0.962 17.165 164.136 1.00 50.13 423 PHE B N 1
ATOM 3269 C CA . PHE C 1 201 ? -1.029 17.153 162.685 1.00 47.40 423 PHE B CA 1
ATOM 3270 C C . PHE C 1 201 ? -1.929 18.288 162.215 1.00 49.24 423 PHE B C 1
ATOM 3271 O O . PHE C 1 201 ? -2.897 18.653 162.888 1.00 52.40 423 PHE B O 1
ATOM 3279 N N . SER C 1 202 ? -1.603 18.847 161.054 1.00 47.44 424 SER B N 1
ATOM 3280 C CA . SER C 1 202 ? -2.278 20.036 160.557 1.00 45.28 424 SER B CA 1
ATOM 3281 C C . SER C 1 202 ? -2.797 19.818 159.144 1.00 41.26 424 SER B C 1
ATOM 3282 O O . SER C 1 202 ? -2.102 19.259 158.291 1.00 39.75 424 SER B O 1
ATOM 3285 N N . CYS C 1 203 ? -4.022 20.274 158.909 1.00 38.70 425 CYS B N 1
ATOM 3286 C CA . CYS C 1 203 ? -4.634 20.270 157.590 1.00 35.98 425 CYS B CA 1
ATOM 3287 C C . CYS C 1 203 ? -4.603 21.692 157.041 1.00 42.42 425 CYS B C 1
ATOM 3288 O O . CYS C 1 203 ? -5.225 22.595 157.613 1.00 44.27 425 CYS B O 1
ATOM 3291 N N . SER C 1 204 ? -3.869 21.894 155.949 1.00 38.81 426 SER B N 1
ATOM 3292 C CA . SER C 1 204 ? -3.702 23.211 155.348 1.00 38.87 426 SER B CA 1
ATOM 3293 C C . SER C 1 204 ? -4.563 23.314 154.097 1.00 38.40 426 SER B C 1
ATOM 3294 O O . SER C 1 204 ? -4.447 22.481 153.191 1.00 38.32 426 SER B O 1
ATOM 3297 N N . VAL C 1 205 ? -5.418 24.334 154.047 1.00 38.46 427 VAL B N 1
ATOM 3298 C CA . VAL C 1 205 ? -6.388 24.503 152.971 1.00 39.04 427 VAL B CA 1
ATOM 3299 C C . VAL C 1 205 ? -6.146 25.848 152.301 1.00 40.74 427 VAL B C 1
ATOM 3300 O O . VAL C 1 205 ? -5.960 26.863 152.983 1.00 40.89 427 VAL B O 1
ATOM 3304 N N . MET C 1 206 ? -6.147 25.852 150.967 1.00 41.55 428 MET B N 1
ATOM 3305 C CA . MET C 1 206 ? -5.993 27.065 150.176 1.00 42.22 428 MET B CA 1
ATOM 3306 C C . MET C 1 206 ? -7.244 27.281 149.336 1.00 36.99 428 MET B C 1
ATOM 3307 O O . MET C 1 206 ? -7.665 26.381 148.602 1.00 35.08 428 MET B O 1
ATOM 3312 N N . HIS C 1 207 ? -7.825 28.476 149.438 1.00 35.61 429 HIS B N 1
ATOM 3313 C CA . HIS C 1 207 ? -9.063 28.793 148.741 1.00 34.04 429 HIS B CA 1
ATOM 3314 C C . HIS C 1 207 ? -9.232 30.305 148.710 1.00 34.53 429 HIS B C 1
ATOM 3315 O O . HIS C 1 207 ? -8.903 30.988 149.683 1.00 36.15 429 HIS B O 1
ATOM 3322 N N . GLU C 1 208 ? -9.765 30.819 147.598 1.00 34.60 430 GLU B N 1
ATOM 3323 C CA . GLU C 1 208 ? -9.819 32.266 147.411 1.00 37.26 430 GLU B CA 1
ATOM 3324 C C . GLU C 1 208 ? -10.693 32.951 148.456 1.00 37.53 430 GLU B C 1
ATOM 3325 O O . GLU C 1 208 ? -10.439 34.107 148.813 1.00 36.30 430 GLU B O 1
ATOM 3331 N N . ALA C 1 209 ? -11.713 32.261 148.963 1.00 38.39 431 ALA B N 1
ATOM 3332 C CA . ALA C 1 209 ? -12.636 32.869 149.911 1.00 38.65 431 ALA B CA 1
ATOM 3333 C C . ALA C 1 209 ? -12.111 32.877 151.342 1.00 39.18 431 ALA B C 1
ATOM 3334 O O . ALA C 1 209 ? -12.693 33.565 152.189 1.00 42.14 431 ALA B O 1
ATOM 3336 N N . LEU C 1 210 ? -11.046 32.138 151.636 1.00 37.11 432 LEU B N 1
ATOM 3337 C CA . LEU C 1 210 ? -10.443 32.205 152.959 1.00 36.40 432 LEU B CA 1
ATOM 3338 C C . LEU C 1 210 ? -9.660 33.503 153.125 1.00 37.71 432 LEU B C 1
ATOM 3339 O O . LEU C 1 210 ? -9.182 34.099 152.155 1.00 37.70 432 LEU B O 1
ATOM 3344 N N . HIS C 1 211 ? -9.534 33.941 154.376 1.00 39.03 433 HIS B N 1
ATOM 3345 C CA . HIS C 1 211 ? -8.757 35.136 154.678 1.00 42.69 433 HIS B CA 1
ATOM 3346 C C . HIS C 1 211 ? -7.305 34.921 154.273 1.00 41.84 433 HIS B C 1
ATOM 3347 O O . HIS C 1 211 ? -6.659 33.969 154.721 1.00 40.52 433 HIS B O 1
ATOM 3354 N N . ASN C 1 212 ? -6.802 35.792 153.400 1.00 40.36 434 ASN B N 1
ATOM 3355 C CA . ASN C 1 212 ? -5.469 35.665 152.815 1.00 40.05 434 ASN B CA 1
ATOM 3356 C C . ASN C 1 212 ? -5.268 34.318 152.125 1.00 38.35 434 ASN B C 1
ATOM 3357 O O . ASN C 1 212 ? -4.137 33.840 152.006 1.00 38.18 434 ASN B O 1
ATOM 3362 N N . HIS C 1 213 ? -6.366 33.701 151.683 1.00 37.66 435 HIS B N 1
ATOM 3363 C CA . HIS C 1 213 ? -6.372 32.481 150.882 1.00 38.10 435 HIS B CA 1
ATOM 3364 C C . HIS C 1 213 ? -5.833 31.267 151.629 1.00 40.47 435 HIS B C 1
ATOM 3365 O O . HIS C 1 213 ? -5.470 30.268 150.997 1.00 42.15 435 HIS B O 1
ATOM 3372 N N . TYR C 1 214 ? -5.779 31.307 152.959 1.00 39.82 436 TYR B N 1
ATOM 3373 C CA . TYR C 1 214 ? -5.144 30.222 153.693 1.00 38.28 436 TYR B CA 1
ATOM 3374 C C . TYR C 1 214 ? -5.815 30.029 155.044 1.00 40.96 436 TYR B C 1
ATOM 3375 O O . TYR C 1 214 ? -6.293 30.982 155.664 1.00 44.01 436 TYR B O 1
ATOM 3384 N N . THR C 1 215 ? -5.851 28.774 155.486 1.00 39.49 437 THR B N 1
ATOM 3385 C CA . THR C 1 215 ? -6.220 28.444 156.854 1.00 38.67 437 THR B CA 1
ATOM 3386 C C . THR C 1 215 ? -5.593 27.106 157.206 1.00 37.63 437 THR B C 1
ATOM 3387 O O . THR C 1 215 ? -5.207 26.329 156.330 1.00 36.04 437 THR B O 1
ATOM 3391 N N . GLN C 1 216 ? -5.497 26.847 158.506 1.00 39.87 438 GLN B N 1
ATOM 3392 C CA . GLN C 1 216 ? -4.775 25.686 159.002 1.00 41.01 438 GLN B CA 1
ATOM 3393 C C . GLN C 1 216 ? -5.459 25.184 160.262 1.00 39.87 438 GLN B C 1
ATOM 3394 O O . GLN C 1 216 ? -5.676 25.958 161.200 1.00 41.56 438 GLN B O 1
ATOM 3400 N N . LYS C 1 217 ? -5.805 23.901 160.278 1.00 39.20 439 LYS B N 1
ATOM 3401 C CA . LYS C 1 217 ? -6.495 23.290 161.403 1.00 43.86 439 LYS B CA 1
ATOM 3402 C C . LYS C 1 217 ? -5.667 22.138 161.950 1.00 48.17 439 LYS B C 1
ATOM 3403 O O . LYS C 1 217 ? -5.110 21.342 161.187 1.00 47.78 439 LYS B O 1
ATOM 3409 N N . SER C 1 218 ? -5.599 22.053 163.273 1.00 53.22 440 SER B N 1
ATOM 3410 C CA . SER C 1 218 ? -4.729 21.123 163.976 1.00 56.45 440 SER B CA 1
ATOM 3411 C C . SER C 1 218 ? -5.513 19.927 164.505 1.00 56.21 440 SER B C 1
ATOM 3412 O O . SER C 1 218 ? -6.735 19.971 164.659 1.00 53.72 440 SER B O 1
ATOM 3415 N N . LEU C 1 219 ? -4.787 18.848 164.787 1.00 60.74 441 LEU B N 1
ATOM 3416 C CA . LEU C 1 219 ? -5.410 17.605 165.230 1.00 65.64 441 LEU B CA 1
ATOM 3417 C C . LEU C 1 219 ? -4.399 16.783 166.016 1.00 77.05 441 LEU B C 1
ATOM 3418 O O . LEU C 1 219 ? -3.344 16.427 165.484 1.00 77.63 441 LEU B O 1
ATOM 3423 N N . SER C 1 220 ? -4.720 16.489 167.278 1.00 37.96 442 SER B N 1
ATOM 3424 C CA . SER C 1 220 ? -3.916 15.592 168.103 1.00 45.99 442 SER B CA 1
ATOM 3425 C C . SER C 1 220 ? -4.719 15.159 169.323 1.00 54.23 442 SER B C 1
ATOM 3426 O O . SER C 1 220 ? -5.953 15.164 169.283 1.00 57.19 442 SER B O 1
ATOM 3429 N N . LEU C 1 221 ? -4.032 14.795 170.406 1.00 59.27 443 LEU B N 1
ATOM 3430 C CA . LEU C 1 221 ? -4.681 14.366 171.648 1.00 63.12 443 LEU B CA 1
ATOM 3431 C C . LEU C 1 221 ? -5.777 15.330 172.105 1.00 60.87 443 LEU B C 1
ATOM 3432 O O . LEU C 1 221 ? -5.492 16.438 172.559 1.00 59.60 443 LEU B O 1
ATOM 3437 N N . ASP D 2 1 ? -2.325 42.092 157.749 1.00 103.51 1 ASP F N 1
ATOM 3438 C CA . ASP D 2 1 ? -2.332 40.702 158.197 1.00 98.87 1 ASP F CA 1
ATOM 3439 C C . ASP D 2 1 ? -1.996 39.756 157.047 1.00 89.87 1 ASP F C 1
ATOM 3440 O O . ASP D 2 1 ? -2.769 39.613 156.097 1.00 89.17 1 ASP F O 1
ATOM 3445 N N . CYS D 2 2 ? -0.833 39.117 157.148 1.00 76.96 2 CYS F N 1
ATOM 3446 C CA . CYS D 2 2 ? -0.313 38.215 156.131 1.00 64.36 2 CYS F CA 1
ATOM 3447 C C . CYS D 2 2 ? -0.468 36.762 156.561 1.00 59.85 2 CYS F C 1
ATOM 3448 O O . CYS D 2 2 ? -0.423 36.439 157.751 1.00 62.80 2 CYS F O 1
ATOM 3451 N N . ALA D 2 3 ? -0.640 35.885 155.576 1.00 60.25 3 ALA F N 1
ATOM 3452 C CA . ALA D 2 3 ? -0.664 34.447 155.801 1.00 60.55 3 ALA F CA 1
ATOM 3453 C C . ALA D 2 3 ? 0.596 33.812 155.231 1.00 59.82 3 ALA F C 1
ATOM 3454 O O . ALA D 2 3 ? 1.069 34.199 154.157 1.00 42.54 3 ALA F O 1
ATOM 3456 N N . TRP D 2 4 ? 1.135 32.839 155.958 1.00 58.19 4 TRP F N 1
ATOM 3457 C CA . TRP D 2 4 ? 2.306 32.090 155.533 1.00 56.34 4 TRP F CA 1
ATOM 3458 C C . TRP D 2 4 ? 2.010 30.601 155.637 1.00 55.40 4 TRP F C 1
ATOM 3459 O O . TRP D 2 4 ? 1.349 30.155 156.580 1.00 56.24 4 TRP F O 1
ATOM 3470 N N . HIS D 2 5 ? 2.490 29.836 154.661 1.00 56.30 5 HIS F N 1
ATOM 3471 C CA . HIS D 2 5 ? 2.325 28.385 154.643 1.00 59.65 5 HIS F CA 1
ATOM 3472 C C . HIS D 2 5 ? 3.680 27.763 154.348 1.00 63.36 5 HIS F C 1
ATOM 3473 O O . HIS D 2 5 ? 4.164 27.836 153.214 1.00 62.56 5 HIS F O 1
ATOM 3480 N N . LEU D 2 6 ? 4.292 27.163 155.371 1.00 68.47 6 LEU F N 1
ATOM 3481 C CA . LEU D 2 6 ? 5.609 26.539 155.255 1.00 67.32 6 LEU F CA 1
ATOM 3482 C C . LEU D 2 6 ? 6.669 27.535 154.787 1.00 66.60 6 LEU F C 1
ATOM 3483 O O . LEU D 2 6 ? 7.656 27.157 154.152 1.00 65.16 6 LEU F O 1
ATOM 3488 N N . GLY D 2 7 ? 6.469 28.816 155.087 1.00 67.01 7 GLY F N 1
ATOM 3489 C CA . GLY D 2 7 ? 7.461 29.836 154.825 1.00 66.86 7 GLY F CA 1
ATOM 3490 C C . GLY D 2 7 ? 7.323 30.597 153.526 1.00 61.67 7 GLY F C 1
ATOM 3491 O O . GLY D 2 7 ? 8.226 31.372 153.189 1.00 62.51 7 GLY F O 1
ATOM 3492 N N . GLU D 2 8 ? 6.235 30.409 152.786 1.00 55.84 8 GLU F N 1
ATOM 3493 C CA . GLU D 2 8 ? 6.012 31.109 151.527 1.00 54.48 8 GLU F CA 1
ATOM 3494 C C . GLU D 2 8 ? 4.931 32.164 151.712 1.00 54.87 8 GLU F C 1
ATOM 3495 O O . GLU D 2 8 ? 3.877 31.882 152.292 1.00 55.61 8 GLU F O 1
ATOM 3501 N N . LEU D 2 9 ? 5.192 33.370 151.214 1.00 54.30 9 LEU F N 1
ATOM 3502 C CA . LEU D 2 9 ? 4.204 34.442 151.270 1.00 51.01 9 LEU F CA 1
ATOM 3503 C C . LEU D 2 9 ? 2.954 34.060 150.487 1.00 49.38 9 LEU F C 1
ATOM 3504 O O . LEU D 2 9 ? 2.974 33.988 149.257 1.00 48.29 9 LEU F O 1
ATOM 3528 N N . TRP D 2 11 ? -0.522 35.475 151.051 1.00 47.36 11 TRP F N 1
ATOM 3529 C CA . TRP D 2 11 ? -1.324 36.640 150.718 1.00 46.86 11 TRP F CA 1
ATOM 3530 C C . TRP D 2 11 ? -1.377 37.590 151.903 1.00 48.09 11 TRP F C 1
ATOM 3531 O O . TRP D 2 11 ? -1.170 37.182 153.046 1.00 48.65 11 TRP F O 1
ATOM 3542 N N . CYS D 2 12 ? -1.655 38.861 151.629 1.00 47.62 12 CYS F N 1
ATOM 3543 C CA . CYS D 2 12 ? -1.807 39.860 152.673 1.00 48.95 12 CYS F CA 1
ATOM 3544 C C . CYS D 2 12 ? -2.994 40.749 152.332 1.00 48.84 12 CYS F C 1
ATOM 3545 O O . CYS D 2 12 ? -3.295 40.984 151.159 1.00 49.67 12 CYS F O 1
ATOM 3548 N N . THR D 2 13 ? -3.671 41.231 153.368 1.00 50.37 13 THR F N 1
ATOM 3549 C CA . THR D 2 13 ? -4.820 42.113 153.195 1.00 52.62 13 THR F CA 1
ATOM 3550 C C . THR D 2 13 ? -4.389 43.461 152.621 1.00 52.26 13 THR F C 1
ATOM 3551 O O . THR D 2 13 ? -3.696 44.232 153.285 1.00 51.41 13 THR F O 1
#

Sequence (438 aa):
GPSVFLFPPKPKDTLMISRTPEVTCVVVDVSHEDPEVKFNWYVDGVEVHNAKTKPREEQYNSTYRVVSVLTVLHQDWLNGKEYKCKVSNKALPAPIEKTISKAKGQPREPQVYTLPPSREEMTKNQVSLTCLVKGFYPSDIAVEWESNGQPENNYKTTPPVLDSDGSFFLYSKLTVDKSRWQQGNVFSCSVMHEALHNHYTQKSLSLDCAWHLGELWCTGPSVFLFPPKPKDTLMISRTPEVTCVVVDVSHEDPEVKFNWYVDGVEVHNAKTKPREEQYNSTYRVVSVLTVLHQDWLNGKEYKCKVSNKALPAPIEKTISKAKGQPREPQVYTLPPSREEMTKNQVSLTCLVKGFYPSDIAVEWESNGQPENNYKTTPPVLDSDGSFFLYSKLTVDKSRWQQGNVFSCSVMHEALHNHYTQKSLSLDCAWHLGELWCT

Nearest PDB structures (foldseek):
  5nsc-assembly1_A  TM=1.000E+00  e=5.687E-38  Homo sapiens
  6bz4-assembly1_A  TM=9.915E-01  e=8.569E-38  Homo sapiens
  4q74-assembly1_B  TM=9.883E-01  e=1.506E-37  Homo sapiens
  5di8-assembly1_B  TM=1.000E+00  e=2.277E-36  Homo sapiens
  7q3p-assembly1_C  TM=9.310E-01  e=1.296E-36  Homo sapiens

Radius of gyration: 26.6 Å; Cα contacts (8 Å, |Δi|>4): 1065; chains: 4; bounding box: 46×64×66 Å

Organism: Homo sapiens (NCBI:txid9606)